Protein AF-A0A1Z4BU61-F1 (afdb_monomer_lite)

Foldseek 3Di:
DDDDDDDDDPPDPPPPPDFAEEEEAEEVQLVQVVLCPVLVVADDFPHHYDRHYHHQFALLFVVVVVVCVPHDLRYAYEYEHAQLQFQLCLVVPPPDDLDPRDPDTGGDHDPVSDDQVSSQSSNSSSVNSVVVVCVVNPLRAAYEPQNLLLVQLVCVVVVHQQDPVRDRDDSRDDPVVVCVVVVSRYAPSNVCSVQVLLAALDPSRRGASLVVLQVSCVSNVDRHDDSVLLLVLLVVLQVVLCVQQFDPFQEEEEEDAPVLVSVVSCCVSVNHHDPPSYDYDYLVVLLVDARGQEYEYEYRDQQQVDDPVSLVVSLVVLQVSQVSSVVGHVYYFYADLNLVLQVVQCVDPVNPPNSHHPDPCSHQVNSCVSRGDDPQQDYPVLDDSSSSQARPDPDSNGHPLNVSVVRRRRRDNDDSVSSSVSSSVSSVSSD

Organism: NCBI:txid1704499

pLDDT: mean 92.8, std 11.22, range [35.12, 98.75]

Secondary structure (DSSP, 8-state):
-PPPP------------PPPPEEEEESHHHHHHHHHHHTTSSPPPSS-EEEEE-TT--TT-HHHHHHHTT--TT-EEEEE---TTTTGGGGG-TT--SSSSPSS---S--GGG-SHHHHHHHHHHHHHHHHHHHHHHTT-EEEE-HHHHHHHHHHHHTTTTB-TTS-B--SS--HHHHHHHTTTTB---GGGGGSGGGTBSSTT--B-HHHHHHHHHHTTT-S---HHHHHHHHHHHHHHHHHHHS-SS-EEEE-SSHHHHHHHHHHHTTSS---TTEEE--HHHHTT----SEEEE-----GGGS-HHHHHHHHHHHHHHHHHHHTT-SEEEE--HHHHHHHHHTTSGGGTTSS--SSGGGSHHHHHHHHSPTT-S--GGG---HHHHB-SSS---B-HHHHHHHHHHHHS---HHHHHHHHHHHHHHH-

Structure (mmCIF, N/CA/C/O backbone):
data_AF-A0A1Z4BU61-F1
#
_entry.id   AF-A0A1Z4BU61-F1
#
loop_
_atom_site.group_PDB
_atom_site.id
_atom_site.type_symbol
_atom_site.label_atom_id
_atom_site.label_alt_id
_atom_site.label_comp_id
_atom_site.label_asym_id
_atom_site.label_entity_id
_atom_site.label_seq_id
_atom_site.pdbx_PDB_ins_code
_atom_site.Cartn_x
_atom_site.Cartn_y
_atom_site.Cartn_z
_atom_site.occupancy
_atom_site.B_iso_or_equiv
_atom_site.auth_seq_id
_atom_site.auth_comp_id
_atom_site.auth_asym_id
_atom_site.auth_atom_id
_atom_site.pdbx_PDB_model_num
ATOM 1 N N . MET A 1 1 ? -70.156 46.447 5.340 1.00 41.41 1 MET A N 1
ATOM 2 C CA . MET A 1 1 ? -69.654 45.252 6.057 1.00 41.41 1 MET A CA 1
ATOM 3 C C . MET A 1 1 ? -68.274 44.919 5.513 1.00 41.41 1 MET A C 1
ATOM 5 O O . MET A 1 1 ? -68.170 44.790 4.298 1.00 41.41 1 MET A O 1
ATOM 9 N N . PRO A 1 2 ? -67.220 44.861 6.343 1.00 35.12 2 PRO A N 1
ATOM 10 C CA . PRO A 1 2 ? -65.877 44.549 5.868 1.00 35.12 2 PRO A CA 1
ATOM 11 C C . PRO A 1 2 ? -65.737 43.041 5.576 1.00 35.12 2 PRO A C 1
ATOM 13 O O . PRO A 1 2 ? -66.439 42.234 6.194 1.00 35.12 2 PRO A O 1
ATOM 16 N N . PRO A 1 3 ? -64.860 42.643 4.637 1.00 40.31 3 PRO A N 1
ATOM 17 C CA . PRO A 1 3 ? -64.702 41.252 4.233 1.00 40.31 3 PRO A CA 1
ATOM 18 C C . PRO A 1 3 ? -63.930 40.438 5.285 1.00 40.31 3 PRO A C 1
ATOM 20 O O . PRO A 1 3 ? -62.974 40.914 5.897 1.00 40.31 3 PRO A O 1
ATOM 23 N N . ARG A 1 4 ? -64.371 39.190 5.489 1.00 40.47 4 ARG A N 1
ATOM 24 C CA . ARG A 1 4 ? -63.780 38.206 6.409 1.00 40.47 4 ARG A CA 1
ATOM 25 C C . ARG A 1 4 ? -62.332 37.884 6.020 1.00 40.47 4 ARG A C 1
ATOM 27 O O . ARG A 1 4 ? -62.068 37.488 4.889 1.00 40.47 4 ARG A O 1
ATOM 34 N N . GLN A 1 5 ? -61.423 37.985 6.990 1.00 37.41 5 GLN A N 1
ATOM 35 C CA . GLN A 1 5 ? -60.057 37.471 6.894 1.00 37.41 5 GLN A CA 1
ATOM 36 C C . GLN A 1 5 ? -60.078 35.943 6.735 1.00 37.41 5 GLN A C 1
ATOM 38 O O . GLN A 1 5 ? -60.558 35.220 7.604 1.00 37.41 5 GLN A O 1
ATOM 43 N N . THR A 1 6 ? -59.537 35.444 5.627 1.00 42.31 6 THR A N 1
ATOM 44 C CA . THR A 1 6 ? -59.219 34.026 5.438 1.00 42.31 6 THR A CA 1
ATOM 45 C C . THR A 1 6 ? -57.884 33.713 6.108 1.00 42.31 6 THR A C 1
ATOM 47 O O . THR A 1 6 ? -56.842 34.217 5.683 1.00 42.31 6 THR A O 1
ATOM 50 N N . HIS A 1 7 ? -57.904 32.870 7.142 1.00 37.88 7 HIS A N 1
ATOM 51 C CA . HIS A 1 7 ? -56.702 32.307 7.750 1.00 37.88 7 HIS A CA 1
ATOM 52 C C . HIS A 1 7 ? -55.934 31.466 6.718 1.00 37.88 7 HIS A C 1
ATOM 54 O O . HIS A 1 7 ? -56.381 30.392 6.321 1.00 37.88 7 HIS A O 1
ATOM 60 N N . LYS A 1 8 ? -54.760 31.945 6.287 1.00 38.62 8 LYS A N 1
ATOM 61 C CA . LYS A 1 8 ? -53.774 31.111 5.590 1.00 38.62 8 LYS A CA 1
ATOM 62 C C . LYS A 1 8 ? -53.170 30.145 6.607 1.00 38.62 8 LYS A C 1
ATOM 64 O O . LYS A 1 8 ? -52.420 30.561 7.487 1.00 38.62 8 LYS A O 1
ATOM 69 N N . LEU A 1 9 ? -53.498 28.862 6.477 1.00 39.19 9 LEU A N 1
ATOM 70 C CA . LEU A 1 9 ? -52.755 27.774 7.106 1.00 39.19 9 LEU A CA 1
ATOM 71 C C . LEU A 1 9 ? -51.315 27.822 6.586 1.00 39.19 9 LEU A C 1
ATOM 73 O O . LEU A 1 9 ? -51.047 27.507 5.429 1.00 39.19 9 LEU A O 1
ATOM 77 N N . ILE A 1 10 ? -50.393 28.261 7.441 1.00 39.50 10 ILE A N 1
ATOM 78 C CA . ILE A 1 10 ? -48.956 28.148 7.204 1.00 39.50 10 ILE A CA 1
ATOM 79 C C . ILE A 1 10 ? -48.608 26.671 7.396 1.00 39.50 10 ILE A C 1
ATOM 81 O O . ILE A 1 10 ? -48.365 26.214 8.513 1.00 39.50 10 ILE A O 1
ATOM 85 N N . THR A 1 11 ? -48.623 25.897 6.313 1.00 41.62 11 THR A N 1
ATOM 86 C CA . THR A 1 11 ? -48.001 24.573 6.291 1.00 41.62 11 THR A CA 1
ATOM 87 C C . THR A 1 11 ? -46.499 24.767 6.452 1.00 41.62 11 THR A C 1
ATOM 89 O O . THR A 1 11 ? -45.835 25.281 5.550 1.00 41.62 11 THR A O 1
ATOM 92 N N . ARG A 1 12 ? -45.964 24.404 7.626 1.00 38.41 12 ARG A N 1
ATOM 93 C CA . ARG A 1 12 ? -44.516 24.321 7.846 1.00 38.41 12 ARG A CA 1
ATOM 94 C C . ARG A 1 12 ? -43.915 23.386 6.790 1.00 38.41 12 ARG A C 1
ATOM 96 O O . ARG A 1 12 ? -44.514 22.340 6.530 1.00 38.41 12 ARG A O 1
ATOM 103 N N . PRO A 1 13 ? -42.763 23.729 6.191 1.00 44.38 13 PRO A N 1
ATOM 104 C CA . PRO A 1 13 ? -42.088 22.818 5.287 1.00 44.38 13 PRO A CA 1
ATOM 105 C C . PRO A 1 13 ? -41.758 21.549 6.070 1.00 44.38 13 PRO A C 1
ATOM 107 O O . PRO A 1 13 ? -41.176 21.606 7.155 1.00 44.38 13 PRO A O 1
ATOM 110 N N . ILE A 1 14 ? -42.200 20.412 5.538 1.00 46.09 14 ILE A N 1
ATOM 111 C CA . ILE A 1 14 ? -41.814 19.089 6.015 1.00 46.09 14 ILE A CA 1
ATOM 112 C C . ILE A 1 14 ? -40.287 19.073 5.961 1.00 46.09 14 ILE A C 1
ATOM 114 O O . ILE A 1 14 ? -39.718 19.205 4.877 1.00 46.09 14 ILE A O 1
ATOM 118 N N . MET A 1 15 ? -39.634 19.008 7.126 1.00 42.84 15 MET A N 1
ATOM 119 C CA . MET A 1 15 ? -38.180 18.902 7.207 1.00 42.84 15 MET A CA 1
ATOM 120 C C . MET A 1 15 ? -37.757 17.730 6.325 1.00 42.84 15 MET A C 1
ATOM 122 O O . MET A 1 15 ? -38.207 16.601 6.537 1.00 42.84 15 MET A O 1
ATOM 126 N N . SER A 1 16 ? -36.959 18.012 5.294 1.00 51.06 16 SER A N 1
ATOM 127 C CA . SER A 1 16 ? -36.396 16.974 4.440 1.00 51.06 16 SER A CA 1
ATOM 128 C C . SER A 1 16 ? -35.664 15.992 5.342 1.00 51.06 16 SER A C 1
ATOM 130 O O . SER A 1 16 ? -34.791 16.418 6.101 1.00 51.06 16 SER A O 1
ATOM 132 N N . LYS A 1 17 ? -36.027 14.706 5.286 1.00 54.28 17 LYS A N 1
ATOM 133 C CA . LYS A 1 17 ? -35.269 13.644 5.953 1.00 54.28 17 LYS A CA 1
ATOM 134 C C . LYS A 1 17 ? -33.809 13.805 5.540 1.00 54.28 17 LYS A C 1
ATOM 136 O O . LYS A 1 17 ? -33.491 13.646 4.364 1.00 54.28 17 LYS A O 1
ATOM 141 N N . THR A 1 18 ? -32.960 14.200 6.479 1.00 61.50 18 THR A N 1
ATOM 142 C CA . THR A 1 18 ? -31.519 14.269 6.268 1.00 61.50 18 THR A CA 1
ATOM 143 C C . THR A 1 18 ? -31.054 12.868 5.908 1.00 61.50 18 THR A C 1
ATOM 145 O O . THR A 1 18 ? -31.336 11.916 6.636 1.00 61.50 18 THR A O 1
ATOM 148 N N . THR A 1 19 ? -30.420 12.722 4.745 1.00 68.50 19 THR A N 1
ATOM 149 C CA . THR A 1 19 ? -29.830 11.450 4.328 1.00 68.50 19 THR A CA 1
ATOM 150 C C . THR A 1 19 ? -28.873 10.985 5.427 1.00 68.50 19 THR A C 1
ATOM 152 O O . THR A 1 19 ? -28.048 11.796 5.855 1.00 68.50 19 THR A O 1
ATOM 155 N N . PRO A 1 20 ? -28.981 9.737 5.913 1.00 78.00 20 PRO A N 1
ATOM 156 C CA . PRO A 1 20 ? -28.082 9.242 6.945 1.00 78.00 20 PRO A CA 1
ATOM 157 C C . PRO A 1 20 ? -26.631 9.342 6.460 1.00 78.00 20 PRO A C 1
ATOM 159 O O . PRO A 1 20 ? -26.289 8.876 5.373 1.00 78.00 20 PRO A O 1
ATOM 162 N N . GLU A 1 21 ? -25.799 10.001 7.263 1.00 90.19 21 GLU A N 1
ATOM 163 C CA . GLU A 1 21 ? -24.367 10.181 7.022 1.00 90.19 21 GLU A CA 1
ATOM 164 C C . GLU A 1 21 ? -23.575 9.149 7.828 1.00 90.19 21 GLU A C 1
ATOM 166 O O . GLU A 1 21 ? -23.930 8.842 8.971 1.00 90.19 21 GLU A O 1
ATOM 171 N N . ARG A 1 22 ? -22.464 8.658 7.270 1.00 94.00 22 ARG A N 1
ATOM 172 C CA . ARG A 1 22 ? -21.520 7.811 8.003 1.00 94.00 22 ARG A CA 1
ATOM 173 C C . ARG A 1 22 ? -20.250 8.567 8.380 1.00 94.00 22 ARG A C 1
ATOM 175 O O . ARG A 1 22 ? -19.570 9.141 7.534 1.00 94.00 22 ARG A O 1
ATOM 182 N N . LEU A 1 23 ? -19.872 8.511 9.650 1.00 96.44 23 LEU A N 1
ATOM 183 C CA . LEU A 1 23 ? -18.560 8.953 10.112 1.00 96.44 23 LEU A CA 1
ATOM 184 C C . LEU A 1 23 ? -17.620 7.751 10.103 1.00 96.44 23 LEU A C 1
ATOM 186 O O . LEU A 1 23 ? -17.878 6.755 10.776 1.00 96.44 23 LEU A O 1
ATOM 190 N N . ILE A 1 24 ? -16.526 7.846 9.354 1.00 97.38 24 ILE A N 1
ATOM 191 C CA . ILE A 1 24 ? -15.491 6.812 9.298 1.00 97.38 24 ILE A CA 1
ATOM 192 C C . ILE A 1 24 ? -14.250 7.374 9.979 1.00 97.38 24 ILE A C 1
ATOM 194 O O . ILE A 1 24 ? -13.643 8.323 9.483 1.00 97.38 24 ILE A O 1
ATOM 198 N N . ILE A 1 25 ? -13.894 6.806 11.126 1.00 97.50 25 ILE A N 1
ATOM 199 C CA . ILE A 1 25 ? -12.847 7.312 12.015 1.00 97.50 25 ILE A CA 1
ATOM 200 C C . ILE A 1 25 ? -11.718 6.292 12.092 1.00 97.50 25 ILE A C 1
ATOM 202 O O . ILE A 1 25 ? -11.962 5.089 12.159 1.00 97.50 25 ILE A O 1
ATOM 206 N N . GLY A 1 26 ? -10.473 6.753 12.094 1.00 96.88 26 GLY A N 1
ATOM 207 C CA . GLY A 1 26 ? -9.336 5.867 12.301 1.00 96.88 26 GLY A CA 1
ATOM 208 C C . GLY A 1 26 ? -7.995 6.565 12.122 1.00 96.88 26 GLY A C 1
ATOM 209 O O . GLY A 1 26 ? -7.944 7.783 11.926 1.00 96.88 26 GLY A O 1
ATOM 210 N N . PRO A 1 27 ? -6.895 5.803 12.198 1.00 96.00 27 PRO A N 1
ATOM 211 C CA . PRO A 1 27 ? -5.553 6.349 12.112 1.00 96.00 27 PRO A CA 1
ATOM 212 C C . PRO A 1 27 ? -5.164 6.634 10.641 1.00 96.00 27 PRO A C 1
ATOM 214 O O . PRO A 1 27 ? -5.965 7.143 9.847 1.00 96.00 27 PRO A O 1
ATOM 217 N N . SER A 1 28 ? -3.933 6.301 10.233 1.00 94.88 28 SER A N 1
ATOM 218 C CA . SER A 1 28 ? -3.463 6.462 8.848 1.00 94.88 28 SER A CA 1
ATOM 219 C C . SER A 1 28 ? -4.296 5.675 7.832 1.00 94.88 28 SER A C 1
ATOM 221 O O . SER A 1 28 ? -4.357 6.076 6.672 1.00 94.88 28 SER A O 1
ATOM 223 N N . HIS A 1 29 ? -4.990 4.613 8.247 1.00 96.12 29 HIS A N 1
ATOM 224 C CA . HIS A 1 29 ? -5.913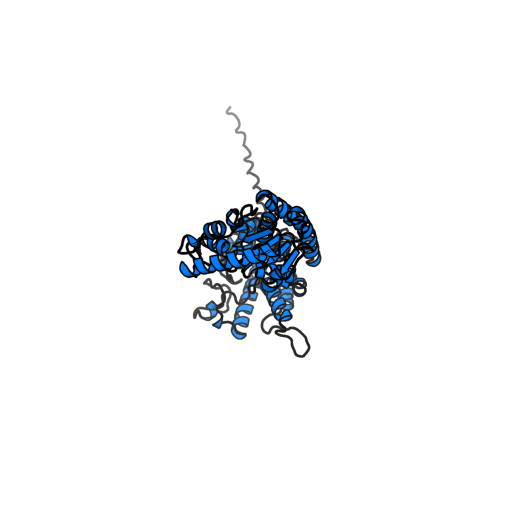 3.847 7.407 1.00 96.12 29 HIS A CA 1
ATOM 225 C C . HIS A 1 29 ? -6.980 4.748 6.790 1.00 96.12 29 HIS A C 1
ATOM 227 O O . HIS A 1 29 ? -7.134 4.756 5.576 1.00 96.12 29 HIS A O 1
ATOM 233 N N . VAL A 1 30 ? -7.655 5.593 7.573 1.00 97.19 30 VAL A N 1
ATOM 234 C CA . VAL A 1 30 ? -8.699 6.482 7.026 1.00 97.19 30 VAL A CA 1
ATOM 235 C C . VAL A 1 30 ? -8.106 7.600 6.162 1.00 97.19 30 VAL A C 1
ATOM 237 O O . VAL A 1 30 ? -8.733 8.032 5.194 1.00 97.19 30 VAL A O 1
ATOM 240 N N . VAL A 1 31 ? -6.871 8.031 6.444 1.00 95.81 31 VAL A N 1
ATOM 241 C CA . VAL A 1 31 ? -6.137 8.956 5.561 1.00 95.81 31 VAL A CA 1
ATOM 242 C C . VAL A 1 31 ? -5.889 8.308 4.193 1.00 95.81 31 VAL A C 1
ATOM 244 O O . VAL A 1 31 ? -6.139 8.932 3.162 1.00 95.81 31 VAL A O 1
ATOM 247 N N . ARG A 1 32 ? -5.455 7.043 4.178 1.00 95.44 32 ARG A N 1
ATOM 248 C CA . ARG A 1 32 ? -5.236 6.266 2.951 1.00 95.44 32 ARG A CA 1
ATOM 249 C C . ARG A 1 32 ? -6.535 5.936 2.224 1.00 95.44 32 ARG A C 1
ATOM 251 O O . ARG A 1 32 ? -6.558 6.051 1.009 1.00 95.44 32 ARG A O 1
ATOM 258 N N . LEU A 1 33 ? -7.618 5.628 2.938 1.00 96.75 33 LEU A N 1
ATOM 259 C CA . LEU A 1 33 ? -8.943 5.444 2.342 1.00 96.75 33 LEU A CA 1
ATOM 260 C C . LEU A 1 33 ? -9.383 6.706 1.593 1.00 96.75 33 LEU A C 1
ATOM 262 O O . LEU A 1 33 ? -9.810 6.624 0.447 1.00 96.75 33 LEU A O 1
ATOM 266 N N . ARG A 1 34 ? -9.228 7.887 2.211 1.00 96.12 34 ARG A N 1
ATOM 267 C CA . ARG A 1 34 ? -9.533 9.167 1.556 1.00 96.12 34 ARG A CA 1
ATOM 268 C C . ARG A 1 34 ? -8.716 9.353 0.281 1.00 96.12 34 ARG A C 1
ATOM 270 O O . ARG A 1 34 ? -9.271 9.768 -0.729 1.00 96.12 34 ARG A O 1
ATOM 277 N N . HIS A 1 35 ? -7.418 9.058 0.337 1.00 94.75 35 HIS A N 1
ATOM 278 C CA . HIS A 1 35 ? -6.549 9.129 -0.832 1.00 94.75 35 HIS A CA 1
ATOM 279 C C . HIS A 1 35 ? -6.999 8.153 -1.926 1.00 94.75 35 HIS A C 1
ATOM 281 O O . HIS A 1 35 ? -7.246 8.598 -3.037 1.00 94.75 35 HIS A O 1
ATOM 287 N N . ALA A 1 36 ? -7.203 6.876 -1.601 1.00 95.38 36 ALA A N 1
ATOM 288 C CA . ALA A 1 36 ? -7.604 5.845 -2.555 1.00 95.38 36 ALA A CA 1
ATOM 289 C C . ALA A 1 36 ? -8.953 6.139 -3.236 1.00 95.38 36 ALA A C 1
ATOM 291 O O . ALA A 1 36 ? -9.115 5.859 -4.421 1.00 95.38 36 ALA A O 1
ATOM 292 N N . LEU A 1 37 ? -9.907 6.740 -2.515 1.00 95.56 37 LEU A N 1
ATOM 293 C CA . LEU A 1 37 ? -11.165 7.223 -3.095 1.00 95.56 37 LEU A CA 1
ATOM 294 C C . LEU A 1 37 ? -10.929 8.420 -4.028 1.00 95.56 37 LEU A C 1
ATOM 296 O O . LEU A 1 37 ? -11.399 8.423 -5.161 1.00 95.56 37 LEU A O 1
ATOM 300 N N . ALA A 1 38 ? -10.162 9.421 -3.581 1.00 95.00 38 ALA A N 1
ATOM 301 C CA . ALA A 1 38 ? -9.877 10.622 -4.371 1.00 95.00 38 ALA A CA 1
ATOM 302 C C . ALA A 1 38 ? -9.088 10.325 -5.657 1.00 95.00 38 ALA A C 1
ATOM 304 O O . ALA A 1 38 ? -9.219 11.047 -6.642 1.00 95.00 38 ALA A O 1
ATOM 305 N N . THR A 1 39 ? -8.282 9.265 -5.652 1.00 94.25 39 THR A N 1
ATOM 306 C CA . THR A 1 39 ? -7.443 8.851 -6.781 1.00 94.25 39 THR A CA 1
ATOM 307 C C . THR A 1 39 ? -8.019 7.667 -7.554 1.00 94.25 39 THR A C 1
ATOM 309 O O . THR A 1 39 ? -7.342 7.100 -8.409 1.00 94.25 39 THR A O 1
ATOM 312 N N . ARG A 1 40 ? -9.288 7.308 -7.295 1.00 95.31 40 ARG A N 1
ATOM 313 C CA . ARG A 1 40 ? -10.042 6.259 -8.009 1.00 95.31 40 ARG A CA 1
ATOM 314 C C . ARG A 1 40 ? -9.411 4.862 -7.918 1.00 95.31 40 ARG A C 1
ATOM 316 O O . ARG A 1 40 ? -9.736 3.983 -8.714 1.00 95.31 40 ARG A O 1
ATOM 323 N N . GLN A 1 41 ? -8.535 4.639 -6.939 1.00 95.06 41 GLN A N 1
ATOM 324 C CA . GLN A 1 41 ? -8.005 3.314 -6.608 1.00 95.06 41 GLN A CA 1
ATOM 325 C C . GLN A 1 41 ? -9.072 2.433 -5.942 1.00 95.06 41 GLN A C 1
ATOM 327 O O . GLN A 1 41 ? -8.973 1.208 -6.004 1.00 95.06 41 GLN A O 1
ATOM 332 N N . LEU A 1 42 ? -10.088 3.060 -5.339 1.00 95.75 42 LEU A N 1
ATOM 333 C CA . LEU A 1 42 ? -11.293 2.436 -4.799 1.00 95.75 42 LEU A CA 1
ATOM 334 C C . LEU A 1 42 ? -12.554 3.102 -5.362 1.00 95.75 42 LEU A C 1
ATOM 336 O O . LEU A 1 42 ? -12.520 4.297 -5.667 1.00 95.75 42 LEU A O 1
ATOM 340 N N . PRO A 1 43 ? -13.675 2.364 -5.443 1.00 92.62 43 PRO A N 1
ATOM 341 C CA . PRO A 1 43 ? -14.949 2.933 -5.850 1.00 92.62 43 PRO A CA 1
ATOM 342 C C . PRO A 1 43 ? -15.523 3.826 -4.748 1.00 92.62 43 PRO A C 1
ATOM 344 O O . PRO A 1 43 ? -15.255 3.623 -3.559 1.00 92.62 43 PRO A O 1
ATOM 347 N N . GLU A 1 44 ? -16.355 4.787 -5.147 1.00 91.69 44 GLU A N 1
ATOM 348 C CA . GLU A 1 44 ? -17.048 5.675 -4.215 1.00 91.69 44 GLU A CA 1
ATOM 349 C C . GLU A 1 44 ? -17.875 4.900 -3.176 1.00 91.69 44 GLU A C 1
ATOM 351 O O . GLU A 1 44 ? -18.402 3.808 -3.420 1.00 91.69 44 GLU A O 1
ATOM 356 N N . LEU A 1 45 ? -17.990 5.486 -1.983 1.00 91.12 45 LEU A N 1
ATOM 357 C CA . LEU A 1 45 ? -18.812 4.934 -0.912 1.00 91.12 45 LEU A CA 1
ATOM 358 C C . LEU A 1 45 ? -20.296 5.159 -1.216 1.00 91.12 45 LEU A C 1
ATOM 360 O O . LEU A 1 45 ? -20.688 6.211 -1.713 1.00 91.12 45 LEU A O 1
ATOM 364 N N . THR A 1 46 ? -21.136 4.183 -0.869 1.00 85.06 46 THR A N 1
ATOM 365 C CA . THR A 1 46 ? -22.582 4.232 -1.148 1.00 85.06 46 THR A CA 1
ATOM 366 C C . THR A 1 46 ? -23.332 5.264 -0.313 1.00 85.06 46 THR A C 1
ATOM 368 O O . THR A 1 46 ? -24.377 5.751 -0.740 1.00 85.06 46 THR A O 1
ATOM 371 N N . LEU A 1 47 ? -22.818 5.596 0.873 1.00 83.44 47 LEU A N 1
ATOM 372 C CA . LEU A 1 47 ? -23.382 6.620 1.746 1.00 83.44 47 LEU A CA 1
ATOM 373 C C . LEU A 1 47 ? -22.483 7.857 1.776 1.00 83.44 47 LEU A C 1
ATOM 375 O O . LEU A 1 47 ? -21.254 7.706 1.830 1.00 83.44 47 LEU A O 1
ATOM 379 N N . PRO A 1 48 ? -23.070 9.069 1.853 1.00 87.31 48 PRO A N 1
ATOM 380 C CA . PRO A 1 48 ? -22.327 10.269 2.210 1.00 87.31 48 PRO A CA 1
ATOM 381 C C . PRO A 1 48 ? -21.509 10.000 3.471 1.00 87.31 48 PRO A C 1
ATOM 383 O O . PRO A 1 48 ? -22.048 9.581 4.499 1.00 87.31 48 PRO A O 1
ATOM 386 N N . SER A 1 49 ? -20.194 10.164 3.359 1.00 92.50 49 SER A N 1
ATOM 387 C CA . SER A 1 49 ? -19.266 9.744 4.401 1.00 92.50 49 SER A CA 1
ATOM 388 C C . SER A 1 49 ? -18.284 10.850 4.753 1.00 92.50 49 SER A C 1
ATOM 390 O O . SER A 1 49 ? -17.620 11.415 3.883 1.00 92.50 49 SER A O 1
ATOM 392 N N . ARG A 1 50 ? -18.126 11.100 6.052 1.00 94.75 50 ARG A N 1
ATOM 393 C CA . ARG A 1 50 ? -17.067 11.947 6.600 1.00 94.75 50 ARG A CA 1
ATOM 394 C C . ARG A 1 50 ? -15.902 11.087 7.044 1.00 94.75 50 ARG A C 1
ATOM 396 O O . ARG A 1 50 ? -15.995 10.332 8.008 1.00 94.75 50 ARG A O 1
ATOM 403 N N . LEU A 1 51 ? -14.787 11.231 6.337 1.00 96.44 51 LEU A N 1
ATOM 404 C CA . LEU A 1 51 ? -13.548 10.516 6.627 1.00 96.44 51 LEU A CA 1
ATOM 405 C C . LEU A 1 51 ? -12.717 11.324 7.623 1.00 96.44 51 LEU A C 1
ATOM 407 O O . LEU A 1 51 ? -12.160 12.362 7.266 1.00 96.44 51 LEU A O 1
ATOM 411 N N . ILE A 1 52 ? -12.598 10.842 8.854 1.00 95.69 52 ILE A N 1
ATOM 412 C CA . ILE A 1 52 ? -11.855 11.465 9.952 1.00 95.69 52 ILE A CA 1
ATOM 413 C C . ILE A 1 52 ? -10.602 10.619 10.209 1.00 95.69 52 ILE A C 1
ATOM 415 O O . ILE A 1 52 ? -10.596 9.699 11.025 1.00 95.69 52 ILE A O 1
ATOM 419 N N . GLY A 1 53 ? -9.543 10.904 9.449 1.00 94.44 53 GLY A N 1
ATOM 420 C CA . GLY A 1 53 ? -8.271 10.184 9.512 1.00 94.44 53 GLY A CA 1
ATOM 421 C C . GLY A 1 53 ? -7.122 11.065 9.986 1.00 94.44 53 GLY A C 1
ATOM 422 O O . GLY A 1 53 ? -6.958 12.178 9.478 1.00 94.44 53 GLY A O 1
ATOM 423 N N . VAL A 1 54 ? -6.311 10.555 10.916 1.00 94.50 54 VAL A N 1
ATOM 424 C CA . VAL A 1 54 ? -5.067 11.192 11.387 1.00 94.50 54 VAL A CA 1
ATOM 425 C C . VAL A 1 54 ? -4.012 10.114 11.632 1.00 94.50 54 VAL A C 1
ATOM 427 O O . VAL A 1 54 ? -4.298 9.106 12.264 1.00 94.50 54 VAL A O 1
ATOM 430 N N . GLY A 1 55 ? -2.782 10.296 11.148 1.00 93.75 55 GLY A N 1
ATOM 431 C CA . GLY A 1 55 ? -1.710 9.319 11.368 1.00 93.75 55 GLY A CA 1
ATOM 432 C C . GLY A 1 55 ? -1.464 9.049 12.858 1.00 93.75 55 GLY A C 1
ATOM 433 O O . GLY A 1 55 ? -1.306 9.986 13.636 1.00 93.75 55 GLY A O 1
ATOM 434 N N . GLY A 1 56 ? -1.443 7.769 13.247 1.00 94.38 56 GLY A N 1
ATOM 435 C CA . GLY A 1 56 ? -1.189 7.345 14.626 1.00 94.38 56 GLY A CA 1
ATOM 436 C C . GLY A 1 56 ? -2.216 7.832 15.651 1.00 94.38 56 GLY A C 1
ATOM 437 O O . GLY A 1 56 ? -1.830 8.096 16.785 1.00 94.38 56 GLY A O 1
ATOM 438 N N . LEU A 1 57 ? -3.481 8.008 15.250 1.00 96.31 57 LEU A N 1
ATOM 439 C CA . LEU A 1 57 ? -4.579 8.435 16.121 1.00 96.31 57 LEU A CA 1
ATOM 440 C C . LEU A 1 57 ? -4.958 7.335 17.131 1.00 96.31 57 LEU A C 1
ATOM 442 O O . LEU A 1 57 ? -5.460 6.291 16.704 1.00 96.31 57 LEU A O 1
ATOM 446 N N . PRO A 1 58 ? -4.793 7.553 18.449 1.00 96.75 58 PRO A N 1
ATOM 447 C CA . PRO A 1 58 ? -5.331 6.634 19.440 1.00 96.75 58 PRO A CA 1
ATOM 448 C C . PRO A 1 58 ? -6.846 6.764 19.575 1.00 96.75 58 PRO A C 1
ATOM 450 O O . PRO A 1 58 ? -7.409 7.853 19.444 1.00 96.75 58 PRO A O 1
ATOM 453 N N . ILE A 1 59 ? -7.502 5.660 19.939 1.00 96.88 59 ILE A N 1
ATOM 454 C CA . ILE A 1 59 ? -8.958 5.616 20.143 1.00 96.88 59 ILE A CA 1
ATOM 455 C C . ILE A 1 59 ? -9.443 6.501 21.302 1.00 96.88 59 ILE A C 1
ATOM 457 O O . ILE A 1 59 ? -10.592 6.930 21.330 1.00 96.88 59 ILE A O 1
ATOM 461 N N . TRP A 1 60 ? -8.552 6.808 22.241 1.00 96.44 60 TRP A N 1
ATOM 462 C CA . TRP A 1 60 ? -8.808 7.689 23.377 1.00 96.44 60 TRP A CA 1
ATOM 463 C C . TRP A 1 60 ? -8.517 9.172 23.078 1.00 96.44 60 TRP A C 1
ATOM 465 O O . TRP A 1 60 ? -8.629 10.002 23.981 1.00 96.44 60 TRP A O 1
ATOM 475 N N . SER A 1 61 ? -8.149 9.531 21.839 1.00 95.38 61 SER A N 1
ATOM 476 C CA . SER A 1 61 ? -7.849 10.920 21.469 1.00 95.38 61 SER A CA 1
ATOM 477 C C . SER A 1 61 ? -9.061 11.842 21.687 1.00 95.38 61 SER A C 1
ATOM 479 O O . SER A 1 61 ? -10.156 11.531 21.202 1.00 95.38 61 SER A O 1
ATOM 481 N N . PRO A 1 62 ? -8.881 13.036 22.294 1.00 93.88 62 PRO A N 1
ATOM 482 C CA . PRO A 1 62 ? -9.961 14.015 22.444 1.00 93.88 62 PRO A CA 1
ATOM 483 C C . PRO A 1 62 ? -10.544 14.478 21.100 1.00 93.88 62 PRO A C 1
ATOM 485 O O . PRO A 1 62 ? -11.692 14.929 21.040 1.00 93.88 62 PRO A O 1
ATOM 488 N N . ARG A 1 63 ? -9.792 14.331 19.998 1.00 94.19 63 ARG A N 1
ATOM 489 C CA . ARG A 1 63 ? -10.279 14.624 18.646 1.00 94.19 63 ARG A CA 1
ATOM 490 C C . ARG A 1 63 ? -11.471 13.749 18.268 1.00 94.19 63 ARG A C 1
ATOM 492 O O . ARG A 1 63 ? -12.402 14.261 17.661 1.00 94.19 63 ARG A O 1
ATOM 499 N N . ILE A 1 64 ? -11.478 12.469 18.646 1.00 94.38 64 ILE A N 1
ATOM 500 C CA . ILE A 1 64 ? -12.576 11.553 18.304 1.00 94.38 64 ILE A CA 1
ATOM 501 C C . ILE A 1 64 ? -13.876 12.044 18.941 1.00 94.38 64 ILE A C 1
ATOM 503 O O . ILE A 1 64 ? -14.872 12.215 18.244 1.00 94.38 64 ILE A O 1
ATOM 507 N N . THR A 1 65 ? -13.849 12.386 20.229 1.00 91.69 65 THR A N 1
ATOM 508 C CA . THR A 1 65 ? -15.008 12.950 20.937 1.00 91.69 65 THR A CA 1
ATOM 509 C C . THR A 1 65 ? -15.486 14.256 20.306 1.00 91.69 65 THR A C 1
ATOM 511 O O . THR A 1 65 ? -16.688 14.446 20.117 1.00 91.69 65 THR A O 1
ATOM 514 N N . LYS A 1 66 ? -14.557 15.146 19.934 1.00 92.94 66 LYS A N 1
ATOM 515 C CA . LYS A 1 66 ? -14.880 16.414 19.266 1.00 92.94 66 LYS A CA 1
ATOM 516 C C . LYS A 1 66 ? -15.576 16.194 17.922 1.00 92.94 66 LYS A C 1
ATOM 518 O O . LYS A 1 66 ? -16.561 16.863 17.630 1.00 92.94 66 LYS A O 1
ATOM 523 N N . GLU A 1 67 ? -15.079 15.269 17.110 1.00 93.00 67 GLU A N 1
ATOM 524 C CA . GLU A 1 67 ? -15.667 14.968 15.805 1.00 93.00 67 GLU A CA 1
ATOM 525 C C . GLU A 1 67 ? -17.034 14.291 15.956 1.00 93.00 67 GLU A C 1
ATOM 527 O O . GLU A 1 67 ? -17.986 14.658 15.268 1.00 93.00 67 GLU A O 1
ATOM 532 N N . LEU A 1 68 ? -17.187 13.385 16.923 1.00 92.69 68 LEU A N 1
ATOM 533 C CA . LEU A 1 68 ? -18.472 12.753 17.230 1.00 92.69 68 LEU A CA 1
ATOM 534 C C . LEU A 1 68 ? -19.529 13.739 17.736 1.00 92.69 68 LEU A C 1
ATOM 536 O O . LEU A 1 68 ? -20.712 13.523 17.490 1.00 92.69 68 LEU A O 1
ATOM 540 N N . ALA A 1 69 ? -19.136 14.840 18.383 1.00 91.44 69 ALA A N 1
ATOM 541 C CA . ALA A 1 69 ? -20.069 15.894 18.793 1.00 91.44 69 ALA A CA 1
ATOM 542 C C . ALA A 1 69 ? -20.753 16.595 17.603 1.00 91.44 69 ALA A C 1
ATOM 544 O O . ALA A 1 69 ? -21.762 17.271 17.782 1.00 91.44 69 ALA A O 1
ATOM 545 N N . THR A 1 70 ? -20.218 16.429 16.391 1.00 88.81 70 THR A N 1
ATOM 546 C CA . THR A 1 70 ? -20.815 16.951 15.153 1.00 88.81 70 THR A CA 1
ATOM 547 C C . THR A 1 70 ? -21.722 15.940 14.443 1.00 88.81 70 THR A C 1
ATOM 549 O O . THR A 1 70 ? -22.288 16.267 13.403 1.00 88.81 70 THR A O 1
ATOM 552 N N . ALA A 1 71 ? -21.831 14.712 14.959 1.00 89.50 71 ALA A N 1
ATOM 553 C CA . ALA A 1 71 ? -22.664 13.668 14.379 1.00 89.50 71 ALA A CA 1
ATOM 554 C C . ALA A 1 71 ? -24.149 13.915 14.685 1.00 89.50 71 ALA A C 1
ATOM 556 O O . ALA A 1 71 ? -24.512 14.328 15.788 1.00 89.50 71 ALA A O 1
ATOM 557 N N . THR A 1 72 ? -25.016 13.610 13.722 1.00 88.94 72 THR A N 1
ATOM 558 C CA . THR A 1 72 ? -26.470 13.625 13.937 1.00 88.94 72 THR A CA 1
ATOM 559 C C . THR A 1 72 ? -26.915 12.383 14.726 1.00 88.94 72 THR A C 1
ATOM 561 O O . THR A 1 72 ? -26.172 11.393 14.786 1.00 88.94 72 THR A O 1
ATOM 564 N N . PRO A 1 73 ? -28.112 12.388 15.341 1.00 87.12 73 PRO A N 1
ATOM 565 C CA . PRO A 1 73 ? -28.672 11.197 15.985 1.00 87.12 73 PRO A CA 1
ATOM 566 C C . PRO A 1 73 ? -28.781 9.981 15.050 1.00 87.12 73 PRO A C 1
ATOM 568 O O . PRO A 1 73 ? -28.641 8.850 15.505 1.00 87.12 73 PRO A O 1
ATOM 571 N N . GLU A 1 74 ? -28.979 10.211 13.752 1.00 88.75 74 GLU A N 1
ATOM 572 C CA . GLU A 1 74 ? -29.103 9.192 12.706 1.00 88.75 74 GLU A CA 1
ATOM 573 C C . GLU A 1 74 ? -27.753 8.768 12.112 1.00 88.75 74 GLU A C 1
ATOM 575 O O . GLU A 1 74 ? -27.701 7.823 11.327 1.00 88.75 74 GLU A O 1
ATOM 580 N N . SER A 1 75 ? -26.659 9.453 12.462 1.00 92.19 75 SER A N 1
ATOM 581 C CA . SER A 1 75 ? -25.339 9.141 11.922 1.00 92.19 75 SER A CA 1
ATOM 582 C C . SER A 1 75 ? -24.856 7.774 12.396 1.00 92.19 75 SER A C 1
ATOM 584 O O . SER A 1 75 ? -24.859 7.482 13.598 1.00 92.19 75 SER A O 1
ATOM 586 N N . GLU A 1 76 ? -24.355 6.980 11.455 1.00 94.25 76 GLU A N 1
ATOM 587 C CA . GLU A 1 76 ? -23.614 5.756 11.741 1.00 94.25 76 GLU A CA 1
ATOM 588 C C . GLU A 1 76 ? -22.133 6.073 11.944 1.00 94.25 76 GLU A C 1
ATOM 590 O O . GLU A 1 76 ? -21.565 6.930 11.265 1.00 94.25 76 GLU A O 1
ATOM 595 N N . VAL A 1 77 ? -21.484 5.359 12.858 1.00 96.31 77 VAL A N 1
ATOM 596 C CA . VAL A 1 77 ? -20.064 5.534 13.158 1.00 96.31 77 VAL A CA 1
ATOM 597 C C . VAL A 1 77 ? -19.337 4.223 12.918 1.00 96.31 77 VAL A C 1
ATOM 599 O O . VAL A 1 77 ? -19.612 3.210 13.558 1.00 96.31 77 VAL A O 1
ATOM 602 N N . PHE A 1 78 ? -18.366 4.259 12.016 1.00 97.44 78 PHE A N 1
ATOM 603 C CA . PHE A 1 78 ? -17.469 3.153 11.732 1.00 97.44 78 PHE A CA 1
ATOM 604 C C . PHE A 1 78 ? -16.059 3.521 12.180 1.00 97.44 78 PHE A C 1
ATOM 606 O O . PHE A 1 78 ? -15.482 4.488 11.682 1.00 97.44 78 PHE A O 1
ATOM 613 N N . VAL A 1 79 ? -15.486 2.755 13.102 1.00 98.12 79 VAL A N 1
ATOM 614 C CA . VAL A 1 79 ? -14.132 3.004 13.600 1.00 98.12 79 VAL A CA 1
ATOM 615 C C . VAL A 1 79 ? -13.198 1.891 13.149 1.00 98.12 79 VAL A C 1
ATOM 617 O O . VAL A 1 79 ? -13.361 0.736 13.543 1.00 98.12 79 VAL A O 1
ATOM 620 N N . ILE A 1 80 ? -12.185 2.254 12.363 1.00 98.38 80 ILE A N 1
ATOM 621 C CA . ILE A 1 80 ? -11.008 1.414 12.141 1.00 98.38 80 ILE A CA 1
ATOM 622 C C . ILE A 1 80 ? -10.076 1.661 13.325 1.00 98.38 80 ILE A C 1
ATOM 624 O O . ILE A 1 80 ? -9.440 2.713 13.423 1.00 98.38 80 ILE A O 1
ATOM 628 N N . VAL A 1 81 ? -10.046 0.712 14.257 1.00 97.94 81 VAL A N 1
ATOM 629 C CA . VAL A 1 81 ? -9.263 0.819 15.488 1.00 97.94 81 VAL A CA 1
ATOM 630 C C . VAL A 1 81 ? -7.793 0.578 15.156 1.00 97.94 81 VAL A C 1
ATOM 632 O O . VAL A 1 81 ? -7.428 -0.476 14.630 1.00 97.94 81 VAL A O 1
ATOM 635 N N . GLY A 1 82 ? -6.967 1.583 15.446 1.00 95.81 82 GLY A N 1
ATOM 636 C CA . GLY A 1 82 ? -5.520 1.505 15.290 1.00 95.81 82 GLY A CA 1
ATOM 637 C C . GLY A 1 82 ? -4.836 0.687 16.385 1.00 95.81 82 GLY A C 1
ATOM 638 O O . GLY A 1 82 ? -5.469 0.243 17.342 1.00 95.81 82 GLY A O 1
ATOM 639 N N . ASP A 1 83 ? -3.523 0.524 16.253 1.00 96.69 83 ASP A N 1
ATOM 640 C CA . ASP A 1 83 ? -2.659 -0.081 17.263 1.00 96.69 83 ASP A CA 1
ATOM 641 C C . ASP A 1 83 ? -2.888 0.546 18.651 1.00 96.69 83 ASP A C 1
ATOM 643 O O . ASP A 1 83 ? -2.860 1.768 18.816 1.00 96.69 83 ASP A O 1
ATOM 647 N N . PHE A 1 84 ? -3.085 -0.293 19.672 1.00 97.56 84 PHE A N 1
ATOM 648 C CA . PHE A 1 84 ? -3.356 0.165 21.040 1.00 97.56 84 PHE A CA 1
ATOM 649 C C . PHE A 1 84 ? -2.196 0.934 21.680 1.00 97.56 84 PHE A C 1
ATOM 651 O O . PHE A 1 84 ? -2.385 1.561 22.717 1.00 97.56 84 PHE A O 1
ATOM 658 N N . ARG A 1 85 ? -1.010 0.917 21.065 1.00 97.06 85 ARG A N 1
ATOM 659 C CA . ARG A 1 85 ? 0.155 1.696 21.500 1.00 97.06 85 ARG A CA 1
ATOM 660 C C . ARG A 1 85 ? 0.202 3.094 20.894 1.00 97.06 85 ARG A C 1
ATOM 662 O O . ARG A 1 85 ? 1.098 3.862 21.240 1.00 97.06 85 ARG A O 1
ATOM 669 N N . PHE A 1 86 ? -0.709 3.443 19.982 1.00 97.31 86 PHE A N 1
ATOM 670 C CA . PHE A 1 86 ? -0.782 4.813 19.485 1.00 97.31 86 PHE A CA 1
ATOM 671 C C . PHE A 1 86 ? -0.968 5.801 20.639 1.00 97.31 86 PHE A C 1
ATOM 673 O O . PHE A 1 86 ? -1.687 5.538 21.602 1.00 97.31 86 PHE A O 1
ATOM 680 N N . GLY A 1 87 ? -0.270 6.930 20.548 1.00 96.50 87 GLY A N 1
ATOM 681 C CA . GLY A 1 87 ? -0.240 7.945 21.588 1.00 96.50 87 GLY A CA 1
ATOM 682 C C . GLY A 1 87 ? 0.621 7.585 22.800 1.00 96.50 87 GLY A C 1
ATOM 683 O O . GLY A 1 87 ? 0.534 8.300 23.794 1.00 96.50 87 GLY A O 1
ATOM 684 N N . ASN A 1 88 ? 1.491 6.563 22.739 1.00 97.38 88 ASN A N 1
ATOM 685 C CA . ASN A 1 88 ? 2.387 6.234 23.855 1.00 97.38 88 ASN A CA 1
ATOM 686 C C . ASN A 1 88 ? 3.321 7.360 24.355 1.00 97.38 88 ASN A C 1
ATOM 688 O O . ASN A 1 88 ? 3.688 7.257 25.528 1.00 97.38 88 ASN A O 1
ATOM 692 N N . PRO A 1 89 ? 3.635 8.458 23.617 1.00 97.00 89 PRO A N 1
ATOM 693 C CA . PRO A 1 89 ? 4.380 9.579 24.200 1.00 97.00 89 PRO A CA 1
ATOM 694 C C . PRO A 1 89 ? 3.680 10.205 25.412 1.00 97.00 89 PRO A C 1
ATOM 696 O O . PRO A 1 89 ? 4.324 10.853 26.233 1.00 97.00 89 PRO A O 1
ATOM 699 N N . VAL A 1 90 ? 2.369 9.976 25.567 1.00 95.94 90 VAL A N 1
ATOM 700 C CA . VAL A 1 90 ? 1.604 10.385 26.751 1.00 95.94 90 VAL A CA 1
ATOM 701 C C . VAL A 1 90 ? 2.211 9.864 28.054 1.00 95.94 90 VAL A C 1
ATOM 703 O O . VAL A 1 90 ? 2.128 10.529 29.079 1.00 95.94 90 VAL A O 1
ATOM 706 N N . LEU A 1 91 ? 2.878 8.707 28.025 1.00 95.69 91 LEU A N 1
ATOM 707 C CA . LEU A 1 91 ? 3.475 8.094 29.211 1.00 95.69 91 LEU A CA 1
ATOM 708 C C . LEU A 1 91 ? 4.670 8.888 29.761 1.00 95.69 91 LEU A C 1
ATOM 710 O O . LEU A 1 91 ? 5.028 8.697 30.922 1.00 95.69 91 LEU A O 1
ATOM 714 N N . ASN A 1 92 ? 5.246 9.782 28.951 1.00 94.62 92 ASN A N 1
ATOM 715 C CA . ASN A 1 92 ? 6.275 10.734 29.364 1.00 94.62 92 ASN A CA 1
ATOM 716 C C . ASN A 1 92 ? 5.691 12.072 29.851 1.00 94.62 92 ASN A C 1
ATOM 718 O O . ASN A 1 92 ? 6.437 12.901 30.372 1.00 94.62 92 ASN A O 1
ATOM 722 N N . ASP A 1 93 ? 4.385 12.320 29.684 1.00 93.44 93 ASP A N 1
ATOM 723 C CA . ASP A 1 93 ? 3.764 13.550 30.171 1.00 93.44 93 ASP A CA 1
ATOM 724 C C . ASP A 1 93 ? 3.490 13.426 31.684 1.00 93.44 93 ASP A C 1
ATOM 726 O O . ASP A 1 93 ? 2.697 12.578 32.098 1.00 93.44 93 ASP A O 1
ATOM 730 N N . PRO A 1 94 ? 4.084 14.282 32.538 1.00 89.38 94 PRO A N 1
ATOM 731 C CA . PRO A 1 94 ? 3.865 14.235 33.986 1.00 89.38 94 PRO A CA 1
ATOM 732 C C . PRO A 1 94 ? 2.416 14.548 34.394 1.00 89.38 94 PRO A C 1
ATOM 734 O O . PRO A 1 94 ? 2.037 14.323 35.540 1.00 89.38 94 PRO A O 1
ATOM 737 N N . THR A 1 95 ? 1.610 15.084 33.474 1.00 87.31 95 THR A N 1
ATOM 738 C CA . THR A 1 95 ? 0.181 15.362 33.662 1.00 87.31 95 THR A CA 1
ATOM 739 C C . THR A 1 95 ? -0.722 14.213 33.210 1.00 87.31 95 THR A C 1
ATOM 741 O O . THR A 1 95 ? -1.940 14.322 33.334 1.00 87.31 95 THR A O 1
ATOM 744 N N . PHE A 1 96 ? -0.154 13.113 32.701 1.00 89.06 96 PHE A N 1
ATOM 745 C CA . PHE A 1 96 ? -0.919 11.939 32.301 1.00 89.06 96 PHE A CA 1
ATOM 746 C C . PHE A 1 96 ? -1.570 11.256 33.503 1.00 89.06 96 PHE A C 1
ATOM 748 O O . PHE A 1 96 ? -0.897 10.801 34.431 1.00 89.06 96 PHE A O 1
ATOM 755 N N . THR A 1 97 ? -2.887 11.102 33.433 1.00 83.81 97 THR A N 1
ATOM 756 C CA . THR A 1 97 ? -3.639 10.175 34.279 1.00 83.81 97 THR A CA 1
ATOM 757 C C . THR A 1 97 ? -4.107 9.004 33.419 1.00 83.81 97 THR A C 1
ATOM 759 O O . THR A 1 97 ? -4.376 9.194 32.238 1.00 83.81 97 THR A O 1
ATOM 762 N N . PRO A 1 98 ? -4.245 7.785 33.959 1.00 80.94 98 PRO A N 1
ATOM 763 C CA . PRO A 1 98 ? -4.788 6.653 33.202 1.00 80.94 98 PRO A CA 1
ATOM 764 C C . PRO A 1 98 ? -6.300 6.773 32.922 1.00 80.94 98 PRO A C 1
ATOM 766 O O . PRO A 1 98 ? -6.889 5.852 32.360 1.00 80.94 98 PRO A O 1
ATOM 769 N N . ASP A 1 99 ? -6.930 7.887 33.303 1.00 84.12 99 ASP A N 1
ATOM 770 C CA . ASP A 1 99 ? -8.369 8.096 33.195 1.00 84.12 99 ASP A CA 1
ATOM 771 C C . ASP A 1 99 ? -8.763 8.632 31.815 1.00 84.12 99 ASP A C 1
ATOM 773 O O . ASP A 1 99 ? -8.066 9.433 31.199 1.00 84.12 99 ASP A O 1
ATOM 777 N N . TYR A 1 100 ? -9.927 8.223 31.320 1.00 83.19 100 TYR A N 1
ATOM 778 C CA . TYR A 1 100 ? -10.513 8.776 30.100 1.00 83.19 100 TYR A CA 1
ATOM 779 C C . TYR A 1 100 ? -11.585 9.826 30.453 1.00 83.19 100 TYR A C 1
ATOM 781 O O . TYR A 1 100 ? -12.416 9.549 31.323 1.00 83.19 100 TYR A O 1
ATOM 789 N N . PRO A 1 101 ? -11.648 10.988 29.767 1.00 85.00 101 PRO A N 1
ATOM 790 C CA . PRO A 1 101 ? -10.885 11.382 28.576 1.00 85.00 101 PRO A CA 1
ATOM 791 C C . PRO A 1 101 ? -9.544 12.069 28.860 1.00 85.00 101 PRO A C 1
ATOM 793 O O . PRO A 1 101 ? -9.377 12.762 29.859 1.00 85.00 101 PRO A O 1
ATOM 796 N N . GLN A 1 102 ? -8.616 11.944 27.907 1.00 87.69 102 GLN A N 1
ATOM 797 C CA . GLN A 1 102 ? -7.337 12.655 27.938 1.00 87.69 102 GLN A CA 1
ATOM 798 C C . GLN A 1 102 ? -7.500 14.113 27.475 1.00 87.69 102 GLN A C 1
ATOM 800 O O . GLN A 1 102 ? -8.185 14.362 26.479 1.00 87.69 102 GLN A O 1
ATOM 805 N N . PRO A 1 103 ? -6.857 15.092 28.142 1.00 84.81 103 PRO A N 1
ATOM 806 C CA . PRO A 1 103 ? -7.028 16.513 27.825 1.00 84.81 103 PRO A CA 1
ATOM 807 C C . PRO A 1 103 ? -6.232 16.965 26.594 1.00 84.81 103 PRO A C 1
ATOM 809 O O . PRO A 1 103 ? -6.540 17.996 25.996 1.00 84.81 103 PRO A O 1
ATOM 812 N N . LYS A 1 104 ? -5.188 16.218 26.229 1.00 88.88 104 LYS A N 1
ATOM 813 C CA . LYS A 1 104 ? -4.254 16.540 25.149 1.00 88.88 104 LYS A CA 1
ATOM 814 C C . LYS A 1 104 ? -4.253 15.431 24.107 1.00 88.88 104 LYS A C 1
ATOM 816 O O . LYS A 1 104 ? -4.528 14.269 24.398 1.00 88.88 104 LYS A O 1
ATOM 821 N N . GLU A 1 105 ? -3.933 15.814 22.880 1.00 91.56 105 GLU A N 1
ATOM 822 C CA . GLU A 1 105 ? -3.747 14.872 21.787 1.00 91.56 105 GLU A CA 1
ATOM 823 C C . GLU A 1 105 ? -2.297 14.383 21.757 1.00 91.56 105 GLU A C 1
ATOM 825 O O . GLU A 1 105 ? -1.369 15.185 21.677 1.00 91.56 105 GLU A O 1
ATOM 830 N N . TYR A 1 106 ? -2.125 13.063 21.771 1.00 94.69 106 TYR A N 1
ATOM 831 C CA . TYR A 1 106 ? -0.851 12.399 21.516 1.00 94.69 106 TYR A CA 1
ATOM 832 C C . TYR A 1 106 ? -1.055 11.457 20.340 1.00 94.69 106 TYR A C 1
ATOM 834 O O . TYR A 1 106 ? -2.078 10.778 20.249 1.00 94.69 106 TYR A O 1
ATOM 842 N N . LEU A 1 107 ? -0.092 11.437 19.429 1.00 94.75 107 LEU A N 1
ATOM 843 C CA . LEU A 1 107 ? -0.138 10.647 18.203 1.00 94.75 107 LEU A CA 1
ATOM 844 C C . LEU A 1 107 ? 1.101 9.755 18.126 1.00 94.75 107 LEU A C 1
ATOM 846 O O . LEU A 1 107 ? 2.090 9.993 18.815 1.00 94.75 107 LEU A O 1
ATOM 850 N N . SER A 1 108 ? 1.081 8.804 17.194 1.00 92.06 108 SER A N 1
ATOM 851 C CA . SER A 1 108 ? 2.235 7.962 16.832 1.00 92.06 108 SER A CA 1
ATOM 852 C C . SER A 1 108 ? 2.708 7.024 17.953 1.00 92.06 108 SER A C 1
ATOM 854 O O . SER A 1 108 ? 2.048 6.884 18.979 1.00 92.06 108 SER A O 1
ATOM 856 N N . ILE A 1 109 ? 3.808 6.308 17.706 1.00 95.19 109 ILE A N 1
ATOM 857 C CA . ILE A 1 109 ? 4.441 5.383 18.651 1.00 95.19 109 ILE A CA 1
ATOM 858 C C . ILE A 1 109 ? 5.918 5.770 18.763 1.00 95.19 109 ILE A C 1
ATOM 860 O O . ILE A 1 109 ? 6.658 5.695 17.781 1.00 95.19 109 ILE A O 1
ATOM 864 N N . GLU A 1 110 ? 6.353 6.145 19.957 1.00 96.62 110 GLU A N 1
ATOM 865 C CA . GLU A 1 110 ? 7.755 6.219 20.348 1.00 96.62 110 GLU A CA 1
ATOM 866 C C . GLU A 1 110 ? 8.275 4.814 20.655 1.00 96.62 110 GLU A C 1
ATOM 868 O O . GLU A 1 110 ? 7.742 4.105 21.512 1.00 96.62 110 GLU A O 1
ATOM 873 N N . LYS A 1 111 ? 9.316 4.396 19.927 1.00 95.44 111 LYS A N 1
ATOM 874 C CA . LYS A 1 111 ? 9.854 3.029 20.004 1.00 95.44 111 LYS A CA 1
ATOM 875 C C . LYS A 1 111 ? 10.415 2.697 21.384 1.00 95.44 111 LYS A C 1
ATOM 877 O O . LYS A 1 111 ? 10.222 1.579 21.848 1.00 95.44 111 LYS A O 1
ATOM 882 N N . ASP A 1 112 ? 11.034 3.672 22.042 1.00 97.25 112 ASP A N 1
ATOM 883 C CA . ASP A 1 112 ? 11.675 3.496 23.351 1.00 97.25 112 ASP A CA 1
ATOM 884 C C . ASP A 1 112 ? 10.658 3.268 24.481 1.00 97.25 112 ASP A C 1
ATOM 886 O O . ASP A 1 112 ? 11.006 2.783 25.555 1.00 97.25 112 ASP A O 1
ATOM 890 N N . LEU A 1 113 ? 9.380 3.563 24.228 1.00 96.94 113 LEU A N 1
ATOM 891 C CA . LEU A 1 113 ? 8.286 3.341 25.169 1.00 96.94 113 LEU A CA 1
ATOM 892 C C . LEU A 1 113 ? 7.549 2.015 24.941 1.00 96.94 113 LEU A C 1
ATOM 894 O O . LEU A 1 113 ? 6.606 1.734 25.680 1.00 96.94 113 LEU A O 1
ATOM 898 N N . ILE A 1 114 ? 7.954 1.203 23.955 1.00 96.44 114 ILE A N 1
ATOM 899 C CA . ILE A 1 114 ? 7.354 -0.112 23.690 1.00 96.44 114 ILE A CA 1
ATOM 900 C C . ILE A 1 114 ? 7.910 -1.128 24.690 1.00 96.44 114 ILE A C 1
ATOM 902 O O . ILE A 1 114 ? 9.043 -1.594 24.569 1.00 96.44 114 ILE A O 1
ATOM 906 N N . ASN A 1 115 ? 7.094 -1.486 25.674 1.00 96.12 115 ASN A N 1
ATOM 907 C CA . ASN A 1 115 ? 7.349 -2.566 26.621 1.00 96.12 115 ASN A CA 1
ATOM 908 C C . ASN A 1 115 ? 6.020 -3.053 27.208 1.00 96.12 115 ASN A C 1
ATOM 910 O O . ASN A 1 115 ? 5.015 -2.349 27.143 1.00 96.12 115 ASN A O 1
ATOM 914 N N . GLU A 1 116 ? 6.025 -4.243 27.807 1.00 96.62 116 GLU A N 1
ATOM 915 C CA . GLU A 1 116 ? 4.808 -4.887 28.308 1.00 96.62 116 GLU A CA 1
ATOM 916 C C . GLU A 1 116 ? 4.017 -4.004 29.287 1.00 96.62 116 GLU A C 1
ATOM 918 O O . GLU A 1 116 ? 2.809 -3.848 29.126 1.00 96.62 116 GLU A O 1
ATOM 923 N N . THR A 1 117 ? 4.691 -3.364 30.247 1.00 96.62 117 THR A N 1
ATOM 924 C CA . THR A 1 117 ? 4.055 -2.491 31.248 1.00 96.62 117 THR A CA 1
ATOM 925 C C . THR A 1 117 ? 3.336 -1.307 30.603 1.00 96.62 117 THR A C 1
ATOM 927 O O . THR A 1 117 ? 2.190 -0.998 30.932 1.00 96.62 117 THR A O 1
ATOM 930 N N . ASN A 1 118 ? 4.002 -0.625 29.674 1.00 97.00 118 ASN A N 1
ATOM 931 C CA . ASN A 1 118 ? 3.441 0.522 28.968 1.00 97.00 118 ASN A CA 1
ATOM 932 C C . ASN A 1 118 ? 2.301 0.104 28.034 1.00 97.00 118 ASN A C 1
ATOM 934 O O . ASN A 1 118 ? 1.250 0.750 28.011 1.00 97.00 118 ASN A O 1
ATOM 938 N N . ASP A 1 119 ? 2.480 -1.005 27.322 1.00 97.50 119 ASP A N 1
ATOM 939 C CA . ASP A 1 119 ? 1.482 -1.561 26.417 1.00 97.50 119 ASP A CA 1
ATOM 940 C C . ASP A 1 119 ? 0.210 -1.968 27.189 1.00 97.50 119 ASP A C 1
ATOM 942 O O . ASP A 1 119 ? -0.894 -1.681 26.729 1.00 97.50 119 ASP A O 1
ATOM 946 N N . GLN A 1 120 ? 0.337 -2.549 28.391 1.00 97.50 120 GLN A N 1
ATOM 947 C CA . GLN A 1 120 ? -0.796 -2.857 29.280 1.00 97.50 120 GLN A CA 1
ATOM 948 C C . GLN A 1 120 ? -1.565 -1.602 29.704 1.00 97.50 120 GLN A C 1
ATOM 950 O O . GLN A 1 120 ? -2.798 -1.590 29.656 1.00 97.50 120 GLN A O 1
ATOM 955 N N . ARG A 1 121 ? -0.860 -0.525 30.079 1.00 96.31 121 ARG A N 1
ATOM 956 C CA . ARG A 1 121 ? -1.495 0.750 30.465 1.00 96.31 121 ARG A CA 1
ATOM 957 C C . ARG A 1 121 ? -2.304 1.346 29.314 1.00 96.31 121 ARG A C 1
ATOM 959 O O . ARG A 1 121 ? -3.446 1.756 29.511 1.00 96.31 121 ARG A O 1
ATOM 966 N N . LEU A 1 122 ? -1.730 1.379 28.113 1.00 97.25 122 LEU A N 1
ATOM 967 C CA . LEU A 1 122 ? -2.393 1.947 26.936 1.00 97.25 122 LEU A CA 1
ATOM 968 C C . LEU A 1 122 ? -3.520 1.059 26.410 1.00 97.25 122 LEU A C 1
ATOM 970 O O . LEU A 1 122 ? -4.537 1.573 25.940 1.00 97.25 122 LEU A O 1
ATOM 974 N N . PHE A 1 123 ? -3.383 -0.261 26.538 1.00 98.00 123 PHE A N 1
ATOM 975 C CA . PHE A 1 123 ? -4.457 -1.195 26.234 1.00 98.00 123 PHE A CA 1
ATOM 976 C C . PHE A 1 123 ? -5.663 -0.966 27.154 1.00 98.00 123 PHE A C 1
ATOM 978 O O . PHE A 1 123 ? -6.769 -0.769 26.656 1.00 98.00 123 PHE A O 1
ATOM 985 N N . ALA A 1 124 ? -5.457 -0.866 28.472 1.00 97.44 124 ALA A N 1
ATOM 986 C CA . ALA A 1 124 ? -6.531 -0.573 29.426 1.00 97.44 124 ALA A CA 1
ATOM 987 C C . ALA A 1 124 ? -7.223 0.779 29.155 1.00 97.44 124 ALA A C 1
ATOM 989 O O . ALA A 1 124 ? -8.457 0.863 29.160 1.00 97.44 124 ALA A O 1
ATOM 990 N N . LEU A 1 125 ? -6.447 1.827 28.848 1.00 97.25 125 LEU A N 1
ATOM 991 C CA . LEU A 1 125 ? -6.986 3.135 28.457 1.00 97.25 125 LEU A CA 1
ATOM 992 C C . LEU A 1 125 ? -7.818 3.042 27.166 1.00 97.25 125 LEU A C 1
ATOM 994 O O . LEU A 1 125 ? -8.901 3.620 27.072 1.00 97.25 125 LEU A O 1
ATOM 998 N N . SER A 1 126 ? -7.340 2.278 26.182 1.00 97.88 126 SER A N 1
ATOM 999 C CA . SER A 1 126 ? -8.041 2.064 24.913 1.00 97.88 126 SER A CA 1
ATOM 1000 C C . SER A 1 126 ? -9.362 1.319 25.097 1.00 97.88 126 SER A C 1
ATOM 1002 O O . SER A 1 126 ? -10.368 1.734 24.523 1.00 97.88 126 SER A O 1
ATOM 1004 N N . LEU A 1 127 ? -9.392 0.270 25.927 1.00 98.12 127 LEU A N 1
ATOM 1005 C CA . LEU A 1 127 ? -10.628 -0.444 26.265 1.00 98.12 127 LEU A CA 1
ATOM 1006 C C . LEU A 1 127 ? -11.635 0.481 26.960 1.00 98.12 127 LEU A C 1
ATOM 1008 O O . LEU A 1 127 ? -12.799 0.522 26.569 1.00 98.12 127 LEU A O 1
ATOM 1012 N N . THR A 1 128 ? -11.173 1.295 27.914 1.00 97.62 128 THR A N 1
ATOM 1013 C CA . THR A 1 128 ? -12.020 2.275 28.616 1.00 97.62 128 THR A CA 1
ATOM 1014 C C . THR A 1 128 ? -12.655 3.276 27.645 1.00 97.62 128 THR A C 1
ATOM 1016 O O . THR A 1 128 ? -13.850 3.572 27.740 1.00 97.62 128 THR A O 1
ATOM 1019 N N . ALA A 1 129 ? -11.882 3.778 26.677 1.00 97.19 129 ALA A N 1
ATOM 1020 C CA . ALA A 1 129 ? -12.391 4.684 25.649 1.00 97.19 129 ALA A CA 1
ATOM 1021 C C . ALA A 1 129 ? -13.395 3.997 24.710 1.00 97.19 129 ALA A C 1
ATOM 1023 O O . ALA A 1 129 ? -14.447 4.566 24.418 1.00 97.19 129 ALA A O 1
ATOM 1024 N N . LEU A 1 130 ? -13.121 2.763 24.278 1.00 97.81 130 LEU A N 1
ATOM 1025 C CA . LEU A 1 130 ? -14.043 1.975 23.454 1.00 97.81 130 LEU A CA 1
ATOM 1026 C C . LEU A 1 130 ? -15.380 1.720 24.167 1.00 97.81 130 LEU A C 1
ATOM 1028 O O . LEU A 1 130 ? -16.437 1.904 23.564 1.00 97.81 130 LEU A O 1
ATOM 1032 N N . ASP A 1 131 ? -15.354 1.385 25.459 1.00 97.31 131 ASP A N 1
ATOM 1033 C CA . ASP A 1 131 ? -16.564 1.211 26.272 1.00 97.31 131 ASP A CA 1
ATOM 1034 C C . ASP A 1 131 ? -17.344 2.522 26.458 1.00 97.31 131 ASP A C 1
ATOM 1036 O O . ASP A 1 131 ? -18.580 2.529 26.502 1.00 97.31 131 ASP A O 1
ATOM 1040 N N . ALA A 1 132 ? -16.653 3.661 26.560 1.00 96.44 132 ALA A N 1
ATOM 1041 C CA . ALA A 1 132 ? -17.302 4.971 26.570 1.00 96.44 132 ALA A CA 1
ATOM 1042 C C . ALA A 1 132 ? -17.993 5.269 25.227 1.00 96.44 132 ALA A C 1
ATOM 1044 O O . ALA A 1 132 ? -19.159 5.669 25.217 1.00 96.44 132 ALA A O 1
ATOM 1045 N N . LEU A 1 133 ? -17.319 5.002 24.102 1.00 96.25 133 LEU A N 1
ATOM 1046 C CA . LEU A 1 133 ? -17.874 5.185 22.757 1.00 96.25 133 LEU A CA 1
ATOM 1047 C C . LEU A 1 133 ? -19.088 4.288 22.506 1.00 96.25 133 LEU A C 1
ATOM 1049 O O . LEU A 1 133 ? -20.112 4.765 22.013 1.00 96.25 133 LEU A O 1
ATOM 1053 N N . LYS A 1 134 ? -19.007 3.010 22.893 1.00 96.25 134 LYS A N 1
ATOM 1054 C CA . LYS A 1 134 ? -20.118 2.054 22.807 1.00 96.25 134 LYS A CA 1
ATOM 1055 C C . LYS A 1 134 ? -21.364 2.583 23.517 1.00 96.25 134 LYS A C 1
ATOM 1057 O O . LYS A 1 134 ? -22.441 2.611 22.922 1.00 96.25 134 LYS A O 1
ATOM 1062 N N . ARG A 1 135 ? -21.216 3.069 24.757 1.00 95.56 135 ARG A N 1
ATOM 1063 C CA . ARG A 1 135 ? -22.323 3.651 25.538 1.00 95.56 135 ARG A CA 1
ATOM 1064 C C . ARG A 1 135 ? -22.874 4.933 24.914 1.00 95.56 135 ARG A C 1
ATOM 1066 O O . ARG A 1 135 ? -24.087 5.101 24.862 1.00 95.56 135 ARG A O 1
ATOM 1073 N N . GLN A 1 136 ? -22.004 5.819 24.432 1.00 94.75 136 GLN A N 1
ATOM 1074 C CA . GLN A 1 136 ? -22.403 7.093 23.828 1.00 94.75 136 GLN A CA 1
ATOM 1075 C C . GLN A 1 136 ? -23.184 6.906 22.517 1.00 94.75 136 GLN A C 1
ATOM 1077 O O . GLN A 1 136 ? -24.125 7.651 22.242 1.00 94.75 136 GLN A O 1
ATOM 1082 N N . LEU A 1 137 ? -22.779 5.946 21.683 1.00 94.56 137 LEU A N 1
ATOM 1083 C CA . LEU A 1 137 ? -23.319 5.779 20.332 1.00 94.56 137 LEU A CA 1
ATOM 1084 C C . LEU A 1 137 ? -24.469 4.770 20.246 1.00 94.56 137 LEU A C 1
ATOM 1086 O O . LEU A 1 137 ? -25.216 4.827 19.274 1.00 94.56 137 LEU A O 1
ATOM 1090 N N . ASN A 1 138 ? -24.629 3.905 21.253 1.00 89.19 138 ASN A N 1
ATOM 1091 C CA . ASN A 1 138 ? -25.763 3.000 21.479 1.00 89.19 138 ASN A CA 1
ATOM 1092 C C . ASN A 1 138 ? -26.367 2.388 20.196 1.00 89.19 138 ASN A C 1
ATOM 1094 O O . ASN A 1 138 ? -27.392 2.845 19.693 1.00 89.19 138 ASN A O 1
ATOM 1098 N N . GLY A 1 139 ? -25.710 1.361 19.652 1.00 90.56 139 GLY A N 1
ATOM 1099 C CA . GLY A 1 139 ? -26.168 0.638 18.456 1.00 90.56 139 GLY A CA 1
ATOM 1100 C C . GLY A 1 139 ? -25.779 1.272 17.115 1.00 90.56 139 GLY A C 1
ATOM 1101 O O . GLY A 1 139 ? -25.941 0.637 16.080 1.00 90.56 139 GLY A O 1
ATOM 1102 N N . ARG A 1 140 ? -25.209 2.485 17.112 1.00 94.38 140 ARG A N 1
ATOM 1103 C CA . ARG A 1 140 ? -24.734 3.168 15.888 1.00 94.38 140 ARG A CA 1
ATOM 1104 C C . ARG A 1 140 ? -23.243 2.987 15.611 1.00 94.38 140 ARG A C 1
ATOM 1106 O O . ARG A 1 140 ? -22.730 3.552 14.649 1.00 94.38 140 ARG A O 1
ATOM 1113 N N . LEU A 1 141 ? -22.538 2.259 16.474 1.00 96.62 141 LEU A N 1
ATOM 1114 C CA . LEU A 1 141 ? -21.094 2.056 16.398 1.00 96.62 141 LEU A CA 1
ATOM 1115 C C . LEU A 1 141 ? -20.773 0.689 15.794 1.00 96.62 1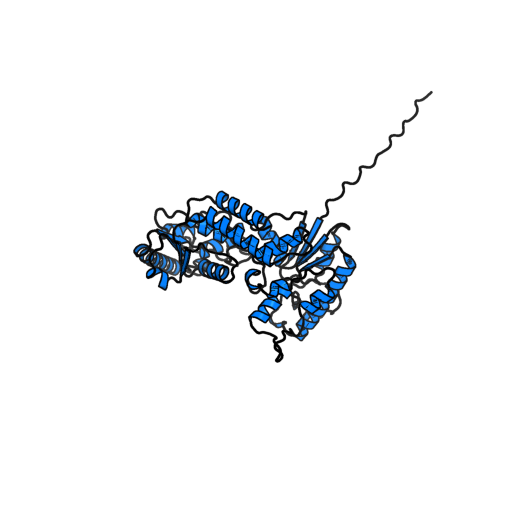41 LEU A C 1
ATOM 1117 O O . LEU A 1 141 ? -21.295 -0.326 16.247 1.00 96.62 141 LEU A O 1
ATOM 1121 N N . ARG A 1 142 ? -19.852 0.665 14.832 1.00 97.62 142 ARG A N 1
ATOM 1122 C CA . ARG A 1 142 ? -19.172 -0.545 14.362 1.00 97.62 142 ARG A CA 1
ATOM 1123 C C . ARG A 1 142 ? -17.668 -0.395 14.539 1.00 97.62 142 ARG A C 1
ATOM 1125 O O . ARG A 1 142 ? -17.107 0.650 14.206 1.00 97.62 142 ARG A O 1
ATOM 1132 N N . LEU A 1 143 ? -17.025 -1.436 15.060 1.00 98.31 143 LEU A N 1
ATOM 1133 C CA . LEU A 1 143 ? -15.584 -1.467 15.307 1.00 98.31 143 LEU A CA 1
ATOM 1134 C C . LEU A 1 143 ? -14.912 -2.493 14.401 1.00 98.31 143 LEU A C 1
ATOM 1136 O O . LEU A 1 143 ? -15.301 -3.658 14.391 1.00 98.31 143 LEU A O 1
ATOM 1140 N N . LEU A 1 144 ? -13.864 -2.083 13.695 1.00 98.56 144 LEU A N 1
ATOM 1141 C CA . LEU A 1 144 ? -12.953 -2.989 13.009 1.00 98.56 144 LEU A CA 1
ATOM 1142 C C . LEU A 1 144 ? -11.577 -2.908 13.668 1.00 98.56 144 LEU A C 1
ATOM 1144 O O . LEU A 1 144 ? -10.865 -1.918 13.507 1.00 98.56 144 LEU A O 1
ATOM 1148 N N . PHE A 1 145 ? -11.182 -3.967 14.374 1.00 98.25 145 PHE A N 1
ATOM 1149 C CA . PHE A 1 145 ? -9.862 -4.096 15.000 1.00 98.25 145 PHE A CA 1
ATOM 1150 C C . PHE A 1 145 ? -8.795 -4.518 13.980 1.00 98.25 145 PHE A C 1
ATOM 1152 O O . PHE A 1 145 ? -8.175 -5.576 14.099 1.00 98.25 145 PHE A O 1
ATOM 1159 N N . TRP A 1 146 ? -8.616 -3.702 12.939 1.00 97.81 146 TRP A N 1
ATOM 1160 C CA . TRP A 1 146 ? -7.756 -4.017 11.799 1.00 97.81 146 TRP A CA 1
ATOM 1161 C C . TRP A 1 146 ? -6.299 -4.251 12.218 1.00 97.81 146 TRP A C 1
ATOM 1163 O O . TRP A 1 146 ? -5.758 -5.331 11.974 1.00 97.81 146 TRP A O 1
ATOM 1173 N N . ASP A 1 147 ? -5.693 -3.283 12.913 1.00 97.25 147 ASP A N 1
ATOM 1174 C CA . ASP A 1 147 ? -4.286 -3.363 13.328 1.00 97.25 147 ASP A CA 1
ATOM 1175 C C . ASP A 1 147 ? -4.040 -4.542 14.267 1.00 97.25 147 ASP A C 1
ATOM 1177 O O . ASP A 1 147 ? -3.038 -5.241 14.129 1.00 97.25 147 ASP A O 1
ATOM 1181 N N . LEU A 1 148 ? -4.978 -4.805 15.181 1.00 97.62 148 LEU A N 1
ATOM 1182 C CA . LEU A 1 148 ? -4.916 -5.945 16.094 1.00 97.62 148 LEU A CA 1
ATOM 1183 C C . LEU A 1 148 ? -4.912 -7.273 15.329 1.00 97.62 148 LEU A C 1
ATOM 1185 O O . LEU A 1 148 ? -4.080 -8.137 15.592 1.00 97.62 148 LEU A O 1
ATOM 1189 N N . SER A 1 149 ? -5.810 -7.411 14.351 1.00 97.81 149 SER A N 1
ATOM 1190 C CA . SER A 1 149 ? -5.974 -8.638 13.565 1.00 97.81 149 SER A CA 1
ATOM 1191 C C . SER A 1 149 ? -4.742 -8.925 12.711 1.00 97.81 149 SER A C 1
ATOM 1193 O O . SER A 1 149 ? -4.227 -10.043 12.711 1.00 97.81 149 SER A O 1
ATOM 1195 N N . ILE A 1 150 ? -4.223 -7.904 12.021 1.00 97.62 150 ILE A N 1
ATOM 1196 C CA . ILE A 1 150 ? -3.010 -8.044 11.208 1.00 97.62 150 ILE A CA 1
ATOM 1197 C C . ILE A 1 150 ? -1.778 -8.278 12.084 1.00 97.62 150 ILE A C 1
ATOM 1199 O O . ILE A 1 150 ? -0.931 -9.098 11.734 1.00 97.62 150 ILE A O 1
ATOM 1203 N N . ARG A 1 151 ? -1.669 -7.616 13.240 1.00 96.44 151 ARG A N 1
ATOM 1204 C CA . ARG A 1 151 ? -0.542 -7.828 14.154 1.00 96.44 151 ARG A CA 1
ATOM 1205 C C . ARG A 1 151 ? -0.553 -9.223 14.759 1.00 96.44 151 ARG A C 1
ATOM 1207 O O . ARG A 1 151 ? 0.503 -9.836 14.872 1.00 96.44 151 ARG A O 1
ATOM 1214 N N . GLU A 1 152 ? -1.725 -9.740 15.113 1.00 97.88 152 GLU A N 1
ATOM 1215 C CA . GLU A 1 152 ? -1.861 -11.120 15.567 1.00 97.88 152 GLU A CA 1
ATOM 1216 C C . GLU A 1 152 ? -1.447 -12.112 14.477 1.00 97.88 152 GLU A C 1
ATOM 1218 O O . GLU A 1 152 ? -0.641 -13.003 14.743 1.00 97.88 152 GLU A O 1
ATOM 1223 N N . TYR A 1 153 ? -1.902 -11.909 13.236 1.00 97.44 153 TYR A N 1
ATOM 1224 C CA . TYR A 1 153 ? -1.432 -12.685 12.089 1.00 97.44 153 TYR A CA 1
ATOM 1225 C C . TYR A 1 153 ? 0.101 -12.636 11.953 1.00 97.44 153 TYR A C 1
ATOM 1227 O O . TYR A 1 153 ? 0.741 -13.682 11.877 1.00 97.44 153 TYR A O 1
ATOM 1235 N N . GLN A 1 154 ? 0.706 -11.443 11.976 1.00 96.31 154 GLN A N 1
ATOM 1236 C CA . GLN A 1 154 ? 2.158 -11.268 11.844 1.00 96.31 154 GLN A CA 1
ATOM 1237 C C . GLN A 1 154 ? 2.932 -11.947 12.982 1.00 96.31 154 GLN A C 1
ATOM 1239 O O . GLN A 1 154 ? 3.994 -12.530 12.763 1.00 96.31 154 GLN A O 1
ATOM 1244 N N . ASN A 1 155 ? 2.413 -11.887 14.208 1.00 96.50 155 ASN A N 1
ATOM 1245 C CA . ASN A 1 155 ? 3.013 -12.577 15.343 1.00 96.50 155 ASN A CA 1
ATOM 1246 C C . ASN A 1 155 ? 2.964 -14.098 15.141 1.00 96.50 155 ASN A C 1
ATOM 1248 O O . ASN A 1 155 ? 3.991 -14.763 15.270 1.00 96.50 155 ASN A O 1
ATOM 1252 N N . ARG A 1 156 ? 1.799 -14.636 14.760 1.00 96.62 156 ARG A N 1
ATOM 1253 C CA . ARG A 1 156 ? 1.611 -16.069 14.496 1.00 96.62 156 ARG A CA 1
ATOM 1254 C C . ARG A 1 156 ? 2.483 -16.557 13.336 1.00 96.62 156 ARG A C 1
ATOM 1256 O O . ARG A 1 156 ? 3.116 -17.600 13.473 1.00 96.62 156 ARG A O 1
ATOM 1263 N N . SER A 1 157 ? 2.570 -15.804 12.237 1.00 94.88 157 SER A N 1
ATOM 1264 C CA . SER A 1 157 ? 3.356 -16.182 11.050 1.00 94.88 157 SER A CA 1
ATOM 1265 C C . SER A 1 157 ? 4.867 -16.167 11.294 1.00 94.88 157 SER A C 1
ATOM 1267 O O . SER A 1 157 ? 5.611 -16.872 10.618 1.00 94.88 157 SER A O 1
ATOM 1269 N N . THR A 1 158 ? 5.325 -15.405 12.291 1.00 95.50 158 THR A N 1
ATOM 1270 C CA . THR A 1 158 ? 6.738 -15.324 12.692 1.00 95.50 158 THR A CA 1
ATOM 1271 C C . THR A 1 158 ? 7.073 -16.166 13.925 1.00 95.50 158 THR A C 1
ATOM 1273 O O . THR A 1 158 ? 8.174 -16.049 14.460 1.00 95.50 158 THR A O 1
ATOM 1276 N N . GLY A 1 159 ? 6.147 -17.014 14.389 1.00 96.00 159 GLY A N 1
ATOM 1277 C CA . GLY A 1 159 ? 6.376 -17.909 15.526 1.00 96.00 159 GLY A CA 1
ATOM 1278 C C . GLY A 1 159 ? 6.450 -17.203 16.885 1.00 96.00 159 GLY A C 1
ATOM 1279 O O . GLY A 1 159 ? 6.999 -17.758 17.834 1.00 96.00 159 GLY A O 1
ATOM 1280 N N . ARG A 1 160 ? 5.928 -15.977 17.009 1.00 96.62 160 ARG A N 1
ATOM 1281 C CA . ARG A 1 160 ? 5.971 -15.204 18.258 1.00 96.62 160 ARG A CA 1
ATOM 1282 C C . ARG A 1 160 ? 4.797 -15.538 19.174 1.00 96.62 160 ARG A C 1
ATOM 1284 O O . ARG A 1 160 ? 3.668 -15.679 18.715 1.00 96.62 160 ARG A O 1
ATOM 1291 N N . TYR A 1 161 ? 5.074 -15.544 20.479 1.00 96.44 161 TYR A N 1
ATOM 1292 C CA . TYR A 1 161 ? 4.091 -15.713 21.559 1.00 96.44 161 TYR A CA 1
ATOM 1293 C C . TYR A 1 161 ? 3.357 -17.065 21.577 1.00 96.44 161 TYR A C 1
ATOM 1295 O O . TYR A 1 161 ? 2.279 -17.169 22.163 1.00 96.44 161 TYR A O 1
ATOM 1303 N N . TYR A 1 162 ? 3.937 -18.102 20.968 1.00 96.19 162 TYR A N 1
ATOM 1304 C CA . TYR A 1 162 ? 3.499 -19.476 21.198 1.00 96.19 162 TYR A CA 1
ATOM 1305 C C . TYR A 1 162 ? 4.004 -19.964 22.554 1.00 96.19 162 TYR A C 1
ATOM 1307 O O . TYR A 1 162 ? 5.177 -19.798 22.890 1.00 96.19 162 TYR A O 1
ATOM 1315 N N . GLN A 1 163 ? 3.103 -20.548 23.334 1.00 93.94 163 GLN A N 1
ATOM 1316 C CA . GLN A 1 163 ? 3.424 -21.221 24.587 1.00 93.94 163 GLN A CA 1
ATOM 1317 C C . GLN A 1 163 ? 3.991 -22.621 24.314 1.00 93.94 163 GLN A C 1
ATOM 1319 O O . GLN A 1 163 ? 3.866 -23.144 23.207 1.00 93.94 163 GLN A O 1
ATOM 1324 N N . GLU A 1 164 ? 4.565 -23.265 25.334 1.00 91.12 164 GLU A N 1
ATOM 1325 C CA . GLU A 1 164 ? 5.036 -24.658 25.230 1.00 91.12 164 GLU A CA 1
ATOM 1326 C C . GLU A 1 164 ? 3.916 -25.636 24.829 1.00 91.12 164 GLU A C 1
ATOM 1328 O O . GLU A 1 164 ? 4.190 -26.651 24.195 1.00 91.12 164 GLU A O 1
ATOM 1333 N N . SER A 1 165 ? 2.652 -25.312 25.136 1.00 90.62 165 SER A N 1
ATOM 1334 C CA . SER A 1 165 ? 1.475 -26.085 24.710 1.00 90.62 165 SER A CA 1
ATOM 1335 C C . SER A 1 165 ? 1.183 -26.005 23.207 1.00 90.62 165 SER A C 1
ATOM 1337 O O . SER A 1 165 ? 0.384 -26.791 22.704 1.00 90.62 165 SER A O 1
ATOM 1339 N N . GLY A 1 166 ? 1.805 -25.066 22.487 1.00 92.62 166 GLY A N 1
ATOM 1340 C CA . GLY A 1 166 ? 1.492 -24.748 21.094 1.00 92.62 166 GLY A CA 1
ATOM 1341 C C . GLY A 1 166 ? 0.390 -23.698 20.922 1.00 92.62 166 GLY A C 1
ATOM 1342 O O . GLY A 1 166 ? 0.089 -23.319 19.791 1.00 92.62 166 GLY A O 1
ATOM 1343 N N . ASP A 1 167 ? -0.182 -23.180 22.013 1.00 93.88 167 ASP A N 1
ATOM 1344 C CA . ASP A 1 167 ? -1.213 -22.144 21.952 1.00 93.88 167 ASP A CA 1
ATOM 1345 C C . ASP A 1 167 ? -0.601 -20.749 21.786 1.00 93.88 167 ASP A C 1
ATOM 1347 O O . ASP A 1 167 ? 0.380 -20.392 22.444 1.00 93.88 167 ASP A O 1
ATOM 1351 N N . TYR A 1 168 ? -1.199 -19.927 20.922 1.00 96.56 168 TYR A N 1
ATOM 1352 C CA . TYR A 1 168 ? -0.834 -18.517 20.795 1.00 96.56 168 TYR A CA 1
ATOM 1353 C C . TYR A 1 168 ? -1.424 -17.707 21.951 1.00 96.56 168 TYR A C 1
ATOM 1355 O O . TYR A 1 168 ? -2.636 -17.737 22.177 1.00 96.56 168 TYR A O 1
ATOM 1363 N N . ARG A 1 169 ? -0.586 -16.925 22.641 1.00 96.94 169 ARG A N 1
ATOM 1364 C CA . ARG A 1 169 ? -1.049 -15.970 23.651 1.00 96.94 169 ARG A CA 1
ATOM 1365 C C . ARG A 1 169 ? -0.122 -14.771 23.770 1.00 96.94 169 ARG A C 1
ATOM 1367 O O . ARG A 1 169 ? 0.943 -14.849 24.380 1.00 96.94 169 ARG A O 1
ATOM 1374 N N . HIS A 1 170 ? -0.561 -13.629 23.258 1.00 97.12 170 HIS A N 1
ATOM 1375 C CA . HIS A 1 170 ? 0.170 -12.381 23.442 1.00 97.12 170 HIS A CA 1
ATOM 1376 C C . HIS A 1 170 ? -0.017 -11.859 24.887 1.00 97.12 170 HIS A C 1
ATOM 1378 O O . HIS A 1 170 ? -1.118 -11.973 25.442 1.00 97.12 170 HIS A O 1
ATOM 1384 N N . PRO A 1 171 ? 1.042 -11.315 25.530 1.00 96.25 171 PRO A N 1
ATOM 1385 C CA . PRO A 1 171 ? 1.042 -11.007 26.968 1.00 96.25 171 PRO A CA 1
ATOM 1386 C C . PRO A 1 171 ? 0.077 -9.887 27.374 1.00 96.25 171 PRO A C 1
ATOM 1388 O O . PRO A 1 171 ? -0.353 -9.828 28.520 1.00 96.25 171 PRO A O 1
ATOM 1391 N N . VAL A 1 172 ? -0.282 -9.002 26.440 1.00 97.62 172 VAL A N 1
ATOM 1392 C CA . VAL A 1 172 ? -1.078 -7.796 26.737 1.00 97.62 172 VAL A CA 1
ATOM 1393 C C . VAL A 1 172 ? -2.526 -7.892 26.261 1.00 97.62 172 VAL A C 1
ATOM 1395 O O . VAL A 1 172 ? -3.445 -7.449 26.937 1.00 97.62 172 VAL A O 1
ATOM 1398 N N . TRP A 1 173 ? -2.738 -8.455 25.081 1.00 97.25 173 TRP A N 1
ATOM 1399 C CA . TRP A 1 173 ? -4.003 -8.435 24.353 1.00 97.25 173 TRP A CA 1
ATOM 1400 C C . TRP A 1 173 ? -4.100 -9.720 23.547 1.00 97.25 173 TRP A C 1
ATOM 1402 O O . TRP A 1 173 ? -3.073 -10.282 23.196 1.00 97.25 173 TRP A O 1
ATOM 1412 N N . ASN A 1 174 ? -5.307 -10.187 23.245 1.00 98.00 174 ASN A N 1
ATOM 1413 C CA . ASN A 1 174 ? -5.548 -11.305 22.329 1.00 98.00 174 ASN A CA 1
ATOM 1414 C C . ASN A 1 174 ? -6.820 -10.982 21.540 1.00 98.00 174 ASN A C 1
ATOM 1416 O O . ASN A 1 174 ? -7.791 -10.520 22.148 1.00 98.00 174 ASN A O 1
ATOM 1420 N N . LEU A 1 175 ? -6.816 -11.186 20.218 1.00 98.12 175 LEU A N 1
ATOM 1421 C CA . LEU A 1 175 ? -7.922 -10.787 19.341 1.00 98.12 175 LEU A CA 1
ATOM 1422 C C . LEU A 1 175 ? -9.263 -11.353 19.819 1.00 98.12 175 LEU A C 1
ATOM 1424 O O . LEU A 1 175 ? -10.219 -10.596 19.967 1.00 98.12 175 LEU A O 1
ATOM 1428 N N . ASP A 1 176 ? -9.311 -12.647 20.142 1.00 98.06 176 ASP A N 1
ATOM 1429 C CA . ASP A 1 176 ? -10.533 -13.323 20.597 1.00 98.06 176 ASP A CA 1
ATOM 1430 C C . ASP A 1 176 ? -11.134 -12.677 21.854 1.00 98.06 176 ASP A C 1
ATOM 1432 O O . ASP A 1 176 ? -12.347 -12.492 21.941 1.00 98.06 176 ASP A O 1
ATOM 1436 N N . ALA A 1 177 ? -10.290 -12.277 22.810 1.00 98.19 177 ALA A N 1
ATOM 1437 C CA . ALA A 1 177 ? -10.741 -11.631 24.040 1.00 98.19 177 ALA A CA 1
ATOM 1438 C C . ALA A 1 177 ? -11.328 -10.236 23.766 1.00 98.19 177 ALA A C 1
ATOM 1440 O O . ALA A 1 177 ? -12.375 -9.885 24.310 1.00 98.19 177 ALA A O 1
ATOM 1441 N N . VAL A 1 178 ? -10.683 -9.458 22.889 1.00 98.44 178 VAL A N 1
ATOM 1442 C CA . VAL A 1 178 ? -11.164 -8.124 22.497 1.00 98.44 178 VAL A CA 1
ATOM 1443 C C . VAL A 1 178 ? -12.475 -8.228 21.715 1.00 98.44 178 VAL A C 1
ATOM 1445 O O . VAL A 1 178 ? -13.423 -7.500 22.005 1.00 98.44 178 VAL A O 1
ATOM 1448 N N . LEU A 1 179 ? -12.570 -9.157 20.760 1.00 98.44 179 LEU A N 1
ATOM 1449 C CA . LEU A 1 179 ? -13.796 -9.378 19.992 1.00 98.44 179 LEU A CA 1
ATOM 1450 C C . LEU A 1 179 ? -14.953 -9.839 20.885 1.00 98.44 179 LEU A C 1
ATOM 1452 O O . LEU A 1 179 ? -16.066 -9.348 20.721 1.00 98.44 179 LEU A O 1
ATOM 1456 N N . ALA A 1 180 ? -14.704 -10.717 21.861 1.00 98.31 180 ALA A N 1
ATOM 1457 C CA . ALA A 1 180 ? -15.720 -11.137 22.825 1.00 98.31 180 ALA A CA 1
ATOM 1458 C C . ALA A 1 180 ? -16.266 -9.959 23.653 1.00 98.31 180 ALA A C 1
ATOM 1460 O O . ALA A 1 180 ? -17.486 -9.833 23.798 1.00 98.31 180 ALA A O 1
ATOM 1461 N N . GLN A 1 181 ? -15.390 -9.069 24.141 1.00 98.00 181 GLN A N 1
ATOM 1462 C CA . GLN A 1 181 ? -15.782 -7.891 24.930 1.00 98.00 181 GLN A CA 1
ATOM 1463 C C . GLN A 1 181 ? -16.702 -6.931 24.153 1.00 98.00 181 GLN A C 1
ATOM 1465 O O . GLN A 1 181 ? -17.611 -6.334 24.735 1.00 98.00 181 GLN A O 1
ATOM 1470 N N . PHE A 1 182 ? -16.507 -6.811 22.838 1.00 97.75 182 PHE A N 1
ATOM 1471 C CA . PHE A 1 182 ? -17.261 -5.901 21.968 1.00 97.75 182 PHE A CA 1
ATOM 1472 C C . PHE A 1 182 ? -18.144 -6.631 20.943 1.00 97.75 182 PHE A C 1
ATOM 1474 O O . PHE A 1 182 ? -18.427 -6.080 19.885 1.00 97.75 182 PHE A O 1
ATOM 1481 N N . SER A 1 183 ? -18.580 -7.858 21.234 1.00 96.69 183 SER A N 1
ATOM 1482 C CA . SER A 1 183 ? -19.225 -8.773 20.269 1.00 96.69 183 SER A CA 1
ATOM 1483 C C . SER A 1 183 ? -20.496 -8.253 19.580 1.00 96.69 183 SER A C 1
ATOM 1485 O O . SER A 1 183 ? -20.835 -8.708 18.493 1.00 96.69 183 SER A O 1
ATOM 1487 N N . ASP A 1 184 ? -21.189 -7.287 20.175 1.00 96.00 184 ASP A N 1
ATOM 1488 C CA . ASP A 1 184 ? -22.388 -6.641 19.631 1.00 96.00 184 ASP A CA 1
ATOM 1489 C C . ASP A 1 184 ? -22.091 -5.553 18.584 1.00 96.00 184 ASP A C 1
ATOM 1491 O O . ASP A 1 184 ? -22.968 -5.201 17.796 1.00 96.00 184 ASP A O 1
ATOM 1495 N N . ILE A 1 185 ? -20.868 -5.016 18.567 1.00 96.94 185 ILE A N 1
ATOM 1496 C CA . ILE A 1 185 ? -20.464 -3.903 17.688 1.00 96.94 185 ILE A CA 1
ATOM 1497 C C . ILE A 1 185 ? -19.205 -4.198 16.862 1.00 96.94 185 ILE A C 1
ATOM 1499 O O . ILE A 1 185 ? -18.970 -3.557 15.832 1.00 96.94 185 ILE A O 1
ATOM 1503 N N . ALA A 1 186 ? -18.379 -5.147 17.296 1.00 97.88 186 ALA A N 1
ATOM 1504 C CA . ALA A 1 186 ? -17.151 -5.531 16.627 1.00 97.88 186 ALA A CA 1
ATOM 1505 C C . ALA A 1 186 ? -17.441 -6.369 15.384 1.00 97.88 186 ALA A C 1
ATOM 1507 O O . ALA A 1 186 ? -18.274 -7.272 15.381 1.00 97.88 186 ALA A O 1
ATOM 1508 N N . ILE A 1 187 ? -16.718 -6.072 14.312 1.00 97.81 187 ILE A N 1
ATOM 1509 C CA . ILE A 1 187 ? -16.624 -6.944 13.150 1.00 97.81 187 ILE A CA 1
ATOM 1510 C C . ILE A 1 187 ? -15.718 -8.111 13.520 1.00 97.81 187 ILE A C 1
ATOM 1512 O O . ILE A 1 187 ? -14.575 -7.905 13.929 1.00 97.81 187 ILE A O 1
ATOM 1516 N N . ASP A 1 188 ? -16.226 -9.327 13.341 1.00 96.75 188 ASP A N 1
ATOM 1517 C CA . ASP A 1 188 ? -15.426 -10.531 13.500 1.00 96.75 188 ASP A CA 1
ATOM 1518 C C . ASP A 1 188 ? -14.365 -10.609 12.398 1.00 96.75 188 ASP A C 1
ATOM 1520 O O . ASP A 1 188 ? -14.651 -10.851 11.226 1.00 96.75 188 ASP A O 1
ATOM 1524 N N . SER A 1 189 ? -13.120 -10.370 12.787 1.00 96.69 189 SER A N 1
ATOM 1525 C CA . SER A 1 189 ? -11.962 -10.333 11.901 1.00 96.69 189 SER A CA 1
ATOM 1526 C C . SER A 1 189 ? -11.084 -11.581 12.007 1.00 96.69 189 SER A C 1
ATOM 1528 O O . SER A 1 189 ? -10.006 -11.619 11.415 1.00 96.69 189 SER A O 1
ATOM 1530 N N . ARG A 1 190 ? -11.523 -12.635 12.712 1.00 96.44 190 ARG A N 1
ATOM 1531 C CA . ARG A 1 190 ? -10.714 -13.855 12.922 1.00 96.44 190 ARG A CA 1
ATOM 1532 C C . ARG A 1 190 ? -10.367 -14.572 11.623 1.00 96.44 190 ARG A C 1
ATOM 1534 O O . ARG A 1 190 ? -9.279 -15.127 11.507 1.00 96.44 190 ARG A O 1
ATOM 1541 N N . ALA A 1 191 ? -11.238 -14.494 10.616 1.00 94.94 191 ALA A N 1
ATOM 1542 C CA . ALA A 1 191 ? -10.971 -15.040 9.285 1.00 94.94 191 ALA A CA 1
ATOM 1543 C C . ALA A 1 191 ? -9.694 -14.457 8.640 1.00 94.94 191 ALA A C 1
ATOM 1545 O O . ALA A 1 191 ? -9.046 -15.128 7.839 1.00 94.94 191 ALA A O 1
ATOM 1546 N N . MET A 1 192 ? -9.281 -13.241 9.023 1.00 96.25 192 MET A N 1
ATOM 1547 C CA . MET A 1 192 ? -8.057 -12.607 8.521 1.00 96.25 192 MET A CA 1
ATOM 1548 C C . MET A 1 192 ? -6.784 -13.337 8.978 1.00 96.25 192 MET A C 1
ATOM 1550 O O . MET A 1 192 ? -5.762 -13.244 8.302 1.00 96.25 192 MET A O 1
ATOM 1554 N N . LEU A 1 193 ? -6.829 -14.091 10.085 1.00 95.62 193 LEU A N 1
ATOM 1555 C CA . LEU A 1 193 ? -5.667 -14.808 10.624 1.00 95.62 193 LEU A CA 1
ATOM 1556 C C . LEU A 1 193 ? -5.172 -15.939 9.711 1.00 95.62 193 LEU A C 1
ATOM 1558 O O . LEU A 1 193 ? -4.023 -16.349 9.836 1.00 95.62 193 LEU A O 1
ATOM 1562 N N . GLY A 1 194 ? -6.010 -16.441 8.799 1.00 92.25 194 GLY A N 1
ATOM 1563 C CA . GLY A 1 194 ? -5.615 -17.465 7.827 1.00 92.25 194 GLY A CA 1
ATOM 1564 C C . GLY A 1 194 ? -4.971 -16.914 6.552 1.00 92.25 194 GLY A C 1
ATOM 1565 O O . GLY A 1 194 ? -4.399 -17.686 5.789 1.00 92.25 194 GLY A O 1
ATOM 1566 N N . HIS A 1 195 ? -5.081 -15.604 6.300 1.00 89.75 195 HIS A N 1
ATOM 1567 C CA . HIS A 1 195 ? -4.787 -15.003 4.990 1.00 89.75 195 HIS A CA 1
ATOM 1568 C C . HIS A 1 195 ? -4.207 -13.585 5.085 1.00 89.75 195 HIS A C 1
ATOM 1570 O O . HIS A 1 195 ? -4.390 -12.760 4.182 1.00 89.75 195 HIS A O 1
ATOM 1576 N N . GLY A 1 196 ? -3.571 -13.256 6.210 1.00 87.25 196 GLY A N 1
ATOM 1577 C CA . GLY A 1 196 ? -3.186 -11.885 6.521 1.00 87.25 196 GLY A CA 1
ATOM 1578 C C . GLY A 1 196 ? -2.232 -11.282 5.494 1.00 87.25 196 GLY A C 1
ATOM 1579 O O . GLY A 1 196 ? -2.377 -10.107 5.173 1.00 87.25 196 GLY A O 1
ATOM 1580 N N . GLU A 1 197 ? -1.326 -12.064 4.900 1.00 93.00 197 GLU A N 1
ATOM 1581 C CA . GLU A 1 197 ? -0.360 -11.588 3.903 1.00 93.00 197 GLU A CA 1
ATOM 1582 C C . GLU A 1 197 ? -1.017 -10.957 2.675 1.00 93.00 197 GLU A C 1
ATOM 1584 O O . GLU A 1 197 ? -0.427 -10.071 2.064 1.00 93.00 197 GLU A O 1
ATOM 1589 N N . ARG A 1 198 ? -2.248 -11.353 2.327 1.00 96.56 198 ARG A N 1
ATOM 1590 C CA . ARG A 1 198 ? -2.985 -10.774 1.193 1.00 96.56 198 ARG A CA 1
ATOM 1591 C C . ARG A 1 198 ? -3.590 -9.411 1.520 1.00 96.56 198 ARG A C 1
ATOM 1593 O O . ARG A 1 198 ? -3.955 -8.666 0.612 1.00 96.56 198 ARG A O 1
ATOM 1600 N N . LEU A 1 199 ? -3.741 -9.089 2.803 1.00 97.56 199 LEU A N 1
ATOM 1601 C CA . LEU A 1 199 ? -4.589 -7.997 3.281 1.00 97.56 199 LEU A CA 1
ATOM 1602 C C . LEU A 1 199 ? -3.836 -6.708 3.594 1.00 97.56 199 LEU A C 1
ATOM 1604 O O . LEU A 1 199 ? -4.485 -5.673 3.703 1.00 97.56 199 LEU A O 1
ATOM 1608 N N . PHE A 1 200 ? -2.506 -6.728 3.703 1.00 96.00 200 PHE A N 1
ATOM 1609 C CA . PHE A 1 200 ? -1.709 -5.540 4.019 1.00 96.00 200 PHE A CA 1
ATOM 1610 C C . PHE A 1 200 ? -0.447 -5.420 3.162 1.00 96.00 200 PHE A C 1
ATOM 1612 O O . PHE A 1 200 ? 0.120 -6.413 2.723 1.00 96.00 200 PHE A O 1
ATOM 1619 N N . ILE A 1 201 ? 0.025 -4.195 2.955 1.00 93.81 201 ILE A N 1
ATOM 1620 C CA . ILE A 1 201 ? 1.163 -3.881 2.071 1.00 93.81 201 ILE A CA 1
ATOM 1621 C C . ILE A 1 201 ? 2.472 -3.586 2.816 1.00 93.81 201 ILE A C 1
ATOM 1623 O O . ILE A 1 201 ? 3.532 -3.554 2.196 1.00 93.81 201 ILE A O 1
ATOM 1627 N N . ASP A 1 202 ? 2.434 -3.376 4.136 1.00 92.38 202 ASP A N 1
ATOM 1628 C CA . ASP A 1 202 ? 3.625 -3.083 4.939 1.00 92.38 202 ASP A CA 1
ATOM 1629 C C . ASP A 1 202 ? 3.507 -3.496 6.421 1.00 92.38 202 ASP A C 1
ATOM 1631 O O . ASP A 1 202 ? 2.465 -3.924 6.916 1.00 92.38 202 ASP A O 1
ATOM 1635 N N . SER A 1 203 ? 4.603 -3.356 7.170 1.00 90.00 203 SER A N 1
ATOM 1636 C CA . SER A 1 203 ? 4.669 -3.700 8.599 1.00 90.00 203 SER A CA 1
ATOM 1637 C C . SER A 1 203 ? 3.812 -2.807 9.507 1.00 90.00 203 SER A C 1
ATOM 1639 O O . SER A 1 203 ? 3.619 -3.132 10.680 1.00 90.00 203 SER A O 1
ATOM 1641 N N . SER A 1 204 ? 3.284 -1.699 8.984 1.00 90.94 204 SER A N 1
ATOM 1642 C CA . SER A 1 204 ? 2.320 -0.835 9.666 1.00 90.94 204 SER A CA 1
ATOM 1643 C C . SER A 1 204 ? 0.874 -1.271 9.426 1.00 90.94 204 SER A C 1
ATOM 1645 O O . SER A 1 204 ? -0.039 -0.543 9.803 1.00 90.94 204 SER A O 1
ATOM 1647 N N . ALA A 1 205 ? 0.665 -2.451 8.829 1.00 94.56 205 ALA A N 1
ATOM 1648 C CA . ALA A 1 205 ? -0.646 -3.025 8.559 1.00 94.56 205 ALA A CA 1
ATOM 1649 C C . ALA A 1 205 ? -1.525 -2.134 7.669 1.00 94.56 205 ALA A C 1
ATOM 1651 O O . ALA A 1 205 ? -2.750 -2.183 7.773 1.00 94.56 205 ALA A O 1
ATOM 1652 N N . HIS A 1 206 ? -0.946 -1.318 6.781 1.00 95.25 206 HIS A N 1
ATOM 1653 C CA . HIS A 1 206 ? -1.768 -0.573 5.829 1.00 95.25 206 HIS A CA 1
ATOM 1654 C C . HIS A 1 206 ? -2.471 -1.547 4.871 1.00 95.25 206 HIS A C 1
ATOM 1656 O O . HIS A 1 206 ? -1.800 -2.456 4.378 1.00 95.25 206 HIS A O 1
ATOM 1662 N N . PRO A 1 207 ? -3.783 -1.396 4.600 1.00 97.00 207 PRO A N 1
ATOM 1663 C CA . PRO A 1 207 ? -4.508 -2.365 3.791 1.00 97.00 207 PRO A CA 1
ATOM 1664 C C . PRO A 1 207 ? -3.989 -2.408 2.355 1.00 97.00 207 PRO A C 1
ATOM 1666 O O . PRO A 1 207 ? -3.696 -1.369 1.765 1.00 97.00 207 PRO A O 1
ATOM 1669 N N . SER A 1 208 ? -3.903 -3.613 1.795 1.00 97.19 208 SER A N 1
ATOM 1670 C CA . SER A 1 208 ? -3.783 -3.814 0.350 1.00 97.19 208 SER A CA 1
ATOM 1671 C C . SER A 1 208 ? -5.091 -3.428 -0.343 1.00 97.19 208 SER A C 1
ATOM 1673 O O . SER A 1 208 ? -6.103 -3.190 0.321 1.00 97.19 208 SER A O 1
ATOM 1675 N N . LEU A 1 209 ? -5.123 -3.434 -1.680 1.00 97.44 209 LEU A N 1
ATOM 1676 C CA . LEU A 1 209 ? -6.382 -3.245 -2.405 1.00 97.44 209 LEU A CA 1
ATOM 1677 C C . LEU A 1 209 ? -7.449 -4.266 -1.973 1.00 97.44 209 LEU A C 1
ATOM 1679 O O . LEU A 1 209 ? -8.594 -3.896 -1.734 1.00 97.44 209 LEU A O 1
ATOM 1683 N N . ILE A 1 210 ? -7.070 -5.536 -1.807 1.00 97.50 210 ILE A N 1
ATOM 1684 C CA . ILE A 1 210 ? -7.982 -6.586 -1.332 1.00 97.50 210 ILE A CA 1
ATOM 1685 C C . ILE A 1 210 ? -8.470 -6.278 0.088 1.00 97.50 210 ILE A C 1
ATOM 1687 O O . ILE A 1 210 ? -9.658 -6.406 0.381 1.00 97.50 210 ILE A O 1
ATOM 1691 N N . GLY A 1 211 ? -7.564 -5.831 0.963 1.00 97.50 211 GLY A N 1
ATOM 1692 C CA . GLY A 1 211 ? -7.913 -5.386 2.309 1.00 97.50 211 GLY A CA 1
ATOM 1693 C C . GLY A 1 211 ? -8.922 -4.239 2.292 1.00 97.50 211 GLY A C 1
ATOM 1694 O O . GLY A 1 211 ? -9.906 -4.264 3.031 1.00 97.50 211 GLY A O 1
ATOM 1695 N N . TRP A 1 212 ? -8.740 -3.273 1.393 1.00 97.62 212 TRP A N 1
ATOM 1696 C CA . TRP A 1 212 ? -9.696 -2.193 1.205 1.00 97.62 212 TRP A CA 1
ATOM 1697 C C . TRP A 1 212 ? -11.035 -2.652 0.646 1.00 97.62 212 TRP A C 1
ATOM 1699 O O . TRP A 1 212 ? -12.053 -2.171 1.129 1.00 97.62 212 TRP A O 1
ATOM 1709 N N . LEU A 1 213 ? -11.067 -3.582 -0.310 1.00 97.06 213 LEU A N 1
ATOM 1710 C CA . LEU A 1 213 ? -12.313 -4.156 -0.828 1.00 97.06 213 LEU A CA 1
ATOM 1711 C C . LEU A 1 213 ? -13.087 -4.890 0.278 1.00 97.06 213 LEU A C 1
ATOM 1713 O O . LEU A 1 213 ? -14.293 -4.699 0.413 1.00 97.06 213 LEU A O 1
ATOM 1717 N N . TYR A 1 214 ? -12.390 -5.638 1.139 1.00 97.00 214 TYR A N 1
ATOM 1718 C CA . TYR A 1 214 ? -12.983 -6.259 2.327 1.00 97.00 214 TYR A CA 1
ATOM 1719 C C . TYR A 1 214 ? -13.585 -5.220 3.287 1.00 97.00 214 TYR A C 1
ATOM 1721 O O . TYR A 1 214 ? -14.737 -5.351 3.701 1.00 97.00 214 TYR A O 1
ATOM 1729 N N . ILE A 1 215 ? -12.847 -4.149 3.602 1.00 96.94 215 ILE A N 1
ATOM 1730 C CA . ILE A 1 215 ? -13.353 -3.043 4.434 1.00 96.94 215 ILE A CA 1
ATOM 1731 C C . ILE A 1 215 ? -14.547 -2.356 3.753 1.00 96.94 215 ILE A C 1
ATOM 1733 O O . ILE A 1 215 ? -15.539 -2.043 4.411 1.00 96.94 215 ILE A O 1
ATOM 1737 N N . ASN A 1 216 ? -14.474 -2.142 2.437 1.00 95.44 216 ASN A N 1
ATOM 1738 C CA . ASN A 1 216 ? -15.491 -1.448 1.655 1.00 95.44 216 ASN A CA 1
ATOM 1739 C C . ASN A 1 216 ? -16.843 -2.166 1.730 1.00 95.44 216 ASN A C 1
ATOM 1741 O O . ASN A 1 216 ? -17.853 -1.496 1.895 1.00 95.44 216 ASN A O 1
ATOM 1745 N N . ARG A 1 217 ? -16.871 -3.505 1.735 1.00 94.94 217 ARG A N 1
ATOM 1746 C CA . ARG A 1 217 ? -18.107 -4.285 1.927 1.00 94.94 217 ARG A CA 1
ATOM 1747 C C . ARG A 1 217 ? -18.825 -3.949 3.239 1.00 94.94 217 ARG A C 1
ATOM 1749 O O . ARG A 1 217 ? -20.016 -3.635 3.232 1.00 94.94 217 ARG A O 1
ATOM 1756 N N . TYR A 1 218 ? -18.101 -3.853 4.355 1.00 95.19 218 TYR A N 1
ATOM 1757 C CA . TYR A 1 218 ? -18.692 -3.368 5.612 1.00 95.19 218 TYR A CA 1
ATOM 1758 C C . TYR A 1 218 ? -19.115 -1.896 5.531 1.00 95.19 218 TYR A C 1
ATOM 1760 O O . TYR A 1 218 ? -20.190 -1.527 6.003 1.00 95.19 218 TYR A O 1
ATOM 1768 N N . LEU A 1 219 ? -18.317 -1.051 4.870 1.00 94.00 219 LEU A N 1
ATOM 1769 C CA . LEU A 1 219 ? -18.685 0.337 4.571 1.00 94.00 219 LEU A CA 1
ATOM 1770 C C . LEU A 1 219 ? -19.825 0.459 3.542 1.00 94.00 219 LEU A C 1
ATOM 1772 O O . LEU A 1 219 ? -20.280 1.565 3.273 1.00 94.00 219 LEU A O 1
ATOM 1776 N N . ARG A 1 220 ? -20.340 -0.630 2.974 1.00 90.75 220 ARG A N 1
ATOM 1777 C CA . ARG A 1 220 ? -21.567 -0.638 2.161 1.00 90.75 220 ARG A CA 1
ATOM 1778 C C . ARG A 1 220 ? -22.780 -1.131 2.947 1.00 90.75 220 ARG A C 1
ATOM 1780 O O . ARG A 1 220 ? -23.881 -1.137 2.410 1.00 90.75 220 ARG A O 1
ATOM 1787 N N . GLY A 1 221 ? -22.599 -1.452 4.230 1.00 89.62 221 GLY A N 1
ATOM 1788 C CA . GLY A 1 221 ? -23.660 -1.888 5.136 1.00 89.62 221 GLY A CA 1
ATOM 1789 C C . GLY A 1 221 ? -23.742 -3.401 5.322 1.00 89.62 221 GLY A C 1
ATOM 1790 O O . GLY A 1 221 ? -24.638 -3.868 6.022 1.00 89.62 221 GLY A O 1
ATOM 1791 N N . GLU A 1 222 ? -22.822 -4.178 4.744 1.00 92.81 222 GLU A N 1
ATOM 1792 C CA . GLU A 1 222 ? -22.785 -5.616 4.998 1.00 92.81 222 GLU A CA 1
ATOM 1793 C C . GLU A 1 222 ? -22.465 -5.891 6.470 1.00 92.81 222 GLU A C 1
ATOM 1795 O O . GLU A 1 222 ? -21.564 -5.298 7.068 1.00 92.81 222 GLU A O 1
ATOM 1800 N N . THR A 1 223 ? -23.237 -6.780 7.090 1.00 90.06 223 THR A N 1
ATOM 1801 C CA . THR A 1 223 ? -23.084 -7.111 8.512 1.00 90.06 223 THR A CA 1
ATOM 1802 C C . THR A 1 223 ? -22.042 -8.198 8.741 1.00 90.06 223 THR A C 1
ATOM 1804 O O . THR A 1 223 ? -21.371 -8.161 9.773 1.00 90.06 223 THR A O 1
ATOM 1807 N N . ALA A 1 224 ? -21.867 -9.090 7.765 1.00 92.56 224 ALA A N 1
ATOM 1808 C CA . ALA A 1 224 ? -20.868 -10.147 7.721 1.00 92.56 224 ALA A CA 1
ATOM 1809 C C . ALA A 1 224 ? -20.315 -10.269 6.295 1.00 92.56 224 ALA A C 1
ATOM 1811 O O . ALA A 1 224 ? -21.083 -10.248 5.334 1.00 92.56 224 ALA A O 1
ATOM 1812 N N . VAL A 1 225 ? -18.997 -10.416 6.167 1.00 95.44 225 VAL A N 1
ATOM 1813 C CA . VAL A 1 225 ? -18.312 -10.547 4.876 1.00 95.44 225 VAL A CA 1
ATOM 1814 C C . VAL A 1 225 ? -17.521 -11.848 4.857 1.00 95.44 225 VAL A C 1
ATOM 1816 O O . VAL A 1 225 ? -16.624 -12.047 5.675 1.00 95.44 225 VAL A O 1
ATOM 1819 N N . ASP A 1 226 ? -17.827 -12.720 3.897 1.00 95.38 226 ASP A N 1
ATOM 1820 C CA . ASP A 1 226 ? -17.021 -13.912 3.636 1.00 95.38 226 ASP A CA 1
ATOM 1821 C C . ASP A 1 226 ? -15.725 -13.518 2.914 1.00 95.38 226 ASP A C 1
ATOM 1823 O O . ASP A 1 226 ? -15.720 -13.159 1.732 1.00 95.38 226 ASP A O 1
ATOM 1827 N N . LEU A 1 227 ? -14.612 -13.598 3.643 1.00 95.75 227 LEU A N 1
ATOM 1828 C CA . LEU A 1 227 ? -13.287 -13.267 3.135 1.00 95.75 227 LEU A CA 1
ATOM 1829 C C . LEU A 1 227 ? -12.862 -14.170 1.963 1.00 95.75 227 LEU A C 1
ATOM 1831 O O . LEU A 1 227 ? -12.215 -13.696 1.028 1.00 95.75 227 LEU A O 1
ATOM 1835 N N . SER A 1 228 ? -13.270 -15.443 1.961 1.00 95.50 228 SER A N 1
ATOM 1836 C CA . SER A 1 228 ? -12.964 -16.365 0.861 1.00 95.50 228 SER A CA 1
ATOM 1837 C C . SER A 1 228 ? -13.673 -15.937 -0.421 1.00 95.50 228 SER A C 1
ATOM 1839 O O . SER A 1 228 ? -13.071 -15.936 -1.495 1.00 95.50 228 SER A O 1
ATOM 1841 N N . ALA A 1 229 ? -14.933 -15.507 -0.312 1.00 96.31 229 ALA A N 1
ATOM 1842 C CA . ALA A 1 229 ? -15.681 -14.966 -1.441 1.00 96.31 229 ALA A CA 1
ATOM 1843 C C . ALA A 1 229 ? -15.051 -13.672 -1.985 1.00 96.31 229 ALA A C 1
ATOM 1845 O O . ALA A 1 229 ? -14.984 -13.504 -3.203 1.00 96.31 229 ALA A O 1
ATOM 1846 N N . VAL A 1 230 ? -14.533 -12.794 -1.112 1.00 97.31 230 VAL A N 1
ATOM 1847 C CA . VAL A 1 230 ? -13.792 -11.583 -1.526 1.00 97.31 230 VAL A CA 1
ATOM 1848 C C . VAL A 1 230 ? -12.554 -11.953 -2.342 1.00 97.31 230 VAL A C 1
ATOM 1850 O O . VAL A 1 230 ? -12.346 -11.402 -3.420 1.00 97.31 230 VAL A O 1
ATOM 1853 N N . PHE A 1 231 ? -11.760 -12.924 -1.884 1.00 97.50 231 PHE A N 1
ATOM 1854 C CA . PHE A 1 231 ? -10.589 -13.384 -2.632 1.00 97.50 231 PHE A CA 1
ATOM 1855 C C . PHE A 1 231 ? -10.945 -13.991 -3.985 1.00 97.50 231 PHE A C 1
ATOM 1857 O O . PHE A 1 231 ? -10.292 -13.688 -4.978 1.00 97.50 231 PHE A O 1
ATOM 1864 N N . GLN A 1 232 ? -11.988 -14.816 -4.047 1.00 97.25 232 GLN A N 1
ATOM 1865 C CA . GLN A 1 232 ? -12.424 -15.412 -5.307 1.00 97.25 232 GLN A CA 1
ATOM 1866 C C . GLN A 1 232 ? -12.940 -14.359 -6.295 1.00 97.25 232 GLN A C 1
ATOM 1868 O O . GLN A 1 232 ? -12.657 -14.457 -7.489 1.00 97.25 232 GLN A O 1
ATOM 1873 N N . ALA A 1 233 ? -13.700 -13.366 -5.821 1.00 97.94 233 ALA A N 1
ATOM 1874 C CA . ALA A 1 233 ? -14.168 -12.260 -6.652 1.00 97.94 233 ALA A CA 1
ATOM 1875 C C . ALA A 1 233 ? -12.987 -11.446 -7.192 1.00 97.94 233 ALA A C 1
ATOM 1877 O O . ALA A 1 233 ? -12.893 -11.249 -8.402 1.00 97.94 233 ALA A O 1
ATOM 1878 N N . PHE A 1 234 ? -12.047 -11.086 -6.315 1.00 98.31 234 PHE A N 1
ATOM 1879 C CA . PHE A 1 234 ? -10.827 -10.379 -6.686 1.00 98.31 234 PHE A CA 1
ATOM 1880 C C . PHE A 1 234 ? -10.009 -11.140 -7.729 1.00 98.31 234 PHE A C 1
ATOM 1882 O O . PHE A 1 234 ? -9.659 -10.577 -8.759 1.00 98.31 234 PHE A O 1
ATOM 1889 N N . ASP A 1 235 ? -9.735 -12.424 -7.495 1.00 97.69 235 ASP A N 1
ATOM 1890 C CA . ASP A 1 235 ? -8.916 -13.241 -8.389 1.00 97.69 235 ASP A CA 1
ATOM 1891 C C . ASP A 1 235 ? -9.540 -13.340 -9.790 1.00 97.69 235 ASP A C 1
ATOM 1893 O O . ASP A 1 235 ? -8.843 -13.168 -10.790 1.00 97.69 235 ASP A O 1
ATOM 1897 N N . ARG A 1 236 ? -10.859 -13.570 -9.874 1.00 98.06 236 ARG A N 1
ATOM 1898 C CA . ARG A 1 236 ? -11.578 -13.624 -11.158 1.00 98.06 236 ARG A CA 1
ATOM 1899 C C . ARG A 1 236 ? -11.563 -12.277 -11.874 1.00 98.06 236 ARG A C 1
ATOM 1901 O O . ARG A 1 236 ? -11.256 -12.228 -13.064 1.00 98.06 236 ARG A O 1
ATOM 1908 N N . ALA A 1 237 ? -11.896 -11.204 -11.160 1.00 98.44 237 ALA A N 1
ATOM 1909 C CA . ALA A 1 237 ? -11.957 -9.863 -11.726 1.00 98.44 237 ALA A CA 1
ATOM 1910 C C . ALA A 1 237 ? -10.564 -9.392 -12.177 1.00 98.44 237 ALA A C 1
ATOM 1912 O O . ALA A 1 237 ? -10.426 -8.801 -13.246 1.00 98.44 237 ALA A O 1
ATOM 1913 N N . LEU A 1 238 ? -9.515 -9.710 -11.412 1.00 98.31 238 LEU A N 1
ATOM 1914 C CA . LEU A 1 238 ? -8.137 -9.398 -11.776 1.00 98.31 238 LEU A CA 1
ATOM 1915 C C . LEU A 1 238 ? -7.730 -10.148 -13.047 1.00 98.31 238 LEU A C 1
ATOM 1917 O O . LEU A 1 238 ? -7.198 -9.535 -13.965 1.00 98.31 238 LEU A O 1
ATOM 1921 N N . THR A 1 239 ? -8.024 -11.447 -13.165 1.00 97.62 239 THR A N 1
ATOM 1922 C CA . THR A 1 239 ? -7.758 -12.192 -14.407 1.00 97.62 239 THR A CA 1
ATOM 1923 C C . THR A 1 239 ? -8.445 -11.549 -15.616 1.00 97.62 239 THR A C 1
ATOM 1925 O O . THR A 1 239 ? -7.821 -11.415 -16.671 1.00 97.62 239 THR A O 1
ATOM 1928 N N . GLN A 1 240 ? -9.699 -11.107 -15.474 1.00 98.00 240 GLN A N 1
ATOM 1929 C CA . GLN A 1 240 ? -10.423 -10.409 -16.542 1.00 98.00 240 GLN A CA 1
ATOM 1930 C C . GLN A 1 240 ? -9.758 -9.078 -16.911 1.00 98.00 240 GLN A C 1
ATOM 1932 O O . GLN A 1 240 ? -9.516 -8.836 -18.094 1.00 98.00 240 GLN A O 1
ATOM 1937 N N . LEU A 1 241 ? -9.392 -8.262 -15.916 1.00 98.50 241 LEU A N 1
ATOM 1938 C CA . LEU A 1 241 ? -8.667 -7.006 -16.118 1.00 98.50 241 LEU A CA 1
ATOM 1939 C C . LEU A 1 241 ? -7.380 -7.227 -16.906 1.00 98.50 241 LEU A C 1
ATOM 1941 O O . LEU A 1 241 ? -7.177 -6.610 -17.949 1.00 98.50 241 LEU A O 1
ATOM 1945 N N . LEU A 1 242 ? -6.522 -8.127 -16.424 1.00 98.06 242 LEU A N 1
ATOM 1946 C CA . LEU A 1 242 ? -5.216 -8.373 -17.028 1.00 98.06 242 LEU A CA 1
ATOM 1947 C C . LEU A 1 242 ? -5.358 -8.910 -18.455 1.00 98.06 242 LEU A C 1
ATOM 1949 O O . LEU A 1 242 ? -4.630 -8.471 -19.341 1.00 98.06 242 LEU A O 1
ATOM 1953 N N . THR A 1 243 ? -6.342 -9.778 -18.707 1.00 96.94 243 THR A N 1
ATOM 1954 C CA . THR A 1 243 ? -6.654 -10.262 -20.063 1.00 96.94 243 THR A CA 1
ATOM 1955 C C . THR A 1 243 ? -7.078 -9.117 -20.985 1.00 96.94 243 THR A C 1
ATOM 1957 O O . THR A 1 243 ? -6.678 -9.073 -22.149 1.00 96.94 243 THR A O 1
ATOM 1960 N N . ALA A 1 244 ? -7.861 -8.164 -20.473 1.00 97.44 244 ALA A N 1
ATOM 1961 C CA . ALA A 1 244 ? -8.357 -7.039 -21.253 1.00 97.44 244 ALA A CA 1
ATOM 1962 C C . ALA A 1 244 ? -7.254 -6.034 -21.624 1.00 97.44 244 ALA A C 1
ATOM 1964 O O . ALA A 1 244 ? -7.270 -5.511 -22.743 1.00 97.44 244 ALA A O 1
ATOM 1965 N N . VAL A 1 245 ? -6.289 -5.778 -20.729 1.00 98.00 245 VAL A N 1
ATOM 1966 C CA . VAL A 1 245 ? -5.342 -4.649 -20.864 1.00 98.00 245 VAL A CA 1
ATOM 1967 C C . VAL A 1 245 ? -3.886 -5.031 -21.112 1.00 98.00 245 VAL A C 1
ATOM 1969 O O . VAL A 1 245 ? -3.151 -4.208 -21.649 1.00 98.00 245 VAL A O 1
ATOM 1972 N N . LEU A 1 246 ? -3.446 -6.246 -20.771 1.00 97.62 246 LEU A N 1
ATOM 1973 C CA . LEU A 1 246 ? -2.061 -6.679 -20.993 1.00 97.62 246 LEU A CA 1
ATOM 1974 C C . LEU A 1 246 ? -1.883 -7.363 -22.352 1.00 97.62 246 LEU A C 1
ATOM 1976 O O . LEU A 1 246 ? -2.847 -7.815 -22.984 1.00 97.62 246 LEU A O 1
ATOM 1980 N N . ALA A 1 247 ? -0.638 -7.402 -22.831 1.00 94.94 247 ALA A N 1
ATOM 1981 C CA . ALA A 1 247 ? -0.274 -8.181 -24.009 1.00 94.94 247 ALA A CA 1
ATOM 1982 C C . ALA A 1 247 ? -0.356 -9.687 -23.736 1.00 94.94 247 ALA A C 1
ATOM 1984 O O . ALA A 1 247 ? -0.046 -10.155 -22.643 1.00 94.94 247 ALA A O 1
ATOM 1985 N N . GLN A 1 248 ? -0.741 -10.436 -24.769 1.00 95.50 248 GLN A N 1
ATOM 1986 C CA . GLN A 1 248 ? -0.834 -11.898 -24.723 1.00 95.50 248 GLN A CA 1
ATOM 1987 C C . GLN A 1 248 ? 0.496 -12.584 -25.080 1.00 95.50 248 GLN A C 1
ATOM 1989 O O . GLN A 1 248 ? 0.605 -13.799 -24.962 1.00 95.50 248 GLN A O 1
ATOM 1994 N N . GLU A 1 249 ? 1.504 -11.823 -25.517 1.00 95.81 249 GLU A N 1
ATOM 1995 C CA . GLU A 1 249 ? 2.861 -12.324 -25.768 1.00 95.81 249 GLU A CA 1
ATOM 1996 C C . GLU A 1 249 ? 3.590 -12.653 -24.456 1.00 95.81 249 GLU A C 1
ATOM 1998 O O . GLU A 1 249 ? 3.220 -12.164 -23.386 1.00 95.81 249 GLU A O 1
ATOM 2003 N N . ALA A 1 250 ? 4.638 -13.478 -24.532 1.00 97.38 250 ALA A N 1
ATOM 2004 C CA . ALA A 1 250 ? 5.466 -13.783 -23.369 1.00 97.38 250 ALA A CA 1
ATOM 2005 C C . ALA A 1 250 ? 6.327 -12.567 -22.983 1.00 97.38 250 ALA A C 1
ATOM 2007 O O . ALA A 1 250 ? 7.121 -12.081 -23.798 1.00 97.38 250 ALA A O 1
ATOM 2008 N N . VAL A 1 251 ? 6.212 -12.107 -21.732 1.00 98.38 251 VAL A N 1
ATOM 2009 C CA . VAL A 1 251 ? 6.921 -10.918 -21.226 1.00 98.38 251 VAL A CA 1
ATOM 2010 C C . VAL A 1 251 ? 7.822 -11.253 -20.042 1.00 98.38 251 VAL A C 1
ATOM 2012 O O . VAL A 1 251 ? 7.398 -11.827 -19.040 1.00 98.38 251 VAL A O 1
ATOM 2015 N N . LEU A 1 252 ? 9.079 -10.837 -20.138 1.00 98.56 252 LEU A N 1
ATOM 2016 C CA . LEU A 1 252 ? 10.032 -10.878 -19.042 1.00 98.56 252 LEU A CA 1
ATOM 2017 C C . LEU A 1 252 ? 10.070 -9.525 -18.326 1.00 98.56 252 LEU A C 1
ATOM 2019 O O . LEU A 1 252 ? 10.208 -8.488 -18.964 1.00 98.56 252 LEU A O 1
ATOM 2023 N N . ILE A 1 253 ? 10.016 -9.529 -16.999 1.00 98.75 253 ILE A N 1
ATOM 2024 C CA . ILE A 1 253 ? 10.209 -8.356 -16.144 1.00 98.75 253 ILE A CA 1
ATOM 2025 C C . ILE A 1 253 ? 11.515 -8.538 -15.371 1.00 98.75 253 ILE A C 1
ATOM 2027 O O . ILE A 1 253 ? 11.743 -9.572 -14.740 1.00 98.75 253 ILE A O 1
ATOM 2031 N N . THR A 1 254 ? 12.395 -7.539 -15.410 1.00 98.69 254 THR A N 1
ATOM 2032 C CA . THR A 1 254 ? 13.709 -7.620 -14.764 1.00 98.69 254 THR A CA 1
ATOM 2033 C C . THR A 1 254 ? 14.217 -6.261 -14.274 1.00 98.69 254 THR A C 1
ATOM 2035 O O . THR A 1 254 ? 13.623 -5.218 -14.542 1.00 98.69 254 THR A O 1
ATOM 2038 N N . GLY A 1 255 ? 15.328 -6.270 -13.538 1.00 97.56 255 GLY A N 1
ATOM 2039 C CA . GLY A 1 255 ? 15.986 -5.082 -12.993 1.00 97.56 255 GLY A CA 1
ATOM 2040 C C . GLY A 1 255 ? 16.041 -5.044 -11.466 1.00 97.56 255 GLY A C 1
ATOM 2041 O O . GLY A 1 255 ? 15.547 -5.939 -10.782 1.00 97.56 255 GLY A O 1
ATOM 2042 N N . ASP A 1 256 ? 16.701 -4.016 -10.944 1.00 95.81 256 ASP A N 1
ATOM 2043 C CA . ASP A 1 256 ? 17.032 -3.807 -9.528 1.00 95.81 256 ASP A CA 1
ATOM 2044 C C . ASP A 1 256 ? 16.246 -2.654 -8.871 1.00 95.81 256 ASP A C 1
ATOM 2046 O O . ASP A 1 256 ? 16.471 -2.331 -7.700 1.00 95.81 256 ASP A O 1
ATOM 2050 N N . SER A 1 257 ? 15.278 -2.074 -9.589 1.00 96.88 257 SER A N 1
ATOM 2051 C CA . SER A 1 257 ? 14.371 -1.044 -9.063 1.00 96.88 257 SER A CA 1
ATOM 2052 C C . SER A 1 257 ? 13.554 -1.502 -7.844 1.00 96.88 257 SER A C 1
ATOM 2054 O O . SER A 1 257 ? 13.404 -2.699 -7.548 1.00 96.88 257 SER A O 1
ATOM 2056 N N . LYS A 1 258 ? 12.964 -0.544 -7.118 1.00 95.62 258 LYS A N 1
ATOM 2057 C CA . LYS A 1 258 ? 11.935 -0.862 -6.116 1.00 95.62 258 LYS A CA 1
ATOM 2058 C C . LYS A 1 258 ? 10.680 -1.436 -6.766 1.00 95.62 258 LYS A C 1
ATOM 2060 O O . LYS A 1 258 ? 10.102 -2.342 -6.174 1.00 95.62 258 LYS A O 1
ATOM 2065 N N . PHE A 1 259 ? 10.307 -1.002 -7.973 1.00 97.38 259 PHE A N 1
ATOM 2066 C CA . PHE A 1 259 ? 9.152 -1.556 -8.693 1.00 97.38 259 PHE A CA 1
ATOM 2067 C C . PHE A 1 259 ? 9.236 -3.075 -8.845 1.00 97.38 259 PHE A C 1
ATOM 2069 O O . PHE A 1 259 ? 8.340 -3.783 -8.396 1.00 97.38 259 PHE A O 1
ATOM 2076 N N . THR A 1 260 ? 10.334 -3.590 -9.409 1.00 98.00 260 THR A N 1
ATOM 2077 C CA . THR A 1 260 ? 10.502 -5.030 -9.668 1.00 98.00 260 THR A CA 1
ATOM 2078 C C . THR A 1 260 ? 10.419 -5.842 -8.378 1.00 98.00 260 THR A C 1
ATOM 2080 O O . THR A 1 260 ? 9.757 -6.878 -8.331 1.00 98.00 260 THR A O 1
ATOM 2083 N N . ARG A 1 261 ? 11.053 -5.352 -7.304 1.00 97.25 261 ARG A N 1
ATOM 2084 C CA . ARG A 1 261 ? 11.031 -6.008 -5.988 1.00 97.25 261 ARG A CA 1
ATOM 2085 C C . ARG A 1 261 ? 9.636 -6.025 -5.370 1.00 97.25 261 ARG A C 1
ATOM 2087 O O . ARG A 1 261 ? 9.223 -7.049 -4.834 1.00 97.25 261 ARG A O 1
ATOM 2094 N N . LEU A 1 262 ? 8.920 -4.906 -5.439 1.00 97.00 262 LEU A N 1
ATOM 2095 C CA . LEU A 1 262 ? 7.583 -4.773 -4.864 1.00 97.00 262 LEU A CA 1
ATOM 2096 C C . LEU A 1 262 ? 6.541 -5.549 -5.670 1.00 97.00 262 LEU A C 1
ATOM 2098 O O . LEU A 1 262 ? 5.702 -6.215 -5.074 1.00 97.00 262 LEU A O 1
ATOM 2102 N N . LEU A 1 263 ? 6.642 -5.557 -7.000 1.00 98.12 263 LEU A N 1
ATOM 2103 C CA . LEU A 1 263 ? 5.800 -6.394 -7.851 1.00 98.12 263 LEU A CA 1
ATOM 2104 C C . LEU A 1 263 ? 5.998 -7.881 -7.528 1.00 98.12 263 LEU A C 1
ATOM 2106 O O . LEU A 1 263 ? 5.017 -8.601 -7.359 1.00 98.12 263 LEU A O 1
ATOM 2110 N N . ALA A 1 264 ? 7.247 -8.337 -7.380 1.00 97.94 264 ALA A N 1
ATOM 2111 C CA . ALA A 1 264 ? 7.534 -9.716 -6.984 1.00 97.94 264 ALA A CA 1
ATOM 2112 C C . ALA A 1 264 ? 6.927 -10.060 -5.615 1.00 97.94 264 ALA A C 1
ATOM 2114 O O . ALA A 1 264 ? 6.339 -11.129 -5.462 1.00 97.94 264 ALA A O 1
ATOM 2115 N N . LEU A 1 265 ? 7.013 -9.138 -4.650 1.00 96.56 265 LEU A N 1
ATOM 2116 C CA . LEU A 1 265 ? 6.401 -9.294 -3.331 1.00 96.56 265 LEU A CA 1
ATOM 2117 C C . LEU A 1 265 ? 4.866 -9.353 -3.403 1.00 96.56 265 LEU A C 1
ATOM 2119 O O . LEU A 1 265 ? 4.243 -10.171 -2.733 1.00 96.56 265 LEU A O 1
ATOM 2123 N N . PHE A 1 266 ? 4.234 -8.513 -4.222 1.00 97.56 266 PHE A N 1
ATOM 2124 C CA . PHE A 1 266 ? 2.780 -8.539 -4.396 1.00 97.56 266 PHE A CA 1
ATOM 2125 C C . PHE A 1 266 ? 2.303 -9.831 -5.057 1.00 97.56 266 PHE A C 1
ATOM 2127 O O . PHE A 1 266 ? 1.269 -10.368 -4.659 1.00 97.56 266 PHE A O 1
ATOM 2134 N N . VAL A 1 267 ? 3.062 -10.360 -6.020 1.00 97.56 267 VAL A N 1
ATOM 2135 C CA . VAL A 1 267 ? 2.783 -11.665 -6.631 1.00 97.56 267 VAL A CA 1
ATOM 2136 C C . VAL A 1 267 ? 2.961 -12.791 -5.610 1.00 97.56 267 VAL A C 1
ATOM 2138 O O . VAL A 1 267 ? 2.067 -13.626 -5.478 1.00 97.56 267 VAL A O 1
ATOM 2141 N N . SER A 1 268 ? 4.049 -12.797 -4.827 1.00 96.25 268 SER A N 1
ATOM 2142 C CA . SER A 1 268 ? 4.274 -13.832 -3.803 1.00 96.25 268 SER A CA 1
ATOM 2143 C C . SER A 1 268 ? 3.209 -13.814 -2.710 1.00 96.25 268 SER A C 1
ATOM 2145 O O . SER A 1 268 ? 2.775 -14.866 -2.251 1.00 96.25 268 SER A O 1
ATOM 2147 N N . ASN A 1 269 ? 2.750 -12.621 -2.332 1.00 95.56 269 ASN A N 1
ATOM 2148 C CA . ASN A 1 269 ? 1.703 -12.430 -1.334 1.00 95.56 269 ASN A CA 1
ATOM 2149 C C . ASN A 1 269 ? 0.291 -12.561 -1.922 1.00 95.56 269 ASN A C 1
ATOM 2151 O O . ASN A 1 269 ? -0.673 -12.271 -1.223 1.00 95.56 269 ASN A O 1
ATOM 2155 N N . GLN A 1 270 ? 0.142 -12.942 -3.197 1.00 96.31 270 GLN A N 1
ATOM 2156 C CA . GLN A 1 270 ? -1.155 -13.080 -3.878 1.00 96.31 270 GLN A CA 1
ATOM 2157 C C . GLN A 1 270 ? -2.040 -11.817 -3.793 1.00 96.31 270 GLN A C 1
ATOM 2159 O O . GLN A 1 270 ? -3.273 -11.893 -3.740 1.00 96.31 270 GLN A O 1
ATOM 2164 N N . GLN A 1 271 ? -1.397 -10.650 -3.756 1.00 96.44 271 GLN A N 1
ATOM 2165 C CA . GLN A 1 271 ? -2.017 -9.324 -3.833 1.00 96.44 271 GLN A CA 1
ATOM 2166 C C . GLN A 1 271 ? -2.154 -8.855 -5.284 1.00 96.44 271 GLN A C 1
ATOM 2168 O O . GLN A 1 271 ? -2.953 -7.974 -5.590 1.00 96.44 271 GLN A O 1
ATOM 2173 N N . PHE A 1 272 ? -1.368 -9.456 -6.173 1.00 97.75 272 PHE A N 1
ATOM 2174 C CA . PHE A 1 272 ? -1.413 -9.268 -7.612 1.00 97.75 272 PHE A CA 1
ATOM 2175 C C . PHE A 1 272 ? -1.096 -10.600 -8.302 1.00 97.75 272 PHE A C 1
ATOM 2177 O O . PHE A 1 272 ? -0.570 -11.523 -7.678 1.00 97.75 272 PHE A O 1
ATOM 2184 N N . ARG A 1 273 ? -1.407 -10.713 -9.591 1.00 96.19 273 ARG A N 1
ATOM 2185 C CA . ARG A 1 273 ? -1.053 -11.866 -10.427 1.00 96.19 273 ARG A CA 1
ATOM 2186 C C . ARG A 1 273 ? -0.504 -11.369 -11.750 1.00 96.19 273 ARG A C 1
ATOM 2188 O O . ARG A 1 273 ? -0.876 -10.298 -12.210 1.00 96.19 273 ARG A O 1
ATOM 2195 N N . LEU A 1 274 ? 0.380 -12.152 -12.347 1.00 97.44 274 LEU A N 1
ATOM 2196 C CA . LEU A 1 274 ? 0.829 -11.938 -13.716 1.00 97.44 274 LEU A CA 1
ATOM 2197 C C . LEU A 1 274 ? 0.195 -13.001 -14.620 1.00 97.44 274 LEU A C 1
ATOM 2199 O O . LEU A 1 274 ? -0.158 -14.068 -14.114 1.00 97.44 274 LEU A O 1
ATOM 2203 N N . PRO A 1 275 ? 0.042 -12.731 -15.928 1.00 97.12 275 PRO A N 1
ATOM 2204 C CA . PRO A 1 275 ? -0.288 -13.774 -16.895 1.00 97.12 275 PRO A CA 1
ATOM 2205 C C . PRO A 1 275 ? 0.704 -14.946 -16.821 1.00 97.12 275 PRO A C 1
ATOM 2207 O O . PRO A 1 275 ? 1.883 -14.739 -16.540 1.00 97.12 275 PRO A O 1
ATOM 2210 N N . ASP A 1 276 ? 0.253 -16.169 -17.109 1.00 96.06 276 ASP A N 1
ATOM 2211 C CA . ASP A 1 276 ? 1.069 -17.389 -16.948 1.00 96.06 276 ASP A CA 1
ATOM 2212 C C . ASP A 1 276 ? 2.351 -17.394 -17.799 1.00 96.06 276 ASP A C 1
ATOM 2214 O O . ASP A 1 276 ? 3.349 -18.026 -17.454 1.00 96.06 276 ASP A O 1
ATOM 2218 N N . ASN A 1 277 ? 2.340 -16.676 -18.922 1.00 96.62 277 ASN A N 1
ATOM 2219 C CA . ASN A 1 277 ? 3.482 -16.516 -19.817 1.00 96.62 277 ASN A CA 1
ATOM 2220 C C . ASN A 1 277 ? 4.367 -15.303 -19.476 1.00 96.62 277 ASN A C 1
ATOM 2222 O O . ASN A 1 277 ? 5.264 -14.962 -20.249 1.00 96.62 277 ASN A O 1
ATOM 2226 N N . TRP A 1 278 ? 4.122 -14.636 -18.347 1.00 98.31 278 TRP A N 1
ATOM 2227 C CA . TRP A 1 278 ? 4.938 -13.534 -17.848 1.00 98.31 278 TRP A CA 1
ATOM 2228 C C . TRP A 1 278 ? 5.787 -13.993 -16.666 1.00 98.31 278 TRP A C 1
ATOM 2230 O O . TRP A 1 278 ? 5.331 -14.749 -15.810 1.00 98.31 278 TRP A O 1
ATOM 2240 N N . GLN A 1 279 ? 7.030 -13.520 -16.585 1.00 98.06 279 GLN A N 1
ATOM 2241 C CA . GLN A 1 279 ? 7.937 -13.894 -15.495 1.00 98.06 279 GLN A CA 1
ATOM 2242 C C . GLN A 1 279 ? 8.718 -12.702 -14.960 1.00 98.06 279 GLN A C 1
ATOM 2244 O O . GLN A 1 279 ? 9.138 -11.831 -15.716 1.00 98.06 279 GLN A O 1
ATOM 2249 N N . ILE A 1 280 ? 8.964 -12.697 -13.648 1.00 98.50 280 ILE A N 1
ATOM 2250 C CA . ILE A 1 280 ? 9.898 -11.773 -13.000 1.00 98.50 280 ILE A CA 1
ATOM 2251 C C . ILE A 1 280 ? 11.186 -12.542 -12.716 1.00 98.50 280 ILE A C 1
ATOM 2253 O O . ILE A 1 280 ? 11.169 -13.482 -11.923 1.00 98.50 280 ILE A O 1
ATOM 2257 N N . LEU A 1 281 ? 12.304 -12.144 -13.327 1.00 98.06 281 LEU A N 1
ATOM 2258 C CA . LEU A 1 281 ? 13.608 -12.770 -13.084 1.00 98.06 281 LEU A CA 1
ATOM 2259 C C . LEU A 1 281 ? 14.666 -11.738 -12.688 1.00 98.06 281 LEU A C 1
ATOM 2261 O O . LEU A 1 281 ? 14.670 -10.614 -13.208 1.00 98.06 281 LEU A O 1
ATOM 2265 N N . PRO A 1 282 ? 15.630 -12.117 -11.825 1.00 97.00 282 PRO A N 1
ATOM 2266 C CA . PRO A 1 282 ? 16.785 -11.273 -11.568 1.00 97.00 282 PRO A CA 1
ATOM 2267 C C . PRO A 1 282 ? 17.572 -11.042 -12.861 1.00 97.00 282 PRO A C 1
ATOM 2269 O O . PRO A 1 282 ? 17.616 -11.899 -13.748 1.00 97.00 282 PRO A O 1
ATOM 2272 N N . LEU A 1 283 ? 18.252 -9.898 -12.940 1.00 96.31 283 LEU A N 1
ATOM 2273 C CA . LEU A 1 283 ? 18.964 -9.473 -14.146 1.00 96.31 283 LEU A CA 1
ATOM 2274 C C . LEU A 1 283 ? 19.989 -10.508 -14.640 1.00 96.31 283 LEU A C 1
ATOM 2276 O O . LEU A 1 283 ? 20.146 -10.696 -15.842 1.00 96.31 283 LEU A O 1
ATOM 2280 N N . SER A 1 284 ? 20.648 -11.223 -13.725 1.00 95.19 284 SER A N 1
ATOM 2281 C CA . SER A 1 284 ? 21.585 -12.300 -14.068 1.00 95.19 284 SER A CA 1
ATOM 2282 C C . SER A 1 284 ? 20.937 -13.403 -14.908 1.00 95.19 284 SER A C 1
ATOM 2284 O O . SER A 1 284 ? 21.541 -13.859 -15.874 1.00 95.19 284 SER A O 1
ATOM 2286 N N . LYS A 1 285 ? 19.695 -13.787 -14.589 1.00 97.06 285 LYS A N 1
ATOM 2287 C CA . LYS A 1 285 ? 18.937 -14.814 -15.315 1.00 97.06 285 LYS A CA 1
ATOM 2288 C C . LYS A 1 285 ? 18.268 -14.287 -16.573 1.00 97.06 285 LYS A C 1
ATOM 2290 O O . LYS A 1 285 ? 18.150 -15.027 -17.548 1.00 97.06 285 LYS A O 1
ATOM 2295 N N . ALA A 1 286 ? 17.910 -13.006 -16.600 1.00 96.69 286 ALA A N 1
ATOM 2296 C CA . ALA A 1 286 ? 17.324 -12.374 -17.777 1.00 96.69 286 ALA A CA 1
ATOM 2297 C C . ALA A 1 286 ? 18.235 -12.429 -19.019 1.00 96.69 286 ALA A C 1
ATOM 2299 O O . ALA A 1 286 ? 17.733 -12.484 -20.137 1.00 96.69 286 ALA A O 1
ATOM 2300 N N . TYR A 1 287 ? 19.561 -12.456 -18.843 1.00 95.44 287 TYR A N 1
ATOM 2301 C CA . TYR A 1 287 ? 20.504 -12.583 -19.962 1.00 95.44 287 TYR A CA 1
ATOM 2302 C C . TYR A 1 287 ? 20.554 -13.979 -20.587 1.00 95.44 287 TYR A C 1
ATOM 2304 O O . TYR A 1 287 ? 20.890 -14.107 -21.761 1.00 95.44 287 TYR A O 1
ATOM 2312 N N . GLU A 1 288 ? 20.276 -15.009 -19.789 1.00 94.44 288 GLU A N 1
ATOM 2313 C CA . GLU A 1 288 ? 20.381 -16.424 -20.173 1.00 94.44 288 GLU A CA 1
ATOM 2314 C C . GLU A 1 288 ? 19.049 -16.967 -20.702 1.00 94.44 288 GLU A C 1
ATOM 2316 O O . GLU A 1 288 ? 19.017 -17.958 -21.429 1.00 94.44 288 GLU A O 1
ATOM 2321 N N . THR A 1 289 ? 17.944 -16.329 -20.321 1.00 94.06 289 THR A N 1
ATOM 2322 C CA . THR A 1 289 ? 16.600 -16.834 -20.583 1.00 94.06 289 THR A CA 1
ATOM 2323 C C . THR A 1 289 ? 16.118 -16.383 -21.957 1.00 94.06 289 THR A C 1
ATOM 2325 O O . THR A 1 289 ? 16.084 -15.190 -22.245 1.00 94.06 289 THR A O 1
ATOM 2328 N N . GLN A 1 290 ? 15.725 -17.340 -22.795 1.00 92.06 290 GLN A N 1
ATOM 2329 C CA . GLN A 1 290 ? 15.144 -17.106 -24.120 1.00 92.06 290 GLN A CA 1
ATOM 2330 C C . GLN A 1 290 ? 13.629 -17.357 -24.106 1.00 92.06 290 GLN A C 1
ATOM 2332 O O . GLN A 1 290 ? 13.081 -17.841 -23.118 1.00 92.06 290 GLN A O 1
ATOM 2337 N N . GLY A 1 291 ? 12.953 -17.055 -25.218 1.00 90.50 291 GLY A N 1
ATOM 2338 C CA . GLY A 1 291 ? 11.530 -17.365 -25.410 1.00 90.50 291 GLY A CA 1
ATOM 2339 C C . GLY A 1 291 ? 10.558 -16.258 -24.993 1.00 90.50 291 GLY A C 1
ATOM 2340 O O . GLY A 1 291 ? 9.356 -16.425 -25.162 1.00 90.50 291 GLY A O 1
ATOM 2341 N N . PHE A 1 292 ? 11.065 -15.122 -24.511 1.00 96.44 292 PHE A N 1
ATOM 2342 C CA . PHE A 1 292 ? 10.267 -13.927 -24.249 1.00 96.44 292 PHE A CA 1
ATOM 2343 C C . PHE A 1 292 ? 10.308 -12.986 -25.453 1.00 96.44 292 PHE A C 1
ATOM 2345 O O . PHE A 1 292 ? 11.370 -12.704 -26.011 1.00 96.44 292 PHE A O 1
ATOM 2352 N N . GLU A 1 293 ? 9.143 -12.500 -25.869 1.00 95.06 293 GLU A N 1
ATOM 2353 C CA . GLU A 1 293 ? 9.033 -11.560 -26.988 1.00 95.06 293 GLU A CA 1
ATOM 2354 C C . GLU A 1 293 ? 9.417 -10.146 -26.550 1.00 95.06 293 GLU A C 1
ATOM 2356 O O . GLU A 1 293 ? 10.059 -9.405 -27.301 1.00 95.06 293 GLU A O 1
ATOM 2361 N N . ARG A 1 294 ? 9.110 -9.811 -25.295 1.00 96.75 294 ARG A N 1
ATOM 2362 C CA . ARG A 1 294 ? 9.382 -8.507 -24.700 1.00 96.75 294 ARG A CA 1
ATOM 2363 C C . ARG A 1 294 ? 10.078 -8.642 -23.352 1.00 96.75 294 ARG A C 1
ATOM 2365 O O . ARG A 1 294 ? 9.744 -9.509 -22.551 1.00 96.75 294 ARG A O 1
ATOM 2372 N N . CYS A 1 295 ? 11.000 -7.728 -23.080 1.00 98.12 295 CYS A N 1
ATOM 2373 C CA . CYS A 1 295 ? 11.661 -7.559 -21.795 1.00 98.12 295 CYS A CA 1
ATOM 2374 C C . CYS A 1 295 ? 11.422 -6.137 -21.263 1.00 98.12 295 CYS A C 1
ATOM 2376 O O . CYS A 1 295 ? 11.790 -5.149 -21.901 1.00 98.12 295 CYS A O 1
ATOM 2378 N N . LEU A 1 296 ? 10.797 -6.030 -20.094 1.00 98.56 296 LEU A N 1
ATOM 2379 C CA . LEU A 1 296 ? 10.618 -4.790 -19.348 1.00 98.56 296 LEU A CA 1
ATOM 2380 C C . LEU A 1 296 ? 11.743 -4.678 -18.317 1.00 98.56 296 LEU A C 1
ATOM 2382 O O . LEU A 1 296 ? 11.786 -5.429 -17.339 1.00 98.56 296 LEU A O 1
ATOM 2386 N N . TYR A 1 297 ? 12.667 -3.750 -18.547 1.00 98.56 297 TYR A N 1
ATOM 2387 C CA . TYR A 1 297 ? 13.817 -3.511 -17.688 1.00 98.56 297 TYR A CA 1
ATOM 2388 C C . TYR A 1 297 ? 13.610 -2.260 -16.832 1.00 98.56 297 TYR A C 1
ATOM 2390 O O . TYR A 1 297 ? 13.546 -1.140 -17.339 1.00 98.56 297 TYR A O 1
ATOM 2398 N N . PHE A 1 298 ? 13.559 -2.456 -15.516 1.00 98.56 298 PHE A N 1
ATOM 2399 C CA . PHE A 1 298 ? 13.415 -1.386 -14.533 1.00 98.56 298 PHE A CA 1
ATOM 2400 C C . PHE A 1 298 ? 14.742 -1.156 -13.788 1.00 98.56 298 PHE A C 1
ATOM 2402 O O . PHE A 1 298 ? 15.029 -1.877 -12.821 1.00 98.56 298 PHE A O 1
ATOM 2409 N N . PRO A 1 299 ? 15.576 -0.191 -14.215 1.00 97.81 299 PRO A N 1
ATOM 2410 C CA . PRO A 1 299 ? 16.850 0.084 -13.563 1.00 97.81 299 PRO A CA 1
ATOM 2411 C C . PRO A 1 299 ? 16.656 0.666 -12.157 1.00 97.81 299 PRO A C 1
ATOM 2413 O O . PRO A 1 299 ? 15.825 1.543 -11.940 1.00 97.81 299 PRO A O 1
ATOM 2416 N N . GLY A 1 300 ? 17.479 0.232 -11.208 1.00 95.12 300 GLY A N 1
ATOM 2417 C CA . GLY A 1 300 ? 17.602 0.798 -9.864 1.00 95.12 300 GLY A CA 1
ATOM 2418 C C . GLY A 1 300 ? 18.507 2.031 -9.828 1.00 95.12 300 GLY A C 1
ATOM 2419 O O . GLY A 1 300 ? 19.393 2.116 -8.980 1.00 95.12 300 GLY A O 1
ATOM 2420 N N . LEU A 1 301 ? 18.339 2.958 -10.777 1.00 94.88 301 LEU A N 1
ATOM 2421 C CA . LEU A 1 301 ? 19.053 4.236 -10.781 1.00 94.88 301 LEU A CA 1
ATOM 2422 C C . LEU A 1 301 ? 18.285 5.246 -9.915 1.00 94.88 301 LEU A C 1
ATOM 2424 O O . LEU A 1 301 ? 17.087 5.419 -10.081 1.00 94.88 301 LEU A O 1
ATOM 2428 N N . CYS A 1 302 ? 18.971 5.915 -8.991 1.00 93.31 302 CYS A N 1
ATOM 2429 C CA . CYS A 1 302 ? 18.369 6.825 -8.016 1.00 93.31 302 CYS A CA 1
ATOM 2430 C C . CYS A 1 302 ? 19.103 8.174 -8.062 1.00 93.31 302 CYS A C 1
ATOM 2432 O O . CYS A 1 302 ? 20.062 8.396 -7.331 1.00 93.31 302 CYS A O 1
ATOM 2434 N N . THR A 1 303 ? 18.729 9.056 -8.990 1.00 95.50 303 THR A N 1
ATOM 2435 C CA . THR A 1 303 ? 19.576 10.206 -9.377 1.00 95.50 303 THR A CA 1
ATOM 2436 C C . THR A 1 303 ? 19.611 11.341 -8.363 1.00 95.50 303 THR A C 1
ATOM 2438 O O . THR A 1 303 ? 20.589 12.078 -8.333 1.00 95.50 303 THR A O 1
ATOM 2441 N N . PHE A 1 304 ? 18.602 11.487 -7.500 1.00 92.31 304 PHE A N 1
ATOM 2442 C CA . PHE A 1 304 ? 18.594 12.561 -6.497 1.00 92.31 304 PHE A CA 1
ATOM 2443 C C . PHE A 1 304 ? 19.652 12.390 -5.397 1.00 92.31 304 PHE A C 1
ATOM 2445 O O . PHE A 1 304 ? 19.921 13.336 -4.656 1.00 92.31 304 PHE A O 1
ATOM 2452 N N . GLU A 1 305 ? 20.245 11.200 -5.289 1.00 91.81 305 GLU A N 1
ATOM 2453 C CA . GLU A 1 305 ? 21.340 10.889 -4.363 1.00 91.81 305 GLU A CA 1
ATOM 2454 C C . GLU A 1 305 ? 22.720 11.004 -5.029 1.00 91.81 305 GLU A C 1
ATOM 2456 O O . GLU A 1 305 ? 23.735 10.844 -4.354 1.00 91.81 305 GLU A O 1
ATOM 2461 N N . LEU A 1 306 ? 22.769 11.269 -6.339 1.00 96.25 306 LEU A N 1
ATOM 2462 C CA . LEU A 1 306 ? 23.988 11.248 -7.143 1.00 96.25 306 LEU A CA 1
ATOM 2463 C C . LEU A 1 306 ? 24.412 12.655 -7.575 1.00 96.25 306 LEU A C 1
ATOM 2465 O O . LEU A 1 306 ? 23.598 13.572 -7.704 1.00 96.25 306 LEU A O 1
ATOM 2469 N N . ASP A 1 307 ? 25.710 12.803 -7.821 1.00 97.31 307 ASP A N 1
ATOM 2470 C CA . ASP A 1 307 ? 26.253 13.928 -8.572 1.00 97.31 307 ASP A CA 1
ATOM 2471 C C . ASP A 1 307 ? 26.180 13.670 -10.089 1.00 97.31 307 ASP A C 1
ATOM 2473 O O . ASP A 1 307 ? 25.781 12.598 -10.547 1.00 97.31 307 ASP A O 1
ATOM 2477 N N . GLU A 1 308 ? 26.553 14.666 -10.892 1.00 96.62 308 GLU A N 1
ATOM 2478 C CA . GLU A 1 308 ? 26.480 14.582 -12.355 1.00 96.62 308 GLU A CA 1
ATOM 2479 C C . GLU A 1 308 ? 27.348 13.451 -12.939 1.00 96.62 308 GLU A C 1
ATOM 2481 O O . GLU A 1 308 ? 26.940 12.780 -13.890 1.00 96.62 308 GLU A O 1
ATOM 2486 N N . ALA A 1 309 ? 28.508 13.175 -12.333 1.00 97.69 309 ALA A N 1
ATOM 2487 C CA . ALA A 1 309 ? 29.378 12.074 -12.741 1.00 97.69 309 ALA A CA 1
ATOM 2488 C C . ALA A 1 309 ? 28.735 10.708 -12.449 1.00 97.69 309 ALA A C 1
ATOM 2490 O O . ALA A 1 309 ? 28.719 9.835 -13.321 1.00 97.69 309 ALA A O 1
ATOM 2491 N N . GLY A 1 310 ? 28.149 10.537 -11.261 1.00 98.00 310 GLY A N 1
ATOM 2492 C CA . GLY A 1 310 ? 27.409 9.336 -10.882 1.00 98.00 310 GLY A CA 1
ATOM 2493 C C . GLY A 1 310 ? 26.168 9.109 -11.749 1.00 98.00 310 GLY A C 1
ATOM 2494 O O . GLY A 1 310 ? 25.874 7.971 -12.120 1.00 98.00 310 GLY A O 1
ATOM 2495 N N . ILE A 1 311 ? 25.470 10.181 -12.143 1.00 98.19 311 ILE A N 1
ATOM 2496 C CA . ILE A 1 311 ? 24.358 10.114 -13.104 1.00 98.19 311 ILE A CA 1
ATOM 2497 C C . ILE A 1 311 ? 24.860 9.594 -14.457 1.00 98.19 311 ILE A C 1
ATOM 2499 O O . ILE A 1 311 ? 24.306 8.623 -14.980 1.00 98.19 311 ILE A O 1
ATOM 2503 N N . ALA A 1 312 ? 25.934 10.175 -15.000 1.00 98.12 312 ALA A N 1
ATOM 2504 C CA . ALA A 1 312 ? 26.509 9.753 -16.277 1.00 98.12 312 ALA A CA 1
ATOM 2505 C C . ALA A 1 312 ? 26.988 8.287 -16.250 1.00 98.12 312 ALA A C 1
ATOM 2507 O O . ALA A 1 312 ? 26.730 7.525 -17.190 1.00 98.12 312 ALA A O 1
ATOM 2508 N N . GLU A 1 313 ? 27.632 7.852 -15.161 1.00 98.19 313 GLU A N 1
ATOM 2509 C CA . GLU A 1 313 ? 28.024 6.452 -14.963 1.00 98.19 313 GLU A CA 1
ATOM 2510 C C . GLU A 1 313 ? 26.800 5.523 -14.941 1.00 98.19 313 GLU A C 1
ATOM 2512 O O . GLU A 1 313 ? 26.779 4.493 -15.630 1.00 98.19 313 GLU A O 1
ATOM 2517 N N . GLY A 1 314 ? 25.762 5.907 -14.192 1.00 97.94 314 GLY A N 1
ATOM 2518 C CA . GLY A 1 314 ? 24.496 5.188 -14.092 1.00 97.94 314 GLY A CA 1
ATOM 2519 C C . GLY A 1 314 ? 23.814 5.013 -15.449 1.00 97.94 314 GLY A C 1
ATOM 2520 O O . GLY A 1 314 ? 23.449 3.893 -15.817 1.00 97.94 314 GLY A O 1
ATOM 2521 N N . ILE A 1 315 ? 23.723 6.084 -16.240 1.00 98.25 315 ILE A N 1
ATOM 2522 C CA . ILE A 1 315 ? 23.213 6.047 -17.618 1.00 98.25 315 ILE A CA 1
ATOM 2523 C C . ILE A 1 315 ? 24.054 5.093 -18.476 1.00 98.25 315 ILE A C 1
ATOM 2525 O O . ILE A 1 315 ? 23.509 4.232 -19.172 1.00 98.25 315 ILE A O 1
ATOM 2529 N N . GLY A 1 316 ? 25.385 5.185 -18.397 1.00 98.25 316 GLY A N 1
ATOM 2530 C CA . GLY A 1 316 ? 26.293 4.282 -19.104 1.00 98.25 316 GLY A CA 1
ATOM 2531 C C . GLY A 1 316 ? 26.067 2.809 -18.743 1.00 98.25 316 GLY A C 1
ATOM 2532 O O . GLY A 1 316 ? 26.069 1.943 -19.622 1.00 98.25 316 GLY A O 1
ATOM 2533 N N . LYS A 1 317 ? 25.818 2.509 -17.461 1.00 98.31 317 LYS A N 1
ATOM 2534 C CA . LYS A 1 317 ? 25.463 1.162 -16.987 1.00 98.31 317 LYS A CA 1
ATOM 2535 C C . LYS A 1 317 ? 24.125 0.699 -17.572 1.00 98.31 317 LYS A C 1
ATOM 2537 O O . LYS A 1 317 ? 24.063 -0.420 -18.083 1.00 98.31 317 LYS A O 1
ATOM 2542 N N . VAL A 1 318 ? 23.089 1.541 -17.554 1.00 98.25 318 VAL A N 1
ATOM 2543 C CA . VAL A 1 318 ? 21.773 1.220 -18.140 1.00 98.25 318 VAL A CA 1
ATOM 2544 C C . VAL A 1 318 ? 21.889 0.927 -19.637 1.00 98.25 318 VAL A C 1
ATOM 2546 O O . VAL A 1 318 ? 21.379 -0.101 -20.084 1.00 98.25 318 VAL A O 1
ATOM 2549 N N . LYS A 1 319 ? 22.632 1.747 -20.393 1.00 98.06 319 LYS A N 1
ATOM 2550 C CA . LYS A 1 319 ? 22.890 1.535 -21.830 1.00 98.06 319 LYS A CA 1
ATOM 2551 C C . LYS A 1 319 ? 23.545 0.174 -22.100 1.00 98.06 319 LYS A C 1
ATOM 2553 O O . LYS A 1 319 ? 23.070 -0.572 -22.954 1.00 98.06 319 LYS A O 1
ATOM 2558 N N . ARG A 1 320 ? 24.584 -0.198 -21.338 1.00 97.94 320 ARG A N 1
ATOM 2559 C CA . ARG A 1 320 ? 25.256 -1.510 -21.475 1.00 97.94 320 ARG A CA 1
ATOM 2560 C C . ARG A 1 320 ? 24.322 -2.685 -21.180 1.00 97.94 320 ARG A C 1
ATOM 2562 O O . ARG A 1 320 ? 24.344 -3.679 -21.903 1.00 97.94 320 ARG A O 1
ATOM 2569 N N . ILE A 1 321 ? 23.509 -2.577 -20.130 1.00 98.06 321 ILE A N 1
ATOM 2570 C CA . ILE A 1 321 ? 22.548 -3.620 -19.750 1.00 98.06 321 ILE A CA 1
ATOM 2571 C C . ILE A 1 321 ? 21.466 -3.771 -20.824 1.00 98.06 321 ILE A C 1
ATOM 2573 O O . ILE A 1 321 ? 21.216 -4.885 -21.279 1.00 98.06 321 ILE A O 1
ATOM 2577 N N . SER A 1 322 ? 20.877 -2.660 -21.272 1.00 97.25 322 SER A N 1
ATOM 2578 C CA . SER A 1 322 ? 19.851 -2.643 -22.320 1.00 97.25 322 SER A CA 1
ATOM 2579 C C . SER A 1 322 ? 20.366 -3.249 -23.630 1.00 97.25 322 SER A C 1
ATOM 2581 O O . SER A 1 322 ? 19.710 -4.113 -24.213 1.00 97.25 322 SER A O 1
ATOM 2583 N N . ALA A 1 323 ? 21.591 -2.902 -24.043 1.00 96.75 323 ALA A N 1
ATOM 2584 C CA . ALA A 1 323 ? 22.231 -3.496 -25.216 1.00 96.75 323 ALA A CA 1
ATOM 2585 C C . ALA A 1 323 ? 22.384 -5.021 -25.084 1.00 96.75 323 ALA A C 1
ATOM 2587 O O . ALA A 1 323 ? 22.076 -5.759 -26.019 1.00 96.75 323 ALA A O 1
ATOM 2588 N N . ARG A 1 324 ? 22.795 -5.512 -23.906 1.00 97.06 324 ARG A N 1
ATOM 2589 C CA . ARG A 1 324 ? 22.909 -6.955 -23.650 1.00 97.06 324 ARG A CA 1
ATOM 2590 C C . ARG A 1 324 ? 21.550 -7.658 -23.650 1.00 97.06 324 ARG A C 1
ATOM 2592 O O . ARG A 1 324 ? 21.449 -8.746 -24.198 1.00 97.06 324 ARG A O 1
ATOM 2599 N N . LEU A 1 325 ? 20.513 -7.052 -23.069 1.00 97.00 325 LEU A N 1
ATOM 2600 C CA . LEU A 1 325 ? 19.152 -7.600 -23.110 1.00 97.00 325 LEU A CA 1
ATOM 2601 C C . LEU A 1 325 ? 18.611 -7.655 -24.544 1.00 97.00 325 LEU A C 1
ATOM 2603 O O . LEU A 1 325 ? 17.972 -8.633 -24.909 1.00 97.00 325 LEU A O 1
ATOM 2607 N N . THR A 1 326 ? 18.923 -6.657 -25.372 1.00 96.00 326 THR A N 1
ATOM 2608 C CA . THR A 1 326 ? 18.487 -6.590 -26.781 1.00 96.00 326 THR A CA 1
ATOM 2609 C C . THR A 1 326 ? 19.142 -7.666 -27.648 1.00 96.00 326 THR A C 1
ATOM 2611 O O . THR A 1 326 ? 18.591 -8.063 -28.668 1.00 96.00 326 THR A O 1
ATOM 2614 N N . ALA A 1 327 ? 20.301 -8.188 -27.238 1.00 94.69 327 ALA A N 1
ATOM 2615 C CA . ALA A 1 327 ? 20.922 -9.329 -27.907 1.00 94.69 327 ALA A CA 1
ATOM 2616 C C . ALA A 1 327 ? 20.163 -10.652 -27.669 1.00 94.69 327 ALA A C 1
ATOM 2618 O O . ALA A 1 327 ? 20.329 -11.592 -28.443 1.00 94.69 327 ALA A O 1
ATOM 2619 N N . THR A 1 328 ? 19.342 -10.727 -26.614 1.00 93.75 328 THR A N 1
ATOM 2620 C CA . THR A 1 328 ? 18.589 -11.933 -26.226 1.00 93.75 328 THR A CA 1
ATOM 2621 C C . THR A 1 328 ? 17.090 -11.807 -26.519 1.00 93.75 328 THR A C 1
ATOM 2623 O O . THR A 1 328 ? 16.455 -12.787 -26.903 1.00 93.75 328 THR A O 1
ATOM 2626 N N . HIS A 1 329 ? 16.521 -10.612 -26.350 1.00 95.06 329 HIS A N 1
ATOM 2627 C CA . HIS A 1 329 ? 15.079 -10.348 -26.398 1.00 95.06 329 HIS A CA 1
ATOM 2628 C C . HIS A 1 329 ? 14.732 -9.428 -27.567 1.00 95.06 329 HIS A C 1
ATOM 2630 O O . HIS A 1 329 ? 15.445 -8.459 -27.820 1.00 95.06 329 HIS A O 1
ATOM 2636 N N . LYS A 1 330 ? 13.615 -9.697 -28.260 1.00 92.00 330 LYS A N 1
ATOM 2637 C CA . LYS A 1 330 ? 13.237 -8.950 -29.477 1.00 92.00 330 LYS A CA 1
ATOM 2638 C C . LYS A 1 330 ? 12.930 -7.480 -29.195 1.00 92.00 330 LYS A C 1
ATOM 2640 O O . LYS A 1 330 ? 13.260 -6.624 -30.009 1.00 92.00 330 LYS A O 1
ATOM 2645 N N . GLN A 1 331 ? 12.263 -7.201 -28.078 1.00 95.44 331 GLN A N 1
ATOM 2646 C CA . GLN A 1 331 ? 11.888 -5.850 -27.671 1.00 95.44 331 GLN A CA 1
ATOM 2647 C C . GLN A 1 331 ? 1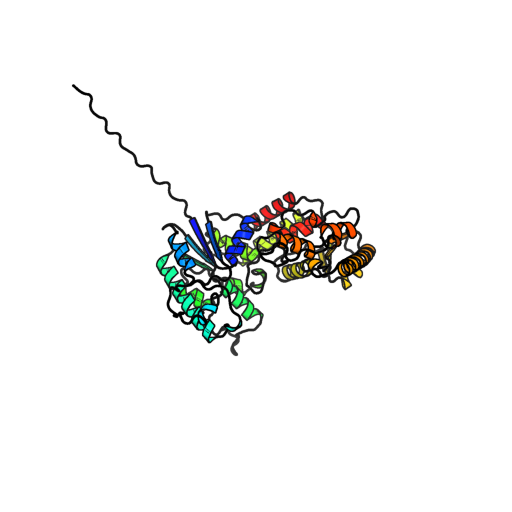2.307 -5.611 -26.225 1.00 95.44 331 GLN A C 1
ATOM 2649 O O . GLN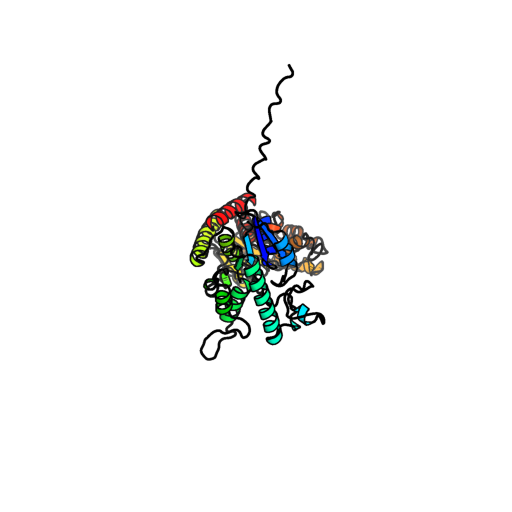 A 1 331 ? 11.968 -6.400 -25.344 1.00 95.44 331 GLN A O 1
ATOM 2654 N N . VAL A 1 332 ? 13.019 -4.513 -25.967 1.00 97.19 332 VAL A N 1
ATOM 2655 C CA . VAL A 1 332 ? 13.435 -4.118 -24.616 1.00 97.19 332 VAL A CA 1
ATOM 2656 C C . VAL A 1 332 ? 12.906 -2.721 -24.322 1.00 97.19 332 VAL A C 1
ATOM 2658 O O . VAL A 1 332 ? 13.200 -1.779 -25.053 1.00 97.19 332 VAL A O 1
ATOM 2661 N N . SER A 1 333 ? 12.131 -2.582 -23.247 1.00 98.00 333 SER A N 1
ATOM 2662 C CA . SER A 1 333 ? 11.671 -1.283 -22.741 1.00 98.00 333 SER A CA 1
ATOM 2663 C C . SER A 1 333 ? 12.395 -0.943 -21.446 1.00 98.00 333 SER A C 1
ATOM 2665 O O . SER A 1 333 ? 12.472 -1.783 -20.551 1.00 98.00 333 SER A O 1
ATOM 2667 N N . VAL A 1 334 ? 12.919 0.278 -21.345 1.00 98.44 334 VAL A N 1
ATOM 2668 C CA . VAL A 1 334 ? 13.568 0.791 -20.128 1.00 98.44 334 VAL A CA 1
ATOM 2669 C C . VAL A 1 334 ? 12.588 1.704 -19.396 1.00 98.44 334 VAL A C 1
ATOM 2671 O O . VAL A 1 334 ? 12.041 2.618 -20.012 1.00 98.44 334 VAL A O 1
ATOM 2674 N N . LEU A 1 335 ? 12.347 1.446 -18.107 1.00 98.19 335 LEU A N 1
ATOM 2675 C CA . LEU A 1 335 ? 11.310 2.118 -17.312 1.00 98.19 335 LEU A CA 1
ATOM 2676 C C . LEU A 1 335 ? 11.871 2.619 -15.972 1.00 98.19 335 LEU A C 1
ATOM 2678 O O . LEU A 1 335 ? 12.104 1.840 -15.047 1.00 98.19 335 LEU A O 1
ATOM 2682 N N . TYR A 1 336 ? 12.056 3.934 -15.846 1.00 97.38 336 TYR A N 1
ATOM 2683 C CA . TYR A 1 336 ? 12.647 4.584 -14.667 1.00 97.38 336 TYR A CA 1
ATOM 2684 C C . TYR A 1 336 ? 11.631 4.838 -13.549 1.00 97.38 336 TYR A C 1
ATOM 2686 O O . TYR A 1 336 ? 11.426 5.975 -13.125 1.00 97.38 336 TYR A O 1
ATOM 2694 N N . TYR A 1 337 ? 10.989 3.775 -13.059 1.00 97.00 337 TYR A N 1
ATOM 2695 C CA . TYR A 1 337 ? 9.977 3.901 -12.009 1.00 97.00 337 TYR A CA 1
ATOM 2696 C C . TYR A 1 337 ? 10.491 4.606 -10.758 1.00 97.00 337 TYR A C 1
ATOM 2698 O O . TYR A 1 337 ? 9.804 5.486 -10.256 1.00 97.00 337 TYR A O 1
ATOM 2706 N N . ASP A 1 338 ? 11.680 4.256 -10.264 1.00 95.62 338 ASP A N 1
ATOM 2707 C CA . ASP A 1 338 ? 12.176 4.830 -9.013 1.00 95.62 338 ASP A CA 1
ATOM 2708 C C . ASP A 1 338 ? 12.346 6.358 -9.145 1.00 95.62 338 ASP A C 1
ATOM 2710 O O . ASP A 1 338 ? 11.781 7.093 -8.337 1.00 95.62 338 ASP A O 1
ATOM 2714 N N . ASN A 1 339 ? 13.029 6.848 -10.192 1.00 95.56 339 ASN A N 1
ATOM 2715 C CA . ASN A 1 339 ? 13.179 8.289 -10.453 1.00 95.56 339 ASN A CA 1
ATOM 2716 C C . ASN A 1 339 ? 11.832 8.991 -10.630 1.00 95.56 339 ASN A C 1
ATOM 2718 O O . ASN A 1 339 ? 11.568 9.995 -9.968 1.00 95.56 339 ASN A O 1
ATOM 2722 N N . TRP A 1 340 ? 10.969 8.427 -11.478 1.00 96.25 340 TRP A N 1
ATOM 2723 C CA . TRP A 1 340 ? 9.658 8.995 -11.761 1.00 96.25 340 TRP A CA 1
ATOM 2724 C C . TRP A 1 340 ? 8.803 9.087 -10.498 1.00 96.25 340 TRP A C 1
ATOM 2726 O O . TRP A 1 340 ? 8.188 10.118 -10.233 1.00 96.25 340 TRP A O 1
ATOM 2736 N N . ALA A 1 341 ? 8.797 8.032 -9.683 1.00 95.56 341 ALA A N 1
ATOM 2737 C CA . ALA A 1 341 ? 8.021 7.983 -8.457 1.00 95.56 341 ALA A CA 1
ATOM 2738 C C . ALA A 1 341 ? 8.535 8.996 -7.426 1.00 95.56 341 ALA A C 1
ATOM 2740 O O . ALA A 1 341 ? 7.735 9.634 -6.743 1.00 95.56 341 ALA A O 1
ATOM 2741 N N . TYR A 1 342 ? 9.850 9.207 -7.337 1.00 94.44 342 TYR A N 1
ATOM 2742 C CA . TYR A 1 342 ? 10.418 10.250 -6.487 1.00 94.44 342 TYR A CA 1
ATOM 2743 C C . TYR A 1 342 ? 10.056 11.667 -6.955 1.00 94.44 342 TYR A C 1
ATOM 2745 O O . TYR A 1 342 ? 9.621 12.477 -6.134 1.00 94.44 342 TYR A O 1
ATOM 2753 N N . GLU A 1 343 ? 10.147 11.953 -8.256 1.00 94.25 343 GLU A N 1
ATOM 2754 C CA . GLU A 1 343 ? 9.704 13.227 -8.846 1.00 94.25 343 GLU A CA 1
ATOM 2755 C C . GLU A 1 343 ? 8.191 13.453 -8.715 1.00 94.25 343 GLU A C 1
ATOM 2757 O O . GLU A 1 343 ? 7.716 14.582 -8.602 1.00 94.25 343 GLU A O 1
ATOM 2762 N N . ALA A 1 344 ? 7.397 12.386 -8.736 1.00 93.69 344 ALA A N 1
ATOM 2763 C CA . ALA A 1 344 ? 5.969 12.449 -8.470 1.00 93.69 344 ALA A CA 1
ATOM 2764 C C . ALA A 1 344 ? 5.697 12.789 -6.997 1.00 93.69 344 ALA A C 1
ATOM 2766 O O . ALA A 1 344 ? 4.965 13.733 -6.693 1.00 93.69 344 ALA A O 1
ATOM 2767 N N . ILE A 1 345 ? 6.338 12.073 -6.069 1.00 93.25 345 ILE A N 1
ATOM 2768 C CA . ILE A 1 345 ? 6.216 12.308 -4.625 1.00 93.25 345 ILE A CA 1
ATOM 2769 C C . ILE A 1 345 ? 6.649 13.731 -4.265 1.00 93.25 345 ILE A C 1
ATOM 2771 O O . ILE A 1 345 ? 6.006 14.355 -3.421 1.00 93.25 345 ILE A O 1
ATOM 2775 N N . SER A 1 346 ? 7.679 14.278 -4.915 1.00 93.00 346 SER A N 1
ATOM 2776 C CA . SER A 1 346 ? 8.169 15.634 -4.651 1.00 93.00 346 SER A CA 1
ATOM 2777 C C . SER A 1 346 ? 7.159 16.737 -4.976 1.00 93.00 346 SER A C 1
ATOM 2779 O O . SER A 1 346 ? 7.344 17.875 -4.552 1.00 93.00 346 SER A O 1
ATOM 2781 N N . LYS A 1 347 ? 6.086 16.435 -5.718 1.00 91.75 347 LYS A N 1
ATOM 2782 C CA . LYS A 1 347 ? 4.997 17.383 -6.007 1.00 91.75 347 LYS A CA 1
ATOM 2783 C C . LYS A 1 347 ? 4.015 17.511 -4.836 1.00 91.75 347 LYS A C 1
ATOM 2785 O O . LYS A 1 347 ? 3.283 18.497 -4.754 1.00 91.75 347 LYS A O 1
ATOM 2790 N N . ARG A 1 348 ? 4.009 16.554 -3.901 1.00 90.88 348 ARG A N 1
ATOM 2791 C CA . ARG A 1 348 ? 3.154 16.569 -2.703 1.00 90.88 348 ARG A CA 1
ATOM 2792 C C . ARG A 1 348 ? 3.645 17.633 -1.717 1.00 90.88 348 ARG A C 1
ATOM 2794 O O . ARG A 1 348 ? 4.843 17.758 -1.474 1.00 90.88 348 ARG A O 1
ATOM 2801 N N . SER A 1 349 ? 2.724 18.353 -1.074 1.00 88.62 349 SER A N 1
ATOM 2802 C CA . SER A 1 349 ? 3.036 19.486 -0.180 1.00 88.62 349 SER A CA 1
ATOM 2803 C C . SER A 1 349 ? 4.060 19.164 0.924 1.00 88.62 349 SER A C 1
ATOM 2805 O O . SER A 1 349 ? 4.939 19.975 1.196 1.00 88.62 349 SER A O 1
ATOM 2807 N N . GLY A 1 350 ? 4.014 17.967 1.523 1.00 86.31 350 GLY A N 1
ATOM 2808 C CA . GLY A 1 350 ? 4.964 17.538 2.567 1.00 86.31 350 GLY A CA 1
ATOM 2809 C C . GLY A 1 350 ? 6.369 17.148 2.071 1.00 86.31 350 GLY A C 1
ATOM 2810 O O . GLY A 1 350 ? 7.302 16.994 2.874 1.00 86.31 350 GLY A O 1
ATOM 2811 N N . TYR A 1 351 ? 6.533 16.993 0.756 1.00 89.88 351 TYR A N 1
ATOM 2812 C CA . TYR A 1 351 ? 7.757 16.519 0.109 1.00 89.88 351 TYR A CA 1
ATOM 2813 C C . TYR A 1 351 ? 8.278 17.475 -0.964 1.00 89.88 351 TYR A C 1
ATOM 2815 O O . TYR A 1 351 ? 9.177 17.096 -1.708 1.00 89.88 351 TYR A O 1
ATOM 2823 N N . GLN A 1 352 ? 7.765 18.708 -1.018 1.00 88.69 352 GLN A N 1
ATOM 2824 C CA . GLN A 1 352 ? 8.187 19.708 -1.997 1.00 88.69 352 GLN A CA 1
ATOM 2825 C C . GLN A 1 352 ? 9.708 19.816 -2.077 1.00 88.69 352 GLN A C 1
ATOM 2827 O O . GLN A 1 352 ? 10.383 20.045 -1.071 1.00 88.69 352 GLN A O 1
ATOM 2832 N N . ASN A 1 353 ? 10.227 19.616 -3.290 1.00 81.69 353 ASN A N 1
ATOM 2833 C CA . ASN A 1 353 ? 11.652 19.648 -3.632 1.00 81.69 353 ASN A CA 1
ATOM 2834 C C . ASN A 1 353 ? 12.532 18.617 -2.897 1.00 81.69 353 ASN A C 1
ATOM 2836 O O . ASN A 1 353 ? 13.757 18.686 -2.973 1.00 81.69 353 ASN A O 1
ATOM 2840 N N . LYS A 1 354 ? 11.939 17.643 -2.199 1.00 86.12 354 LYS A N 1
ATOM 2841 C CA . LYS A 1 354 ? 12.649 16.456 -1.711 1.00 86.12 354 LYS A CA 1
ATOM 2842 C C . LYS A 1 354 ? 12.680 15.420 -2.828 1.00 86.12 354 LYS A C 1
ATOM 2844 O O . LYS A 1 354 ? 11.721 15.304 -3.576 1.00 86.12 354 LYS A O 1
ATOM 2849 N N . PHE A 1 355 ? 13.758 14.645 -2.903 1.00 89.00 355 PHE A N 1
ATOM 2850 C CA . PHE A 1 355 ? 13.900 13.523 -3.840 1.00 89.00 355 PHE A CA 1
ATOM 2851 C C . PHE A 1 355 ? 13.933 13.878 -5.339 1.00 89.00 355 PHE A C 1
ATOM 2853 O O . PHE A 1 355 ? 13.826 12.987 -6.174 1.00 89.00 355 PHE A O 1
ATOM 2860 N N . VAL A 1 356 ? 14.118 15.149 -5.700 1.00 90.62 356 VAL A N 1
ATOM 2861 C CA . VAL A 1 356 ? 14.346 15.555 -7.097 1.00 90.62 356 VAL A CA 1
ATOM 2862 C C . VAL A 1 356 ? 15.844 15.635 -7.357 1.00 90.62 356 VAL A C 1
ATOM 2864 O O . VAL A 1 356 ? 16.601 16.084 -6.492 1.00 90.62 356 VAL A O 1
ATOM 2867 N N . SER A 1 357 ? 16.272 15.207 -8.546 1.00 92.88 357 SER A N 1
ATOM 2868 C CA . SER A 1 357 ? 17.649 15.407 -8.997 1.00 92.88 357 SER A CA 1
ATOM 2869 C C . SER A 1 357 ? 18.040 16.883 -8.931 1.00 92.88 357 SER A C 1
ATOM 2871 O O . SER A 1 357 ? 17.258 17.763 -9.284 1.00 92.88 357 SER A O 1
ATOM 2873 N N . ARG A 1 358 ? 19.277 17.155 -8.506 1.00 94.56 358 ARG A N 1
ATOM 2874 C CA . ARG A 1 358 ? 19.858 18.507 -8.552 1.00 94.56 358 ARG A CA 1
ATOM 2875 C C . ARG A 1 358 ? 20.341 18.894 -9.951 1.00 94.56 358 ARG A C 1
ATOM 2877 O O . ARG A 1 358 ? 20.636 20.061 -10.180 1.00 94.56 358 ARG A O 1
ATOM 2884 N N . TYR A 1 359 ? 20.442 17.914 -10.843 1.00 96.50 359 TYR A N 1
ATOM 2885 C CA . TYR A 1 359 ? 20.969 18.050 -12.195 1.00 96.50 359 TYR A CA 1
ATOM 2886 C C . TYR A 1 359 ? 19.906 17.629 -13.205 1.00 96.50 359 TYR A C 1
ATOM 2888 O O . TYR A 1 359 ? 19.273 16.582 -13.027 1.00 96.50 359 TYR A O 1
ATOM 2896 N N . ASP A 1 360 ? 19.754 18.400 -14.282 1.00 96.31 360 ASP A N 1
ATOM 2897 C CA . ASP A 1 360 ? 18.772 18.128 -15.339 1.00 96.31 360 ASP A CA 1
ATOM 2898 C C . ASP A 1 360 ? 18.980 16.748 -15.972 1.00 96.31 360 ASP A C 1
ATOM 2900 O O . ASP A 1 360 ? 18.014 16.034 -16.230 1.00 96.31 360 ASP A O 1
ATOM 2904 N N . SER A 1 361 ? 20.238 16.322 -16.130 1.00 95.88 361 SER A N 1
ATOM 2905 C CA . SER A 1 361 ? 20.620 14.988 -16.621 1.00 95.88 361 SER A CA 1
ATOM 2906 C C . SER A 1 361 ? 20.065 13.839 -15.773 1.00 95.88 361 SER A C 1
ATOM 2908 O O . SER A 1 361 ? 19.927 12.717 -16.255 1.00 95.88 361 SER A O 1
ATOM 2910 N N . GLY A 1 362 ? 19.726 14.109 -14.511 1.00 96.06 362 GLY A N 1
ATOM 2911 C CA . GLY A 1 362 ? 19.125 13.142 -13.605 1.00 96.06 362 GLY A CA 1
ATOM 2912 C C . GLY A 1 362 ? 17.598 13.153 -13.584 1.00 96.06 362 GLY A C 1
ATOM 2913 O O . GLY A 1 362 ? 17.027 12.354 -12.844 1.00 96.06 362 GLY A O 1
ATOM 2914 N N . LEU A 1 363 ? 16.935 14.034 -14.338 1.00 97.25 363 LEU A N 1
ATOM 2915 C CA . LEU A 1 363 ? 15.476 14.036 -14.465 1.00 97.25 363 LEU A CA 1
ATOM 2916 C C . LEU A 1 363 ? 15.018 12.853 -15.318 1.00 97.25 363 LEU A C 1
ATOM 2918 O O . LEU A 1 363 ? 15.618 12.544 -16.348 1.00 97.25 363 LEU A O 1
ATOM 2922 N N . THR A 1 364 ? 13.908 12.231 -14.934 1.00 97.06 364 THR A N 1
ATOM 2923 C CA . THR A 1 364 ? 13.354 11.024 -15.564 1.00 97.06 364 THR A CA 1
ATOM 2924 C C . THR A 1 364 ? 13.208 11.197 -17.076 1.00 97.06 364 THR A C 1
ATOM 2926 O O . THR A 1 364 ? 13.635 10.331 -17.834 1.00 97.06 364 THR A O 1
ATOM 2929 N N . ALA A 1 365 ? 12.698 12.345 -17.530 1.00 97.00 365 ALA A N 1
ATOM 2930 C CA . ALA A 1 365 ? 12.536 12.629 -18.956 1.00 97.00 365 ALA A CA 1
ATOM 2931 C C . ALA A 1 365 ? 13.870 12.630 -19.729 1.00 97.00 365 ALA A C 1
ATOM 2933 O O . ALA A 1 365 ? 13.915 12.173 -20.872 1.00 97.00 365 ALA A O 1
ATOM 2934 N N . GLN A 1 366 ? 14.959 13.105 -19.112 1.00 97.81 366 GLN A N 1
ATOM 2935 C CA . GLN A 1 366 ? 16.292 13.089 -19.724 1.00 97.81 366 GLN A CA 1
ATOM 2936 C C . GLN A 1 366 ? 16.881 11.676 -19.733 1.00 97.81 366 GLN A C 1
ATOM 2938 O O . GLN A 1 366 ? 17.392 11.229 -20.759 1.00 97.81 366 GLN A O 1
ATOM 2943 N N . LEU A 1 367 ? 16.719 10.924 -18.639 1.00 97.88 367 LEU A N 1
ATOM 2944 C CA . LEU A 1 367 ? 17.131 9.518 -18.573 1.00 97.88 367 LEU A CA 1
ATOM 2945 C C . LEU A 1 367 ? 16.462 8.683 -19.675 1.00 97.88 367 LEU A C 1
ATOM 2947 O O . LEU A 1 367 ? 17.120 7.890 -20.354 1.00 97.88 367 LEU A O 1
ATOM 2951 N N . GLU A 1 368 ? 15.163 8.885 -19.892 1.00 97.50 368 GLU A N 1
ATOM 2952 C CA . GLU A 1 368 ? 14.406 8.215 -20.949 1.00 97.50 368 GLU A CA 1
ATOM 2953 C C . GLU A 1 368 ? 14.821 8.672 -22.348 1.00 97.50 368 GLU A C 1
ATOM 2955 O O . GLU A 1 368 ? 14.946 7.841 -23.247 1.00 97.50 368 GLU A O 1
ATOM 2960 N N . ALA A 1 369 ? 15.068 9.970 -22.552 1.00 96.88 369 ALA A N 1
ATOM 2961 C CA . ALA A 1 369 ? 15.581 10.481 -23.823 1.00 96.88 369 ALA A CA 1
ATOM 2962 C C . ALA A 1 369 ? 16.934 9.852 -24.197 1.00 96.88 369 ALA A C 1
ATOM 2964 O O . ALA A 1 369 ? 17.194 9.602 -25.372 1.00 96.88 369 ALA A O 1
ATOM 2965 N N . GLU A 1 370 ? 17.771 9.554 -23.204 1.00 96.81 370 GLU A N 1
ATOM 2966 C CA . GLU A 1 370 ? 19.095 8.982 -23.418 1.00 96.81 370 GLU A CA 1
ATOM 2967 C C . GLU A 1 370 ? 19.132 7.460 -23.588 1.00 96.81 370 GLU A C 1
ATOM 2969 O O . GLU A 1 370 ? 20.099 6.944 -24.157 1.00 96.81 370 GLU A O 1
ATOM 2974 N N . THR A 1 371 ? 18.160 6.724 -23.047 1.00 96.75 371 THR A N 1
ATOM 2975 C CA . THR A 1 371 ? 18.281 5.260 -22.895 1.00 96.75 371 THR A CA 1
ATOM 2976 C C . THR A 1 371 ? 17.119 4.445 -23.447 1.00 96.75 371 THR A C 1
ATOM 2978 O O . THR A 1 371 ? 17.315 3.257 -23.723 1.00 96.75 371 THR A O 1
ATOM 2981 N N . CYS A 1 372 ? 15.936 5.035 -23.638 1.00 95.00 372 CYS A N 1
ATOM 2982 C CA . CYS A 1 372 ? 14.821 4.334 -24.267 1.00 95.00 372 CYS A CA 1
ATOM 2983 C C . CYS A 1 372 ? 15.116 4.089 -25.749 1.00 95.00 372 CYS A C 1
ATOM 2985 O O . CYS A 1 372 ? 15.675 4.938 -26.446 1.00 95.00 372 CYS A O 1
ATOM 2987 N N . GLN A 1 373 ? 14.709 2.924 -26.251 1.00 89.25 373 GLN A N 1
ATOM 2988 C CA . GLN A 1 373 ? 14.885 2.588 -27.661 1.00 89.25 373 GLN A CA 1
ATOM 2989 C C . GLN A 1 373 ? 13.968 3.436 -28.547 1.00 89.25 373 GLN A C 1
ATOM 2991 O O . GLN A 1 373 ? 12.853 3.797 -28.157 1.00 89.25 373 GLN A O 1
ATOM 2996 N N . LEU A 1 374 ? 14.416 3.713 -29.774 1.00 86.62 374 LEU A N 1
ATOM 2997 C CA . LEU A 1 374 ? 13.557 4.326 -30.782 1.00 86.62 374 LEU A CA 1
ATOM 2998 C C . LEU A 1 374 ? 12.344 3.415 -31.025 1.00 86.62 374 LEU A C 1
ATOM 3000 O O . LEU A 1 374 ? 12.505 2.238 -31.338 1.00 86.62 374 LEU A O 1
ATOM 3004 N N . GLY A 1 375 ? 11.136 3.958 -30.870 1.00 83.69 375 GLY A N 1
ATOM 3005 C CA . GLY A 1 375 ? 9.896 3.190 -31.008 1.00 83.69 375 GLY A CA 1
ATOM 3006 C C . GLY A 1 375 ? 9.437 2.459 -29.741 1.00 83.69 375 GLY A C 1
ATOM 3007 O O . GLY A 1 375 ? 8.439 1.741 -29.810 1.00 83.69 375 GLY A O 1
ATOM 3008 N N . GLN A 1 376 ? 10.098 2.652 -28.587 1.00 93.81 376 GLN A N 1
ATOM 3009 C CA . GLN A 1 376 ? 9.545 2.222 -27.297 1.00 93.81 376 GLN A CA 1
ATOM 3010 C C . GLN A 1 376 ? 8.138 2.816 -27.129 1.00 93.81 376 GLN A C 1
ATOM 3012 O O . GLN A 1 376 ? 7.947 4.026 -27.232 1.00 93.81 376 GLN A O 1
ATOM 3017 N N . THR A 1 377 ? 7.154 1.944 -26.904 1.00 85.44 377 THR A N 1
ATOM 3018 C CA . THR A 1 377 ? 5.722 2.281 -26.978 1.00 85.44 377 THR A CA 1
ATOM 3019 C C . THR A 1 377 ? 5.257 3.223 -25.870 1.00 85.44 377 THR A C 1
ATOM 3021 O O . THR A 1 377 ? 4.299 3.963 -26.065 1.00 85.44 377 THR A O 1
ATOM 3024 N N . TYR A 1 378 ? 5.929 3.192 -24.722 1.00 94.81 378 TYR A N 1
ATOM 3025 C CA . TYR A 1 378 ? 5.555 3.952 -23.538 1.00 94.81 378 TYR A CA 1
ATOM 3026 C C . TYR A 1 378 ? 6.790 4.374 -22.755 1.00 94.81 378 TYR A C 1
ATOM 3028 O O . TYR A 1 378 ? 7.696 3.568 -22.515 1.00 94.81 378 TYR A O 1
ATOM 3036 N N . LYS A 1 379 ? 6.798 5.638 -22.346 1.00 95.81 379 LYS A N 1
ATOM 3037 C CA . LYS A 1 379 ? 7.710 6.204 -21.359 1.00 95.81 379 LYS A CA 1
ATOM 3038 C C . LYS A 1 379 ? 6.926 6.469 -20.084 1.00 95.81 379 LYS A C 1
ATOM 3040 O O . LYS A 1 379 ? 5.780 6.902 -20.145 1.00 95.81 379 LYS A O 1
ATOM 3045 N N . ILE A 1 380 ? 7.524 6.250 -18.918 1.00 95.19 380 ILE A N 1
ATOM 3046 C CA . ILE A 1 380 ? 6.807 6.464 -17.658 1.00 95.19 380 ILE A CA 1
ATOM 3047 C C . ILE A 1 380 ? 6.461 7.943 -17.437 1.00 95.19 380 ILE A C 1
ATOM 3049 O O . ILE A 1 380 ? 5.476 8.262 -16.774 1.00 95.19 380 ILE A O 1
ATOM 3053 N N . THR A 1 381 ? 7.207 8.858 -18.062 1.00 95.19 381 THR A N 1
ATOM 3054 C CA . THR A 1 381 ? 6.857 10.286 -18.086 1.00 95.19 381 THR A CA 1
ATOM 3055 C C . THR A 1 381 ? 5.587 10.604 -18.881 1.00 95.19 381 THR A C 1
ATOM 3057 O O . THR A 1 381 ? 5.014 11.674 -18.677 1.00 95.19 381 THR A O 1
ATOM 3060 N N . ASP A 1 382 ? 5.073 9.670 -19.691 1.00 93.50 382 ASP A N 1
ATOM 3061 C CA . ASP A 1 382 ? 3.777 9.792 -20.372 1.00 93.50 382 ASP A CA 1
ATOM 3062 C C . ASP A 1 382 ? 2.582 9.551 -19.424 1.00 93.50 382 ASP A C 1
ATOM 3064 O O . ASP A 1 382 ? 1.422 9.611 -19.848 1.00 93.50 382 ASP A O 1
ATOM 3068 N N . SER A 1 383 ? 2.827 9.210 -18.155 1.00 91.31 383 SER A N 1
ATOM 3069 C CA . SER A 1 383 ? 1.788 9.068 -17.133 1.00 91.31 383 SER A CA 1
ATOM 3070 C C . SER A 1 383 ? 1.571 10.369 -16.369 1.00 91.31 383 SER A C 1
ATOM 3072 O O . SER A 1 383 ? 2.479 10.912 -15.737 1.00 91.31 383 SER A O 1
ATOM 3074 N N . THR A 1 384 ? 0.327 10.848 -16.390 1.00 85.56 384 THR A N 1
ATOM 3075 C CA . THR A 1 384 ? -0.080 12.116 -15.768 1.00 85.56 384 THR A CA 1
ATOM 3076 C C . THR A 1 384 ? -0.785 11.933 -14.420 1.00 85.56 384 THR A C 1
ATOM 3078 O O . THR A 1 384 ? -0.715 12.835 -13.586 1.00 85.56 384 THR A O 1
ATOM 3081 N N . ASP A 1 385 ? -1.392 10.770 -14.155 1.00 91.00 385 ASP A N 1
ATOM 3082 C CA . ASP A 1 385 ? -2.095 10.452 -12.898 1.00 91.00 385 ASP A CA 1
ATOM 3083 C C . ASP A 1 385 ? -1.182 9.768 -11.863 1.00 91.00 385 ASP A C 1
ATOM 3085 O O . ASP A 1 385 ? -1.410 8.641 -11.421 1.00 91.00 385 ASP A O 1
ATOM 3089 N N . PHE A 1 386 ? -0.100 10.440 -11.470 1.00 90.81 386 PHE A N 1
ATOM 3090 C CA . PHE A 1 386 ? 0.853 9.848 -10.525 1.00 90.81 386 PHE A CA 1
ATOM 3091 C C . PHE A 1 386 ? 0.255 9.612 -9.125 1.00 90.81 386 PHE A C 1
ATOM 3093 O O . PHE A 1 386 ? 0.690 8.703 -8.420 1.00 90.81 386 PHE A O 1
ATOM 3100 N N . GLU A 1 387 ? -0.757 10.391 -8.725 1.00 90.25 387 GLU A N 1
ATOM 3101 C CA . GLU A 1 387 ? -1.454 10.203 -7.446 1.00 90.25 387 GLU A CA 1
ATOM 3102 C C . GLU A 1 387 ? -2.306 8.921 -7.440 1.00 90.25 387 GLU A C 1
ATOM 3104 O O . GLU A 1 387 ? -2.424 8.270 -6.405 1.00 90.25 387 GLU A O 1
ATOM 3109 N N . GLY A 1 388 ? -2.859 8.504 -8.584 1.00 93.25 388 GLY A N 1
ATOM 3110 C CA . GLY A 1 388 ? -3.514 7.200 -8.740 1.00 93.25 388 GLY A CA 1
ATOM 3111 C C . GLY A 1 388 ? -2.553 6.016 -8.776 1.00 93.25 388 GLY A C 1
ATOM 3112 O O . GLY A 1 388 ? -2.926 4.910 -8.384 1.00 93.25 388 GLY A O 1
ATOM 3113 N N . MET A 1 389 ? -1.313 6.230 -9.207 1.00 95.38 389 MET A N 1
ATOM 3114 C CA . MET A 1 389 ? -0.349 5.158 -9.467 1.00 95.38 389 MET A CA 1
ATOM 3115 C C . MET A 1 389 ? 0.566 4.820 -8.283 1.00 95.38 389 MET A C 1
ATOM 3117 O O . MET A 1 389 ? 1.112 3.717 -8.241 1.00 95.38 389 MET A O 1
ATOM 3121 N N . ILE A 1 390 ? 0.760 5.742 -7.338 1.00 94.25 390 ILE A N 1
ATOM 3122 C CA . ILE A 1 390 ? 1.667 5.571 -6.195 1.00 94.25 390 ILE A CA 1
ATOM 3123 C C . ILE A 1 390 ? 0.876 5.716 -4.904 1.00 94.25 390 ILE A C 1
ATOM 3125 O O . ILE A 1 390 ? 0.166 6.700 -4.699 1.00 94.25 390 ILE A O 1
ATOM 3129 N N . GLU A 1 391 ? 1.066 4.769 -3.995 1.00 92.00 391 GLU A N 1
ATOM 3130 C CA . GLU A 1 391 ? 0.476 4.809 -2.663 1.00 92.00 391 GLU A CA 1
ATOM 3131 C C . GLU A 1 391 ? 0.832 6.091 -1.894 1.00 92.00 391 GLU A C 1
ATOM 3133 O O . GLU A 1 391 ? 1.835 6.781 -2.133 1.00 92.00 391 GLU A O 1
ATOM 3138 N N . LEU A 1 392 ? -0.022 6.430 -0.931 1.00 86.75 392 LEU A N 1
ATOM 3139 C CA . LEU A 1 392 ? 0.168 7.620 -0.112 1.00 86.75 392 LEU A CA 1
ATOM 3140 C C . LEU A 1 392 ? 1.458 7.508 0.725 1.00 86.75 392 LEU A C 1
ATOM 3142 O O . LEU A 1 392 ? 1.757 6.442 1.265 1.00 86.75 392 LEU A O 1
ATOM 3146 N N . ASN A 1 393 ? 2.134 8.651 0.924 1.00 82.12 393 ASN A N 1
ATOM 3147 C CA . ASN A 1 393 ? 3.417 8.884 1.624 1.00 82.12 393 ASN A CA 1
ATOM 3148 C C . ASN A 1 393 ? 4.653 8.874 0.705 1.00 82.12 393 ASN A C 1
ATOM 3150 O O . ASN A 1 393 ? 4.551 8.838 -0.515 1.00 82.12 393 ASN A O 1
ATOM 3154 N N . ALA A 1 394 ? 5.845 8.958 1.298 1.00 68.38 394 ALA A N 1
ATOM 3155 C CA . ALA A 1 394 ? 7.128 8.879 0.591 1.00 68.38 394 ALA A CA 1
ATOM 3156 C C . ALA A 1 394 ? 7.511 7.444 0.164 1.00 68.38 394 ALA A C 1
ATOM 3158 O O . ALA A 1 394 ? 8.676 7.162 -0.119 1.00 68.38 394 ALA A O 1
ATOM 3159 N N . THR A 1 395 ? 6.565 6.502 0.181 1.00 77.69 395 THR A N 1
ATOM 3160 C CA . THR A 1 395 ? 6.823 5.124 -0.232 1.00 77.69 395 THR A CA 1
ATOM 3161 C C . THR A 1 395 ? 6.811 5.044 -1.750 1.00 77.69 395 THR A C 1
ATOM 3163 O O . THR A 1 395 ? 5.840 5.470 -2.363 1.00 77.69 395 THR A O 1
ATOM 3166 N N . LEU A 1 396 ? 7.819 4.415 -2.361 1.00 89.94 396 LEU A N 1
ATOM 3167 C CA . LEU A 1 396 ? 7.792 4.078 -3.796 1.00 89.94 396 LEU A CA 1
ATOM 3168 C C . LEU A 1 396 ? 6.851 2.899 -4.096 1.00 89.94 396 LEU A C 1
ATOM 3170 O O . LEU A 1 396 ? 7.099 2.120 -5.011 1.00 89.94 396 LEU A O 1
ATOM 3174 N N . LEU A 1 397 ? 5.823 2.696 -3.279 1.00 94.31 397 LEU A N 1
ATOM 3175 C CA . LEU A 1 397 ? 4.932 1.556 -3.388 1.00 94.31 397 LEU A CA 1
ATOM 3176 C C . LEU A 1 397 ? 3.914 1.830 -4.502 1.00 94.31 397 LEU A C 1
ATOM 3178 O O . LEU A 1 397 ? 3.143 2.782 -4.366 1.00 94.31 397 LEU A O 1
ATOM 3182 N N . PRO A 1 398 ? 3.916 1.056 -5.600 1.00 96.44 398 PRO A N 1
ATOM 3183 C CA . PRO A 1 398 ? 2.931 1.259 -6.647 1.00 96.44 398 PRO A CA 1
ATOM 3184 C C . PRO A 1 398 ? 1.564 0.776 -6.153 1.00 96.44 398 PRO A C 1
ATOM 3186 O O . PRO A 1 398 ? 1.472 -0.239 -5.459 1.00 96.44 398 PRO A O 1
ATOM 3189 N N . SER A 1 399 ? 0.501 1.483 -6.525 1.00 96.81 399 SER A N 1
ATOM 3190 C CA . SER A 1 399 ? -0.860 0.971 -6.368 1.00 96.81 399 SER A CA 1
ATOM 3191 C C . SER A 1 399 ? -1.117 -0.147 -7.389 1.00 96.81 399 SER A C 1
ATOM 3193 O O . SER A 1 399 ? -0.377 -0.303 -8.365 1.00 96.81 399 SER A O 1
ATOM 3195 N N . VAL A 1 400 ? -2.197 -0.915 -7.216 1.00 97.31 400 VAL A N 1
ATOM 3196 C CA . VAL A 1 400 ? -2.606 -1.908 -8.230 1.00 97.31 400 VAL A CA 1
ATOM 3197 C C . VAL A 1 400 ? -2.905 -1.225 -9.568 1.00 97.31 400 VAL A C 1
ATOM 3199 O O . VAL A 1 400 ? -2.467 -1.719 -10.605 1.00 97.31 400 VAL A O 1
ATOM 3202 N N . LEU A 1 401 ? -3.562 -0.059 -9.553 1.00 97.62 401 LEU A N 1
ATOM 3203 C CA . LEU A 1 401 ? -3.766 0.761 -10.752 1.00 97.62 401 LEU A CA 1
ATOM 3204 C C . LEU A 1 401 ? -2.427 1.160 -11.392 1.00 97.62 401 LEU A C 1
ATOM 3206 O O . LEU A 1 401 ? -2.276 1.037 -12.602 1.00 97.62 401 LEU A O 1
ATOM 3210 N N . GLY A 1 402 ? -1.438 1.572 -10.595 1.00 97.56 402 GLY A N 1
ATOM 3211 C CA . GLY A 1 402 ? -0.103 1.924 -11.080 1.00 97.56 402 GLY A CA 1
ATOM 3212 C C . GLY A 1 402 ? 0.633 0.759 -11.731 1.00 97.56 402 GLY A C 1
ATOM 3213 O O . GLY A 1 402 ? 1.223 0.928 -12.796 1.00 97.56 402 GLY A O 1
ATOM 3214 N N . ILE A 1 403 ? 0.556 -0.437 -11.141 1.00 98.44 403 ILE A N 1
ATOM 3215 C CA . ILE A 1 403 ? 1.112 -1.654 -11.747 1.00 98.44 403 ILE A CA 1
ATOM 3216 C C . ILE A 1 403 ? 0.436 -1.929 -13.089 1.00 98.44 403 ILE A C 1
ATOM 3218 O O . ILE A 1 403 ? 1.126 -2.146 -14.083 1.00 98.44 403 ILE A O 1
ATOM 3222 N N . VAL A 1 404 ? -0.898 -1.906 -13.133 1.00 98.31 404 VAL A N 1
ATOM 3223 C CA . VAL A 1 404 ? -1.655 -2.201 -14.355 1.00 98.31 404 VAL A CA 1
ATOM 3224 C C . VAL A 1 404 ? -1.368 -1.165 -15.442 1.00 98.31 404 VAL A C 1
ATOM 3226 O O . VAL A 1 404 ? -1.089 -1.562 -16.565 1.00 98.31 404 VAL A O 1
ATOM 3229 N N . GLU A 1 405 ? -1.352 0.129 -15.121 1.00 97.56 405 GLU A N 1
ATOM 3230 C CA . GLU A 1 405 ? -0.995 1.224 -16.039 1.00 97.56 405 GLU A CA 1
ATOM 3231 C C . GLU A 1 405 ? 0.391 1.014 -16.654 1.00 97.56 405 GLU A C 1
ATOM 3233 O O . GLU A 1 405 ? 0.529 0.991 -17.879 1.00 97.56 405 GLU A O 1
ATOM 3238 N N . ILE A 1 406 ? 1.408 0.803 -15.811 1.00 97.94 406 ILE A N 1
ATOM 3239 C CA . ILE A 1 406 ? 2.791 0.627 -16.260 1.00 97.94 406 ILE A CA 1
ATOM 3240 C C . ILE A 1 406 ? 2.896 -0.604 -17.159 1.00 97.94 406 ILE A C 1
ATOM 3242 O O . ILE A 1 406 ? 3.43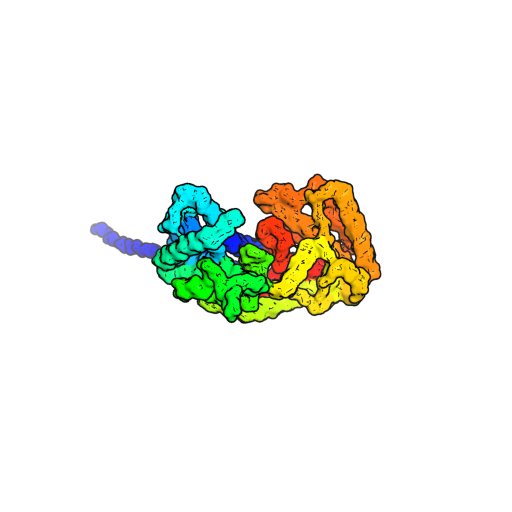9 -0.518 -18.259 1.00 97.94 406 ILE A O 1
ATOM 3246 N N . LEU A 1 407 ? 2.371 -1.753 -16.726 1.00 98.25 407 LEU A N 1
ATOM 3247 C CA . LEU A 1 407 ? 2.486 -2.998 -17.484 1.00 98.25 407 LEU A CA 1
ATOM 3248 C C . LEU A 1 407 ? 1.650 -2.972 -18.773 1.00 98.25 407 LEU A C 1
ATOM 3250 O O . LEU A 1 407 ? 2.128 -3.416 -19.817 1.00 98.25 407 LEU A O 1
ATOM 3254 N N . ALA A 1 408 ? 0.435 -2.425 -18.745 1.00 97.88 408 ALA A N 1
ATOM 3255 C CA . ALA A 1 408 ? -0.436 -2.354 -19.914 1.00 97.88 408 ALA A CA 1
ATOM 3256 C C . ALA A 1 408 ? 0.167 -1.457 -20.995 1.00 97.88 408 ALA A C 1
ATOM 3258 O O . ALA A 1 408 ? 0.357 -1.904 -22.124 1.00 97.88 408 ALA A O 1
ATOM 3259 N N . ARG A 1 409 ? 0.563 -0.228 -20.648 1.00 97.19 409 ARG A N 1
ATOM 3260 C CA . ARG A 1 409 ? 1.099 0.730 -21.627 1.00 97.19 409 ARG A CA 1
ATOM 3261 C C . ARG A 1 409 ? 2.495 0.353 -22.122 1.00 97.19 409 ARG A C 1
ATOM 3263 O O . ARG A 1 409 ? 2.828 0.609 -23.275 1.00 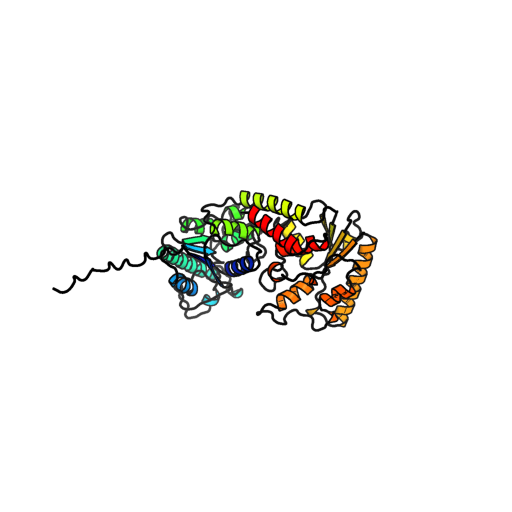97.19 409 ARG A O 1
ATOM 3270 N N . SER A 1 410 ? 3.289 -0.347 -21.306 1.00 96.75 410 SER A N 1
ATOM 3271 C CA . SER A 1 410 ? 4.594 -0.883 -21.735 1.00 96.75 410 SER A CA 1
ATOM 3272 C C . SER A 1 410 ? 4.491 -2.052 -22.716 1.00 96.75 410 SER A C 1
ATOM 3274 O O . SER A 1 410 ? 5.474 -2.381 -23.387 1.00 96.75 410 SER A O 1
ATOM 3276 N N . THR A 1 411 ? 3.333 -2.713 -22.790 1.00 96.75 411 THR A N 1
ATOM 3277 C CA . THR A 1 411 ? 3.147 -3.927 -23.601 1.00 96.75 411 THR A CA 1
ATOM 3278 C C . THR A 1 411 ? 2.104 -3.777 -24.704 1.00 96.75 411 THR A C 1
ATOM 3280 O O . THR A 1 411 ? 2.108 -4.554 -25.656 1.00 96.75 411 THR A O 1
ATOM 3283 N N . ARG A 1 412 ? 1.245 -2.755 -24.637 1.00 95.06 412 ARG A N 1
ATOM 3284 C CA . ARG A 1 412 ? 0.201 -2.462 -25.624 1.00 95.06 412 ARG A CA 1
ATOM 3285 C C . ARG A 1 412 ? 0.069 -0.965 -25.876 1.00 95.06 412 ARG A C 1
ATOM 3287 O O . ARG A 1 412 ? 0.268 -0.143 -24.990 1.00 95.06 412 ARG A O 1
ATOM 3294 N N . GLN A 1 413 ? -0.358 -0.620 -27.089 1.00 94.31 413 GLN A N 1
ATOM 3295 C CA . GLN A 1 413 ? -0.806 0.731 -27.430 1.00 94.31 413 GLN A CA 1
ATOM 3296 C C . GLN A 1 413 ? -2.222 0.953 -26.889 1.00 94.31 413 GLN A C 1
ATOM 3298 O O . GLN A 1 413 ? -3.209 0.808 -27.606 1.00 94.31 413 GLN A O 1
ATOM 3303 N N . ILE A 1 414 ? -2.309 1.233 -25.594 1.00 95.81 414 ILE A N 1
ATOM 3304 C CA . ILE A 1 414 ? -3.549 1.520 -24.874 1.00 95.81 414 ILE A CA 1
ATOM 3305 C C . ILE A 1 414 ? -3.398 2.860 -24.148 1.00 95.81 414 ILE A C 1
ATOM 3307 O O . ILE A 1 414 ? -2.310 3.191 -23.672 1.00 95.81 414 ILE A O 1
ATOM 3311 N N . SER A 1 415 ? -4.460 3.665 -24.110 1.00 96.00 415 SER A N 1
ATOM 3312 C CA . SER A 1 415 ? -4.444 4.945 -23.398 1.00 96.00 415 SER A CA 1
ATOM 3313 C C . SER A 1 415 ? -4.648 4.754 -21.893 1.00 96.00 415 SER A C 1
ATOM 3315 O O . SER A 1 415 ? -5.162 3.725 -21.446 1.00 96.00 415 SER A O 1
ATOM 3317 N N . HIS A 1 416 ? -4.288 5.773 -21.111 1.00 95.12 416 HIS A N 1
ATOM 3318 C CA . HIS A 1 416 ? -4.561 5.803 -19.674 1.00 95.12 416 HIS A CA 1
ATOM 3319 C C . HIS A 1 416 ? -6.062 5.637 -19.376 1.00 95.12 416 HIS A C 1
ATOM 3321 O O . HIS A 1 416 ? -6.451 4.887 -18.488 1.00 95.12 416 HIS A O 1
ATOM 3327 N N . GLU A 1 417 ? -6.929 6.283 -20.156 1.00 96.56 417 GLU A N 1
ATOM 3328 C CA . GLU A 1 417 ? -8.384 6.227 -19.983 1.00 96.56 417 GLU A CA 1
ATOM 3329 C C . GLU A 1 417 ? -8.930 4.817 -20.208 1.00 96.56 417 GLU A C 1
ATOM 3331 O O . GLU A 1 417 ? -9.834 4.388 -19.495 1.00 96.56 417 GLU A O 1
ATOM 3336 N N . GLN A 1 418 ? -8.373 4.081 -21.172 1.00 97.44 418 GLN A N 1
ATOM 3337 C CA . GLN A 1 418 ? -8.761 2.695 -21.430 1.00 97.44 418 GLN A CA 1
ATOM 3338 C C . GLN A 1 418 ? -8.317 1.765 -20.293 1.00 97.44 418 GLN A C 1
ATOM 3340 O O . GLN A 1 418 ? -9.088 0.894 -19.888 1.00 97.44 418 GLN A O 1
ATOM 3345 N N . VAL A 1 419 ? -7.110 1.964 -19.747 1.00 97.56 419 VAL A N 1
ATOM 3346 C CA . VAL A 1 419 ? -6.646 1.226 -18.561 1.00 97.56 419 VAL A CA 1
ATOM 3347 C C . VAL A 1 419 ? -7.531 1.534 -17.359 1.00 97.56 419 VAL A C 1
ATOM 3349 O O . VAL A 1 419 ? -7.997 0.618 -16.682 1.00 97.56 419 VAL A O 1
ATOM 3352 N N . LEU A 1 420 ? -7.794 2.816 -17.108 1.00 97.06 420 LEU A N 1
ATOM 3353 C CA . LEU A 1 420 ? -8.610 3.253 -15.989 1.00 97.06 420 LEU A CA 1
ATOM 3354 C C . LEU A 1 420 ? -10.039 2.716 -16.093 1.00 97.06 420 LEU A C 1
ATOM 3356 O O . LEU A 1 420 ? -10.563 2.240 -15.092 1.00 97.06 420 LEU A O 1
ATOM 3360 N N . ALA A 1 421 ? -10.660 2.758 -17.275 1.00 97.81 421 ALA A N 1
ATOM 3361 C CA . ALA A 1 421 ? -11.999 2.212 -17.486 1.00 97.81 421 ALA A CA 1
ATOM 3362 C C . ALA A 1 421 ? -12.052 0.715 -17.145 1.00 97.81 421 ALA A C 1
ATOM 3364 O O . ALA A 1 421 ? -12.867 0.306 -16.321 1.00 97.81 421 ALA A O 1
ATOM 3365 N N . ALA A 1 422 ? -11.115 -0.080 -17.675 1.00 98.38 422 ALA A N 1
ATOM 3366 C CA . ALA A 1 422 ? -11.025 -1.502 -17.350 1.00 98.38 422 ALA A CA 1
ATOM 3367 C C . ALA A 1 422 ? -10.766 -1.743 -15.850 1.00 98.38 422 ALA A C 1
ATOM 3369 O O . ALA A 1 422 ? -11.308 -2.678 -15.261 1.00 98.38 422 ALA A O 1
ATOM 3370 N N . TYR A 1 423 ? -9.961 -0.891 -15.208 1.00 98.38 423 TYR A N 1
ATOM 3371 C CA . TYR A 1 423 ? -9.725 -0.956 -13.767 1.00 98.38 423 TYR A CA 1
ATOM 3372 C C . TYR A 1 423 ? -10.995 -0.651 -12.952 1.00 98.38 423 TYR A C 1
ATOM 3374 O O . TYR A 1 423 ? -11.253 -1.324 -11.956 1.00 98.38 423 TYR A O 1
ATOM 3382 N N . GLN A 1 424 ? -11.829 0.306 -13.374 1.00 97.69 424 GLN A N 1
ATOM 3383 C CA . GLN A 1 424 ? -13.116 0.575 -12.717 1.00 97.69 424 GLN A CA 1
ATOM 3384 C C . GLN A 1 424 ? -14.109 -0.585 -12.887 1.00 97.69 424 GLN A C 1
ATOM 3386 O O . GLN A 1 424 ? -14.815 -0.928 -11.933 1.00 97.69 424 GLN A O 1
ATOM 3391 N N . ASP A 1 425 ? -14.124 -1.240 -14.051 1.00 98.12 425 ASP A N 1
ATOM 3392 C CA . ASP A 1 425 ? -14.914 -2.461 -14.264 1.00 98.12 425 ASP A CA 1
ATOM 3393 C C . ASP A 1 425 ? -14.449 -3.585 -13.327 1.00 98.12 425 ASP A C 1
ATOM 3395 O O . ASP A 1 425 ? -15.263 -4.277 -12.715 1.00 98.12 425 ASP A O 1
ATOM 3399 N N . PHE A 1 426 ? -13.134 -3.717 -13.136 1.00 98.44 426 PHE A N 1
ATOM 3400 C CA . PHE A 1 426 ? -12.545 -4.644 -12.172 1.00 98.44 426 PHE A CA 1
ATOM 3401 C C . PHE A 1 426 ? -12.973 -4.357 -10.729 1.00 98.44 426 PHE A C 1
ATOM 3403 O O . PHE A 1 426 ? -13.374 -5.283 -10.022 1.00 98.44 426 PHE A O 1
ATOM 3410 N N . LEU A 1 427 ? -12.930 -3.095 -10.288 1.00 97.62 427 LEU A N 1
ATOM 3411 C CA . LEU A 1 427 ? -13.388 -2.717 -8.948 1.00 97.62 427 LEU A CA 1
ATOM 3412 C C . LEU A 1 427 ? -14.875 -3.023 -8.758 1.00 97.62 427 LEU A C 1
ATOM 3414 O O . LEU A 1 427 ? -15.269 -3.524 -7.706 1.00 97.62 427 LEU A O 1
ATOM 3418 N N . THR A 1 428 ? -15.681 -2.762 -9.787 1.00 96.12 428 THR A N 1
ATOM 3419 C CA . THR A 1 428 ? -17.116 -3.064 -9.790 1.00 96.12 428 THR A CA 1
ATOM 3420 C C . THR A 1 428 ? -17.368 -4.564 -9.688 1.00 96.12 428 THR A C 1
ATOM 3422 O O . THR A 1 428 ? -18.234 -4.975 -8.932 1.00 96.12 428 THR A O 1
ATOM 3425 N N . ALA A 1 429 ? -16.592 -5.393 -10.387 1.00 97.00 429 ALA A N 1
ATOM 3426 C CA . ALA A 1 429 ? -16.717 -6.849 -10.332 1.00 97.00 429 ALA A CA 1
ATOM 3427 C C . ALA A 1 429 ? -16.238 -7.472 -9.003 1.00 97.00 429 ALA A C 1
ATOM 3429 O O . ALA A 1 429 ? -16.535 -8.639 -8.731 1.00 97.00 429 ALA A O 1
ATOM 3430 N N . CYS A 1 430 ? -15.482 -6.728 -8.187 1.00 96.50 430 CYS A N 1
ATOM 3431 C CA . CYS A 1 430 ? -15.033 -7.178 -6.868 1.00 96.50 430 CYS A CA 1
ATOM 3432 C C . CYS A 1 430 ? -16.067 -6.969 -5.750 1.00 96.50 430 CYS A C 1
ATOM 3434 O O . CYS A 1 430 ? -15.949 -7.623 -4.708 1.00 96.50 430 CYS A O 1
ATOM 3436 N N . LEU A 1 431 ? -17.008 -6.036 -5.929 1.00 90.31 431 LEU A N 1
ATOM 3437 C CA . LEU A 1 431 ? -18.036 -5.658 -4.952 1.00 90.31 431 LEU A CA 1
ATOM 3438 C C . LEU A 1 431 ? -19.391 -6.258 -5.320 1.00 90.31 431 LEU A C 1
ATOM 3440 O O . LEU A 1 431 ? -20.132 -6.591 -4.370 1.00 90.31 431 LEU A O 1
#

Sequence (431 aa):
MPPRQTHKLITRPIMSKTTPERLIIGPSHVVRLRHALATRQLPELTLPSRLIGVGGLPIWSPRITKELATATPESEVFVIVGDFRFGNPVLNDPTFTPDYPQPKEYLSIEKDLINETNDQRLFALSLTALDALKRQLNGRLRLLFWDLSIREYQNRSTGRYYQESGDYRHPVWNLDAVLAQFSDIAIDSRAMLGHGERLFIDSSAHPSLIGWLYINRYLRGETAVDLSAVFQAFDRALTQLLTAVLAQEAVLITGDSKFTRLLALFVSNQQFRLPDNWQILPLSKAYETQGFERCLYFPGLCTFELDEAGIAEGIGKVKRISARLTATHKQVSVLYYDNWAYEAISKRSGYQNKFVSRYDSGLTAQLEAETCQLGQTYKITDSTDFEGMIELNATLLPSVLGIVEILARSTRQISHEQVLAAYQDFLTACL

Radius of gyration: 25.96 Å; chains: 1; bounding box: 99×71×65 Å